Protein AF-A0A7D9CVD4-F1 (afdb_monomer_lite)

Radius of gyration: 30.87 Å; chains: 1; bounding box: 74×63×107 Å

Foldseek 3Di:
DDDDPAAKDWDQQCPDPVRVPPCCCVDPVNWRTKIWHFQAAPVRDGPGIDMDTDNDHDDDDDPVRVVVRVVVSVVVNVVVVVVVVVVVVVVVVVVVVVPPPDDDDYDDDDDDDDDDDDDDDDDDDDDDDDDDPVVVVVVVVVVCCQVQNCFQEDDDDDDGHHDNVNPHHRDYPDPPPPDPLPDDPDPPQADVVLLVVLVPDPDLLSNQQVLQVVLCVPVVFQKKWKKWKKKKFKKKAFPVQDDPDQKDFLVPRPVNVRIGGDDDMDMDIDISHMDHPDPDPPPVVCVVVLVVQQVDPAWDWDAAPDLPDQFRTKTKHFLWKFGWMKGFDDDPDPDPDRMGMIMTMIIGMMMITTHSDDDDDDPSSSSNSSNSVNSSCSPPVPD

pLDDT: mean 71.2, std 20.9, range [22.31, 94.81]

Sequence (383 aa):
MQYYPGTSLFIRCHKDWRTAGNPLVKAAPFIKYYAGVPLLAPNGQAIGVLAIFDAFPRDGIDKKTIMVLQKIAAEIMGYMESQDESKKEKSTGRNSELKSNADGDSKETSSSNLDTNTGPKANQSSNQSSNANSKSSECKVQTFLEQFGRATASGTNSAIIFEQDGSGNSYLNNTQLIFSRYYKPYDDIIDMSVWKQLRVCKNMRVASNFLSRLLVDRLNFSCVYIVQIEASRPARIGRASAPKDREMLLDHFRHKSEIENCGRESFRFKIMGIQGQVQGIDSEKLQPFHIEVLKTEHGVIYRSPESRVTFRSGLSMPFFRTPVKIVTRSKKSTTRSSSVDLYIRHGGYIVSCFNTNSRPISQAEIGYIYGCASIIRRFYLMK

Structure (mmCIF, N/CA/C/O backbone):
data_AF-A0A7D9CVD4-F1
#
_entry.id   AF-A0A7D9CVD4-F1
#
loop_
_atom_site.group_PDB
_atom_site.id
_atom_site.type_symbol
_atom_site.label_atom_id
_atom_site.label_alt_id
_atom_site.label_comp_id
_atom_site.label_asym_id
_atom_site.label_entity_id
_atom_site.label_seq_id
_atom_site.pdbx_PDB_ins_code
_atom_site.Cartn_x
_atom_site.Cartn_y
_atom_site.Cartn_z
_atom_site.occupancy
_atom_site.B_iso_or_equiv
_atom_site.auth_seq_id
_atom_site.auth_comp_id
_atom_site.auth_asym_id
_atom_site.auth_atom_id
_atom_site.pdbx_PDB_model_num
ATOM 1 N N . MET A 1 1 ? -35.540 -8.531 -12.758 1.00 40.03 1 MET A N 1
ATOM 2 C CA . MET A 1 1 ? -34.935 -7.700 -13.819 1.00 40.03 1 MET A CA 1
ATOM 3 C C . MET A 1 1 ? -35.806 -6.466 -13.929 1.00 40.03 1 MET A C 1
ATOM 5 O O . MET A 1 1 ? -37.009 -6.640 -14.050 1.00 40.03 1 MET A O 1
ATOM 9 N N . GLN A 1 2 ? -35.263 -5.262 -13.759 1.00 39.47 2 GLN A N 1
ATOM 10 C CA . GLN A 1 2 ? -36.057 -4.036 -13.864 1.00 39.47 2 GLN A CA 1
ATOM 11 C C . GLN A 1 2 ? -35.487 -3.241 -15.033 1.00 39.47 2 GLN A C 1
ATOM 13 O O . GLN A 1 2 ? -34.387 -2.704 -14.947 1.00 39.47 2 GLN A O 1
ATOM 18 N N . TYR A 1 3 ? -36.189 -3.306 -16.160 1.00 39.22 3 TYR A N 1
ATOM 19 C CA . TYR A 1 3 ? -35.834 -2.606 -17.384 1.00 39.22 3 TYR A CA 1
ATOM 20 C C . TYR A 1 3 ? -36.583 -1.276 -17.368 1.00 39.22 3 TYR A C 1
ATOM 22 O O . TYR A 1 3 ? -37.813 -1.268 -17.315 1.00 39.22 3 TYR A O 1
ATOM 30 N N . TYR A 1 4 ? -35.856 -0.162 -17.349 1.00 43.84 4 TYR A N 1
ATOM 31 C CA . TYR A 1 4 ? -36.457 1.154 -17.536 1.00 43.84 4 TYR A CA 1
ATOM 32 C C . TYR A 1 4 ? -36.362 1.501 -19.026 1.00 43.84 4 TYR A C 1
ATOM 34 O O . TYR A 1 4 ? -35.277 1.374 -19.599 1.00 43.84 4 TYR A O 1
ATOM 42 N N . PRO A 1 5 ? -37.469 1.888 -19.684 1.00 34.44 5 PRO A N 1
ATOM 43 C CA . PRO A 1 5 ? -37.432 2.243 -21.095 1.00 34.44 5 PRO A CA 1
ATOM 44 C C . PRO A 1 5 ? -36.538 3.479 -21.261 1.00 34.44 5 PRO A C 1
ATOM 46 O O . PRO A 1 5 ? -36.783 4.509 -20.637 1.00 34.44 5 PRO A O 1
ATOM 49 N N . GLY A 1 6 ? -35.466 3.335 -22.045 1.00 48.00 6 GLY A N 1
ATOM 50 C CA . GLY A 1 6 ? -34.390 4.327 -22.155 1.00 48.00 6 GLY A CA 1
ATOM 51 C C . GLY A 1 6 ? -33.063 3.849 -21.556 1.00 48.00 6 GLY A C 1
ATOM 52 O O . GLY A 1 6 ? -32.562 4.410 -20.579 1.00 48.00 6 GLY A O 1
ATOM 53 N N . THR A 1 7 ? -32.494 2.806 -22.173 1.00 57.16 7 THR A N 1
ATOM 54 C CA . THR A 1 7 ? -31.040 2.548 -22.250 1.00 57.16 7 THR A CA 1
ATOM 55 C C . THR A 1 7 ? -30.239 2.341 -20.954 1.00 57.16 7 THR A C 1
ATOM 57 O O . THR A 1 7 ? 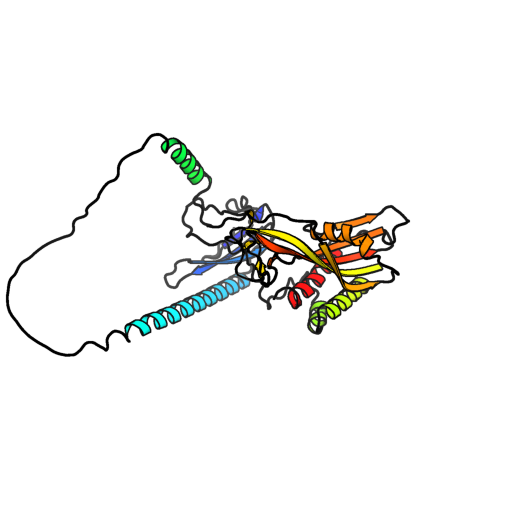-29.033 2.151 -21.032 1.00 57.16 7 THR A O 1
ATOM 60 N N . SER A 1 8 ? -30.844 2.307 -19.769 1.00 56.09 8 SER A N 1
ATOM 61 C CA . SER A 1 8 ? -30.106 2.135 -18.505 1.00 56.09 8 SER A CA 1
ATOM 62 C C . SER A 1 8 ? -30.112 0.672 -18.054 1.00 56.09 8 SER A C 1
ATOM 64 O O . SER A 1 8 ? -31.173 0.061 -17.915 1.00 56.09 8 SER A O 1
ATOM 66 N N . LEU A 1 9 ? -28.928 0.099 -17.823 1.00 66.69 9 LEU A N 1
ATOM 67 C CA . LEU A 1 9 ? -28.744 -1.320 -17.525 1.00 66.69 9 LEU A CA 1
ATOM 68 C C . LEU A 1 9 ? -28.407 -1.526 -16.048 1.00 66.69 9 LEU A C 1
ATOM 70 O O . LEU A 1 9 ? -27.366 -1.076 -15.579 1.00 66.69 9 LEU A O 1
ATOM 74 N N . PHE A 1 10 ? -29.264 -2.252 -15.330 1.00 70.50 10 PHE A N 1
ATOM 75 C CA . PHE A 1 10 ? -29.025 -2.691 -13.955 1.00 70.50 10 PHE A CA 1
ATOM 76 C C . PHE A 1 10 ? -28.861 -4.213 -13.904 1.00 70.50 10 PHE A C 1
ATOM 78 O O . PHE A 1 10 ? -29.763 -4.948 -14.319 1.00 70.50 10 PHE A O 1
ATOM 85 N N . ILE A 1 11 ? -27.727 -4.691 -13.381 1.00 72.38 11 ILE A N 1
ATOM 86 C CA . ILE A 1 11 ? -27.395 -6.119 -13.334 1.00 72.38 11 ILE A CA 1
ATOM 87 C C . ILE A 1 11 ? -26.941 -6.532 -11.930 1.00 72.38 11 ILE A C 1
ATOM 89 O O . ILE A 1 11 ? -26.060 -5.926 -11.318 1.00 72.38 11 ILE A O 1
ATOM 93 N N . ARG A 1 12 ? -27.507 -7.646 -11.445 1.00 77.81 12 ARG A N 1
ATOM 94 C CA . ARG A 1 12 ? -26.938 -8.422 -10.334 1.00 77.81 12 ARG A CA 1
ATOM 95 C C . ARG A 1 12 ? -25.933 -9.413 -10.906 1.00 77.81 12 ARG A C 1
ATOM 97 O O . ARG A 1 12 ? -26.319 -10.495 -11.343 1.00 77.81 12 ARG A O 1
ATOM 104 N N . CYS A 1 13 ? -24.655 -9.048 -10.895 1.00 75.75 13 CYS A N 1
ATOM 105 C CA . CYS A 1 13 ? -23.652 -9.695 -11.743 1.00 75.75 13 CYS A CA 1
ATOM 106 C C . CYS A 1 13 ? -23.465 -11.195 -11.479 1.00 75.75 13 CYS A C 1
ATOM 108 O O . CYS A 1 13 ? -23.219 -11.960 -12.404 1.00 75.75 13 CYS A O 1
ATOM 110 N N . HIS A 1 14 ? -23.639 -11.627 -10.229 1.00 77.25 14 HIS A N 1
ATOM 111 C CA . HIS A 1 14 ? -23.518 -13.030 -9.825 1.00 77.25 14 HIS A CA 1
ATOM 112 C C . HIS A 1 14 ? -24.767 -13.881 -10.124 1.00 77.25 14 HIS A C 1
ATOM 114 O O . HIS A 1 14 ? -24.694 -15.102 -10.046 1.00 77.25 14 HIS A O 1
ATOM 120 N N . LYS A 1 15 ? -25.914 -13.254 -10.426 1.00 79.88 15 LYS A N 1
ATOM 121 C CA . LYS A 1 15 ? -27.174 -13.945 -10.768 1.00 79.88 15 LYS A CA 1
ATOM 122 C C . LYS A 1 15 ? -27.516 -13.859 -12.254 1.00 79.88 15 LYS A C 1
ATOM 124 O O . LYS A 1 15 ? -28.383 -14.593 -12.711 1.00 79.88 15 LYS A O 1
ATOM 129 N N . ASP A 1 16 ? -26.891 -12.943 -12.987 1.00 79.25 16 ASP A N 1
ATOM 130 C CA . ASP A 1 16 ? -27.107 -12.768 -14.421 1.00 79.25 16 ASP A CA 1
ATOM 131 C C . ASP A 1 16 ? -26.177 -13.697 -15.204 1.00 79.25 16 ASP A C 1
ATOM 133 O O . ASP A 1 16 ? -24.959 -13.675 -15.022 1.00 79.25 16 ASP A O 1
ATOM 137 N N . TRP A 1 17 ? -26.762 -14.520 -16.072 1.00 82.50 17 TRP A N 1
ATOM 138 C CA . TRP A 1 17 ? -26.052 -15.540 -16.842 1.00 82.50 17 TRP A CA 1
ATOM 139 C C . TRP A 1 17 ? -24.946 -14.963 -17.738 1.00 82.50 17 TRP A C 1
ATOM 141 O O . TRP A 1 17 ? -23.945 -15.639 -17.962 1.00 82.50 17 TRP A O 1
ATOM 151 N N . ARG A 1 18 ? -25.072 -13.707 -18.193 1.00 79.56 18 ARG A N 1
ATOM 152 C CA . ARG A 1 18 ? -24.075 -13.044 -19.054 1.00 79.56 18 ARG A CA 1
ATOM 153 C C . ARG A 1 18 ? -22.812 -12.666 -18.291 1.00 79.56 18 ARG A C 1
ATOM 155 O O . ARG A 1 18 ? -21.724 -12.643 -18.851 1.00 79.56 18 ARG A O 1
ATOM 162 N N . THR A 1 19 ? -22.952 -12.342 -17.006 1.00 80.12 19 THR A N 1
ATOM 163 C CA . THR A 1 19 ? -21.862 -11.794 -16.185 1.00 80.12 19 THR A CA 1
ATOM 164 C C . THR A 1 19 ? -21.377 -12.756 -15.111 1.00 80.12 19 THR A C 1
ATOM 166 O O . THR A 1 19 ? -20.267 -12.587 -14.617 1.00 80.12 19 THR A O 1
ATOM 169 N N . ALA A 1 20 ? -22.151 -13.786 -14.760 1.00 78.06 20 ALA A N 1
ATOM 170 C CA . ALA A 1 20 ? -21.797 -14.736 -13.706 1.00 78.06 20 ALA A CA 1
ATOM 171 C C . ALA A 1 20 ? -20.483 -15.478 -13.997 1.00 78.06 20 ALA A C 1
ATOM 173 O O . ALA A 1 20 ? -19.771 -15.859 -13.070 1.00 78.06 20 ALA A O 1
ATOM 174 N N . GLY A 1 21 ? -20.145 -15.665 -15.278 1.00 78.44 21 GLY A N 1
ATOM 175 C CA . GLY A 1 21 ? -18.884 -16.253 -15.733 1.00 78.44 21 GLY A CA 1
ATOM 176 C C . GLY A 1 21 ? -17.675 -15.311 -15.700 1.00 78.44 21 GLY A C 1
ATOM 177 O O . GLY A 1 21 ? -16.549 -15.794 -15.787 1.00 78.44 21 GLY A O 1
ATOM 178 N N . ASN A 1 22 ? -17.885 -14.000 -15.563 1.00 74.81 22 ASN A N 1
ATOM 179 C CA . ASN A 1 22 ? -16.842 -12.995 -15.746 1.00 74.81 22 ASN A CA 1
ATOM 180 C C . ASN A 1 22 ? -15.779 -13.076 -14.623 1.00 74.81 22 ASN A C 1
ATOM 182 O O . ASN A 1 22 ? -16.144 -13.091 -13.441 1.00 74.81 22 ASN A O 1
ATOM 186 N N . PRO A 1 23 ? -14.469 -13.080 -14.948 1.00 79.94 23 PRO A N 1
ATOM 187 C CA . PRO A 1 23 ? -13.397 -13.074 -13.953 1.00 79.94 23 PRO A CA 1
ATOM 188 C C . PRO A 1 23 ? -13.506 -11.950 -12.917 1.00 79.94 23 PRO A C 1
ATOM 190 O O . PRO A 1 23 ? -13.200 -12.183 -11.757 1.00 79.94 23 PRO A O 1
ATOM 193 N N . LEU A 1 24 ? -14.011 -10.768 -13.282 1.00 75.31 24 LEU A N 1
ATOM 194 C CA . LEU A 1 24 ? -14.195 -9.642 -12.355 1.00 75.31 24 LEU A CA 1
ATOM 195 C C . LEU A 1 24 ? -15.345 -9.856 -11.355 1.00 75.31 24 LEU A C 1
ATOM 197 O O . LEU A 1 24 ? -15.434 -9.154 -10.349 1.00 75.31 24 LEU A O 1
ATOM 201 N N . VAL A 1 25 ? -16.233 -10.813 -11.632 1.00 75.94 25 VAL A N 1
ATOM 202 C CA . VAL A 1 25 ? -17.336 -11.233 -10.754 1.00 75.94 25 VAL A CA 1
ATOM 203 C C . VAL A 1 25 ? -16.896 -12.405 -9.872 1.00 75.94 25 VAL A C 1
ATOM 205 O O . VAL A 1 25 ? -17.218 -12.433 -8.684 1.00 75.94 25 VAL A O 1
ATOM 208 N N . LYS A 1 26 ? -16.141 -13.359 -10.435 1.00 68.19 26 LYS A N 1
ATOM 209 C CA . LYS A 1 26 ? -15.665 -14.569 -9.736 1.00 68.19 26 LYS A CA 1
ATOM 210 C C . LYS A 1 26 ? -14.396 -14.362 -8.904 1.00 68.19 26 LYS A C 1
ATOM 212 O O . LYS A 1 26 ? -14.218 -15.048 -7.902 1.00 68.19 26 LYS A O 1
ATOM 217 N N . ALA A 1 27 ? -13.522 -13.455 -9.317 1.00 65.19 27 ALA A N 1
ATOM 218 C CA . ALA A 1 27 ? -12.274 -13.100 -8.651 1.00 65.19 27 ALA A CA 1
ATOM 219 C C . ALA A 1 27 ? -12.280 -11.610 -8.285 1.00 65.19 27 ALA A C 1
ATOM 221 O O . ALA A 1 27 ? -13.225 -10.888 -8.609 1.00 65.19 27 ALA A O 1
ATOM 222 N N . ALA A 1 28 ? -11.238 -11.142 -7.593 1.00 5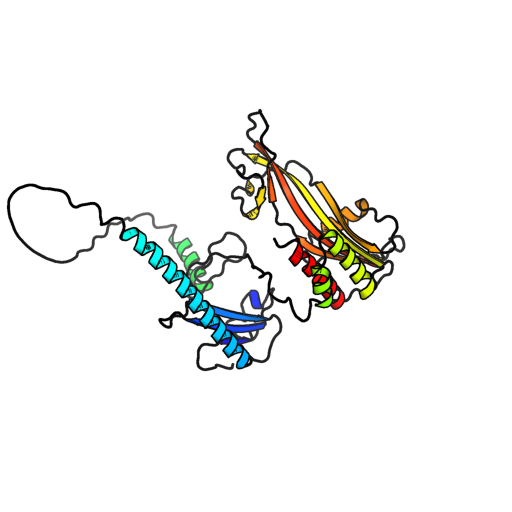2.66 28 ALA A N 1
ATOM 223 C CA . ALA A 1 28 ? -11.123 -9.739 -7.207 1.00 52.66 28 ALA A CA 1
ATOM 224 C C . ALA A 1 28 ? -11.310 -8.815 -8.436 1.00 52.66 28 ALA A C 1
ATOM 226 O O . ALA A 1 28 ? -10.669 -9.047 -9.463 1.00 52.66 28 ALA A O 1
ATOM 227 N N . PRO A 1 29 ? -12.181 -7.785 -8.361 1.00 79.56 29 PRO A N 1
ATOM 228 C CA . PRO A 1 29 ? -12.751 -7.183 -7.149 1.00 79.56 29 PRO A CA 1
ATOM 229 C C . PRO A 1 29 ? -14.118 -7.742 -6.694 1.00 79.56 29 PRO A C 1
ATOM 231 O O . PRO A 1 29 ? -14.751 -7.133 -5.837 1.00 79.56 29 PRO A O 1
ATOM 234 N N . PHE A 1 30 ? -14.571 -8.886 -7.215 1.00 77.69 30 PHE A N 1
ATOM 235 C CA . PHE A 1 30 ? -15.831 -9.555 -6.853 1.00 77.69 30 PHE A CA 1
ATOM 236 C C . PHE A 1 30 ? -17.077 -8.702 -7.107 1.00 77.69 30 PHE A C 1
ATOM 238 O O . PHE A 1 30 ? -17.917 -8.533 -6.224 1.00 77.69 30 PHE A O 1
ATOM 245 N N . ILE A 1 31 ? -17.209 -8.153 -8.315 1.00 80.62 31 ILE A N 1
ATOM 246 C CA . ILE A 1 31 ? -18.322 -7.271 -8.683 1.00 80.62 31 ILE A CA 1
ATOM 247 C C . ILE A 1 31 ? -19.655 -8.014 -8.534 1.00 80.62 31 ILE A C 1
ATOM 249 O O . ILE A 1 31 ? -19.917 -8.995 -9.228 1.00 80.62 31 ILE A O 1
ATOM 253 N N . LYS A 1 32 ? -20.536 -7.521 -7.660 1.00 83.06 32 LYS A N 1
ATOM 254 C CA . LYS A 1 32 ? -21.884 -8.081 -7.446 1.00 83.06 32 LYS A CA 1
ATOM 255 C C . LYS A 1 32 ? -22.993 -7.151 -7.915 1.00 83.06 32 LYS A C 1
ATOM 257 O O . LYS A 1 32 ? -24.090 -7.637 -8.204 1.00 83.06 32 LYS A O 1
ATOM 262 N N . TYR A 1 33 ? -22.703 -5.859 -8.005 1.00 81.25 33 TYR A N 1
ATOM 263 C CA . TYR A 1 33 ? -23.610 -4.806 -8.437 1.00 81.25 33 TYR A CA 1
ATOM 264 C C . TYR A 1 33 ? -22.991 -4.051 -9.611 1.00 81.25 33 TYR A C 1
ATOM 266 O O . TYR A 1 33 ? -21.831 -3.650 -9.534 1.00 81.25 33 TYR A O 1
ATOM 274 N N . TYR A 1 34 ? -23.769 -3.843 -10.671 1.00 85.56 34 TYR A N 1
ATOM 275 C CA . TYR A 1 34 ? -23.392 -3.018 -11.814 1.00 85.56 34 TYR A CA 1
ATOM 276 C C . TYR A 1 34 ? -24.603 -2.222 -12.296 1.00 85.56 34 TYR A C 1
ATOM 278 O O . TYR A 1 34 ? -25.685 -2.783 -12.500 1.00 85.56 34 TYR A O 1
ATOM 286 N N . ALA A 1 35 ? -24.409 -0.923 -12.504 1.00 82.88 35 ALA A N 1
ATOM 287 C CA . ALA A 1 35 ? -25.384 -0.065 -13.153 1.00 82.88 35 ALA A CA 1
ATOM 288 C C . ALA A 1 35 ? -24.692 0.840 -14.171 1.00 82.88 35 ALA A C 1
ATOM 290 O O . ALA A 1 35 ? -23.778 1.580 -13.814 1.00 82.88 35 ALA A O 1
ATOM 291 N N . GLY A 1 36 ? -25.132 0.774 -15.425 1.00 84.12 36 GLY A N 1
ATOM 292 C CA . GLY A 1 36 ? -24.545 1.513 -16.538 1.00 84.12 36 GLY A CA 1
ATOM 293 C C . GLY A 1 36 ? -25.575 2.330 -17.308 1.00 84.12 36 GLY A C 1
ATOM 294 O O . GLY A 1 36 ? -26.712 1.893 -17.494 1.00 84.12 36 GLY A O 1
ATOM 295 N N . VAL A 1 37 ? -25.153 3.499 -17.780 1.00 83.25 37 VAL A N 1
ATOM 296 C CA . VAL A 1 37 ? -25.865 4.330 -18.755 1.00 83.25 37 VAL A CA 1
ATOM 297 C C . VAL A 1 37 ? -24.967 4.522 -19.983 1.00 83.25 37 VAL A C 1
ATOM 299 O O . VAL A 1 37 ? -23.761 4.727 -19.826 1.00 83.25 37 VAL A O 1
ATOM 302 N N . PRO A 1 38 ? -25.487 4.422 -21.211 1.00 83.62 38 PRO A N 1
ATOM 303 C CA . PRO A 1 38 ? -24.668 4.564 -22.401 1.00 83.62 38 PRO A CA 1
ATOM 304 C C . PRO A 1 38 ? -24.257 6.014 -22.614 1.00 83.62 38 PRO A C 1
ATOM 306 O O . PRO A 1 38 ? -24.993 6.951 -22.307 1.00 83.62 38 PRO A O 1
ATOM 309 N N . LEU A 1 39 ? -23.076 6.166 -23.195 1.00 82.69 39 LEU A N 1
ATOM 310 C CA . LEU A 1 39 ? -22.582 7.409 -23.761 1.00 82.69 39 LEU A CA 1
ATOM 311 C C . LEU A 1 39 ? -23.019 7.432 -25.226 1.00 82.69 39 LEU A C 1
ATOM 313 O O . LEU A 1 39 ? -22.503 6.662 -26.040 1.00 82.69 39 LEU A O 1
ATOM 317 N N . LEU A 1 40 ? -24.030 8.243 -25.526 1.00 82.69 40 LEU A N 1
ATOM 318 C CA . LEU A 1 40 ? -24.622 8.345 -26.857 1.00 82.69 40 LEU A CA 1
ATOM 319 C C . LEU A 1 40 ? -24.028 9.546 -27.590 1.00 82.69 40 LEU A C 1
ATOM 321 O O . LEU A 1 40 ? -24.092 10.663 -27.085 1.00 82.69 40 LEU A O 1
ATOM 325 N N . ALA A 1 41 ? -23.489 9.308 -28.781 1.00 80.00 41 ALA A N 1
ATOM 326 C CA . ALA A 1 41 ? -23.135 10.364 -29.719 1.00 80.00 41 ALA A CA 1
ATOM 327 C C . ALA A 1 41 ? -24.401 11.049 -30.285 1.00 80.00 41 ALA A C 1
ATOM 329 O O . ALA A 1 41 ? -25.490 10.467 -30.219 1.00 80.00 41 ALA A O 1
ATOM 330 N N . PRO A 1 42 ? -24.292 12.248 -30.894 1.00 76.44 42 PRO A N 1
ATOM 331 C CA . PRO A 1 42 ? -25.445 12.991 -31.421 1.00 76.44 42 PRO A CA 1
ATOM 332 C C . PRO A 1 42 ? -26.242 12.231 -32.486 1.00 76.44 42 PRO A C 1
ATOM 334 O O . PRO A 1 42 ? -27.443 12.432 -32.638 1.00 76.44 42 PRO A O 1
ATOM 337 N N . ASN A 1 43 ? -25.584 11.317 -33.203 1.00 78.75 43 ASN A N 1
ATOM 338 C CA . ASN A 1 43 ? -26.211 10.414 -34.170 1.00 78.75 43 ASN A CA 1
ATOM 339 C C . ASN A 1 43 ? -26.974 9.241 -33.513 1.00 78.75 43 ASN A C 1
ATOM 341 O O . ASN A 1 43 ? -27.444 8.348 -34.215 1.00 78.75 43 ASN A O 1
ATOM 345 N N . GLY A 1 44 ? -27.066 9.207 -32.181 1.00 76.94 44 GLY A N 1
ATOM 346 C CA . GLY A 1 44 ? -27.718 8.152 -31.406 1.00 76.94 44 GLY A CA 1
ATOM 347 C C . GLY A 1 44 ? -26.874 6.890 -31.213 1.00 76.94 44 GLY A C 1
ATOM 348 O O . GLY A 1 44 ? -27.350 5.933 -30.602 1.00 76.94 44 GLY A O 1
ATOM 349 N N . GLN A 1 45 ? -25.630 6.860 -31.700 1.00 78.31 45 GLN A N 1
ATOM 350 C CA . GLN A 1 45 ? -24.761 5.695 -31.569 1.00 78.31 45 GLN A CA 1
ATOM 351 C C . GLN A 1 45 ? -24.144 5.624 -30.169 1.00 78.31 45 GLN A C 1
ATOM 353 O O . GLN A 1 45 ? -23.556 6.590 -29.685 1.00 78.31 45 GLN A O 1
ATOM 358 N N . ALA A 1 46 ? -24.232 4.460 -29.524 1.00 80.94 46 ALA A N 1
ATOM 359 C CA . ALA A 1 46 ? -23.531 4.215 -28.270 1.00 80.94 46 ALA A CA 1
ATOM 360 C C . ALA A 1 46 ? -22.028 4.054 -28.534 1.00 80.94 46 ALA A C 1
ATOM 362 O O . ALA A 1 46 ? -21.606 3.083 -29.159 1.00 80.94 46 ALA A O 1
ATOM 363 N N . ILE A 1 47 ? -21.228 5.004 -28.052 1.00 81.31 47 ILE A N 1
ATOM 364 C CA . ILE A 1 47 ? -19.761 4.982 -28.178 1.00 81.31 47 ILE A CA 1
ATOM 365 C C . ILE A 1 47 ? -19.068 4.466 -26.912 1.00 81.31 47 ILE A C 1
ATOM 367 O O . ILE A 1 47 ? -17.863 4.224 -26.906 1.00 81.31 47 ILE A O 1
ATOM 371 N N . GLY A 1 48 ? -19.824 4.291 -25.829 1.00 81.50 48 GLY A N 1
ATOM 372 C CA . GLY A 1 48 ? -19.321 3.779 -24.563 1.00 81.50 48 GLY A CA 1
ATOM 373 C C . GLY A 1 48 ? -20.409 3.686 -23.501 1.00 81.50 48 GLY A C 1
ATOM 374 O O . GLY A 1 48 ? -21.599 3.822 -23.789 1.00 81.50 48 GLY A O 1
ATOM 375 N N . VAL A 1 49 ? -19.993 3.460 -22.255 1.00 84.25 49 VAL A N 1
ATOM 376 C CA . VAL A 1 49 ? -20.883 3.350 -21.093 1.00 84.25 49 VAL A CA 1
ATOM 377 C C . VAL A 1 49 ? -20.249 4.053 -19.895 1.00 84.25 49 VAL A C 1
ATOM 379 O O . VAL A 1 49 ? -19.088 3.811 -19.570 1.00 84.25 49 VAL A O 1
ATOM 382 N N . LEU A 1 50 ? -21.029 4.883 -19.204 1.00 81.31 50 LEU A N 1
ATOM 383 C CA . LEU A 1 50 ? -20.730 5.358 -17.859 1.00 81.31 50 LEU A CA 1
ATOM 384 C C . LEU A 1 50 ? -21.375 4.400 -16.857 1.00 81.31 50 LEU A C 1
ATOM 386 O O . LEU A 1 50 ? -22.595 4.246 -16.846 1.00 81.31 50 LEU A O 1
ATOM 390 N N . ALA A 1 51 ? -20.572 3.763 -16.007 1.00 83.88 51 ALA A N 1
ATOM 391 C CA . ALA A 1 51 ? -21.074 2.775 -15.062 1.00 83.88 51 ALA A CA 1
ATOM 392 C C . ALA A 1 51 ? -20.536 2.953 -13.644 1.00 83.88 51 ALA A C 1
ATOM 394 O O . ALA A 1 51 ? -19.412 3.400 -13.426 1.00 83.88 51 ALA A O 1
ATOM 395 N N . ILE A 1 52 ? -21.356 2.528 -12.688 1.00 80.81 52 ILE A N 1
ATOM 396 C CA . ILE A 1 52 ? -20.996 2.321 -11.289 1.00 80.81 52 ILE A CA 1
ATOM 397 C C . ILE A 1 52 ? -21.052 0.826 -10.980 1.00 80.81 52 ILE A C 1
ATOM 399 O O . ILE A 1 52 ? -21.911 0.104 -11.491 1.00 80.81 52 ILE A O 1
ATOM 403 N N . PHE A 1 53 ? -20.146 0.355 -10.129 1.00 84.50 53 PHE A N 1
ATOM 404 C CA . PHE A 1 53 ? -20.116 -1.035 -9.696 1.00 84.50 53 PHE A CA 1
ATOM 405 C C . PHE A 1 53 ? -19.683 -1.158 -8.235 1.00 84.50 53 PHE A C 1
ATOM 407 O O . PHE A 1 53 ? -19.011 -0.277 -7.703 1.00 84.50 53 PHE A O 1
ATOM 414 N N . ASP A 1 54 ? -20.096 -2.244 -7.585 1.00 75.12 54 ASP A N 1
ATOM 415 C CA . ASP A 1 54 ? -19.830 -2.506 -6.168 1.00 75.12 54 ASP A CA 1
ATOM 416 C C . ASP A 1 54 ? -19.610 -4.014 -5.937 1.00 75.12 54 ASP A C 1
ATOM 418 O O . ASP A 1 54 ? -20.199 -4.864 -6.620 1.00 75.12 54 ASP A O 1
ATOM 422 N N . ALA A 1 55 ? -18.742 -4.346 -4.981 1.00 75.31 55 ALA A N 1
ATOM 423 C CA . ALA A 1 55 ? -18.479 -5.716 -4.542 1.00 75.31 55 ALA A CA 1
ATOM 424 C C . ALA A 1 55 ? -19.571 -6.237 -3.591 1.00 75.31 55 ALA A C 1
ATOM 426 O O . ALA A 1 55 ? -19.718 -7.448 -3.393 1.00 75.31 55 ALA A O 1
ATOM 427 N N . PHE A 1 56 ? -20.367 -5.330 -3.018 1.00 74.44 56 PHE A N 1
ATOM 428 C CA . PHE A 1 56 ? -21.539 -5.663 -2.222 1.00 74.44 56 PHE A CA 1
ATOM 429 C C . PHE A 1 56 ? -22.802 -5.689 -3.095 1.00 74.44 56 PHE A C 1
ATOM 431 O O . PHE A 1 56 ? -22.986 -4.831 -3.961 1.00 74.44 56 PHE A O 1
ATOM 438 N N . PRO A 1 57 ? -23.691 -6.681 -2.909 1.00 77.38 57 PRO A N 1
ATOM 439 C CA . PRO A 1 57 ? -24.959 -6.699 -3.621 1.00 77.38 57 PRO A CA 1
ATOM 440 C C . PRO A 1 57 ? -25.837 -5.537 -3.135 1.00 77.38 57 PRO A C 1
ATOM 442 O O . PRO A 1 57 ? -25.902 -5.268 -1.938 1.00 77.38 57 PRO A O 1
ATOM 445 N N . ARG A 1 58 ? -26.542 -4.874 -4.056 1.00 74.75 58 ARG A N 1
ATOM 446 C CA . ARG A 1 58 ? -27.577 -3.879 -3.732 1.00 74.75 58 ARG A CA 1
ATOM 447 C C . ARG A 1 58 ? -28.901 -4.262 -4.380 1.00 74.75 58 ARG A C 1
ATOM 449 O O . ARG A 1 58 ? -28.932 -4.872 -5.457 1.00 74.75 58 ARG A O 1
ATOM 456 N N . ASP A 1 59 ? -29.989 -3.888 -3.722 1.00 68.38 59 ASP A N 1
ATOM 457 C CA . ASP A 1 59 ? -31.342 -4.165 -4.185 1.00 68.38 59 ASP A CA 1
ATOM 458 C C . ASP A 1 59 ? -31.868 -3.014 -5.036 1.00 68.38 59 ASP A C 1
ATOM 460 O O . ASP A 1 59 ? -32.512 -2.086 -4.562 1.00 68.38 59 ASP A O 1
ATOM 464 N N . GLY A 1 60 ? -31.568 -3.102 -6.331 1.00 71.56 60 GLY A N 1
ATOM 465 C CA . GLY A 1 60 ? -32.016 -2.134 -7.324 1.00 71.56 60 GLY A CA 1
ATOM 466 C C . GLY A 1 60 ? -31.153 -0.877 -7.383 1.00 71.56 60 GLY A C 1
ATOM 467 O O . GLY A 1 60 ? -30.090 -0.783 -6.770 1.00 71.56 60 GLY A O 1
ATOM 468 N N . ILE A 1 61 ? -31.625 0.081 -8.173 1.00 75.12 61 ILE A N 1
ATOM 469 C CA . ILE A 1 61 ? -31.033 1.404 -8.337 1.00 75.12 61 ILE A CA 1
ATOM 470 C C . ILE A 1 61 ? -32.142 2.449 -8.196 1.00 75.12 61 ILE A C 1
ATOM 472 O O . ILE A 1 61 ? -33.234 2.281 -8.745 1.00 75.12 61 ILE A O 1
ATOM 476 N N . ASP A 1 62 ? -31.874 3.515 -7.443 1.00 72.88 62 ASP A N 1
ATOM 477 C CA . ASP A 1 62 ? -32.824 4.614 -7.287 1.00 72.88 62 ASP A CA 1
ATOM 478 C C . ASP A 1 62 ? -32.954 5.404 -8.600 1.00 72.88 62 ASP A C 1
ATOM 480 O O . ASP A 1 62 ? -31.972 5.647 -9.310 1.00 72.88 62 ASP A O 1
ATOM 484 N N . LYS A 1 63 ? -34.172 5.861 -8.911 1.00 74.69 63 LYS A N 1
ATOM 485 C CA . LYS A 1 63 ? -34.447 6.678 -10.101 1.00 74.69 63 LYS A CA 1
ATOM 486 C C . LYS A 1 63 ? -33.616 7.959 -10.098 1.00 74.69 63 LYS A C 1
ATOM 488 O O . LYS A 1 63 ? -33.129 8.363 -11.151 1.00 74.69 63 LYS A O 1
ATOM 493 N N . LYS A 1 64 ? -33.388 8.563 -8.924 1.00 70.12 64 LYS A N 1
ATOM 494 C CA . LYS A 1 64 ? -32.522 9.747 -8.801 1.00 70.12 64 LYS A CA 1
ATOM 495 C C . LYS A 1 64 ? -31.090 9.436 -9.229 1.00 70.12 64 LYS A C 1
ATOM 497 O O . LYS A 1 64 ? -30.483 10.231 -9.937 1.00 70.12 64 LYS A O 1
ATOM 502 N N . THR A 1 65 ? -30.563 8.271 -8.852 1.00 70.56 65 THR A N 1
ATOM 503 C CA . THR A 1 65 ? -29.222 7.829 -9.258 1.00 70.56 65 THR A CA 1
ATOM 504 C C . THR A 1 65 ? -29.133 7.636 -10.769 1.00 70.56 65 THR A C 1
ATOM 506 O O . THR A 1 65 ? -28.162 8.089 -11.367 1.00 70.56 65 THR A O 1
ATOM 509 N N . ILE A 1 66 ? -30.153 7.043 -11.401 1.00 76.88 66 ILE A N 1
ATOM 510 C CA . ILE A 1 66 ? -30.212 6.922 -12.868 1.00 76.88 66 ILE A CA 1
ATOM 511 C C . ILE A 1 66 ? -30.176 8.309 -13.525 1.00 76.88 66 ILE A C 1
ATOM 513 O O . ILE A 1 66 ? -29.356 8.533 -14.411 1.00 76.88 66 ILE A O 1
ATOM 517 N N . MET A 1 67 ? -31.003 9.254 -13.063 1.00 71.69 67 MET A N 1
ATOM 518 C CA . MET A 1 67 ? -31.040 10.615 -13.618 1.00 71.69 67 MET A CA 1
ATOM 519 C C . MET A 1 67 ? -29.692 11.332 -13.492 1.00 71.69 67 MET A C 1
ATOM 521 O O . MET A 1 67 ? -29.256 12.009 -14.421 1.00 71.69 67 MET A O 1
ATOM 525 N N . VAL A 1 68 ? -29.012 11.174 -12.353 1.00 73.62 68 VAL A N 1
ATOM 526 C CA . VAL A 1 68 ? -27.675 11.744 -12.141 1.00 73.62 68 VAL A CA 1
ATOM 527 C C . VAL A 1 68 ? -26.663 11.128 -13.104 1.00 73.62 68 VAL A C 1
ATOM 529 O O . VAL A 1 68 ? -25.915 11.865 -13.739 1.00 73.62 68 VAL A O 1
ATOM 532 N N . LEU A 1 69 ? -26.660 9.802 -13.260 1.00 72.81 69 LEU A N 1
ATOM 533 C CA . LEU A 1 69 ? -25.765 9.123 -14.199 1.00 72.81 69 LEU A CA 1
ATOM 534 C C . LEU A 1 69 ? -26.013 9.575 -15.640 1.00 72.81 69 LEU A C 1
ATOM 536 O O . LEU A 1 69 ? -25.059 9.881 -16.346 1.00 72.81 69 LEU A O 1
ATOM 540 N N . GLN A 1 70 ? -27.273 9.684 -16.063 1.00 80.12 70 GLN A N 1
ATOM 541 C CA . GLN A 1 70 ? -27.631 10.181 -17.395 1.00 80.12 70 GLN A CA 1
ATOM 542 C C . GLN A 1 70 ? -27.171 11.626 -17.616 1.00 80.12 70 GLN A C 1
ATOM 544 O O . GLN A 1 70 ? -26.636 11.946 -18.675 1.00 80.12 70 GLN A O 1
ATOM 549 N N . LYS A 1 71 ? -27.325 12.495 -16.610 1.00 75.12 71 LYS A N 1
ATOM 550 C CA . LYS A 1 71 ? -26.865 13.886 -16.689 1.00 75.12 71 LYS A CA 1
ATOM 551 C C . LYS A 1 71 ? -25.346 13.972 -16.849 1.00 75.12 71 LYS A C 1
ATOM 553 O O . LYS A 1 71 ? -24.871 14.713 -17.701 1.00 75.12 71 LYS A O 1
ATOM 558 N N . ILE A 1 72 ? -24.599 13.191 -16.068 1.00 75.94 72 ILE A N 1
ATOM 559 C CA . ILE A 1 72 ? -23.133 13.135 -16.161 1.00 75.94 72 ILE A CA 1
ATOM 560 C C . ILE A 1 72 ? -22.705 12.563 -17.517 1.00 75.94 72 ILE A C 1
ATOM 562 O O . ILE A 1 72 ? -21.784 13.083 -18.136 1.00 75.94 72 ILE A O 1
ATOM 566 N N . ALA A 1 73 ? -23.383 11.522 -18.004 1.00 78.19 73 ALA A N 1
ATOM 567 C CA . ALA A 1 73 ? -23.129 10.953 -19.323 1.00 78.19 73 ALA A CA 1
ATOM 568 C C . ALA A 1 73 ? -23.294 11.997 -20.440 1.00 78.19 73 ALA A C 1
ATOM 570 O O . ALA A 1 73 ? -22.419 12.110 -21.295 1.00 78.19 73 ALA A O 1
ATOM 571 N N . ALA A 1 74 ? -24.360 12.800 -20.394 1.00 77.62 74 ALA A N 1
ATOM 572 C CA . ALA A 1 74 ? -24.582 13.885 -21.350 1.00 77.62 74 ALA A CA 1
ATOM 573 C C . ALA A 1 74 ? -23.501 14.980 -21.263 1.00 77.62 74 ALA A C 1
ATOM 575 O O . ALA A 1 74 ? -23.033 15.470 -22.286 1.00 77.62 74 ALA A O 1
ATOM 576 N N . GLU A 1 75 ? -23.060 15.336 -20.055 1.00 76.25 75 GLU A N 1
ATOM 577 C CA . GLU A 1 75 ? -22.000 16.331 -19.848 1.00 76.25 75 GLU A CA 1
ATOM 578 C C . GLU A 1 75 ? -20.639 15.849 -20.377 1.00 76.25 75 GLU A C 1
ATOM 580 O O . GLU A 1 75 ? -19.921 16.603 -21.035 1.00 76.25 75 GLU A O 1
ATOM 585 N N . ILE A 1 76 ? -20.306 14.573 -20.152 1.00 79.88 76 ILE A N 1
ATOM 586 C CA . ILE A 1 76 ? -19.103 13.941 -20.711 1.00 79.88 76 ILE A CA 1
ATOM 587 C C . ILE A 1 76 ? -19.139 13.992 -22.240 1.00 79.88 76 ILE A C 1
ATOM 589 O O . ILE A 1 76 ? -18.136 14.354 -22.854 1.00 79.88 76 ILE A O 1
ATOM 593 N N . MET A 1 77 ? -20.282 13.665 -22.848 1.00 81.62 77 MET A N 1
ATOM 594 C CA . MET A 1 77 ? -20.446 13.720 -24.302 1.00 81.62 77 MET A CA 1
ATOM 595 C C . MET A 1 77 ? -20.261 15.137 -24.848 1.00 81.62 77 MET A C 1
ATOM 597 O O . MET A 1 77 ? -19.458 15.326 -25.761 1.00 81.62 77 MET A O 1
ATOM 601 N N . GLY A 1 78 ? -20.882 16.141 -24.221 1.00 76.50 78 GLY A N 1
ATOM 602 C CA . GLY A 1 78 ? -20.691 17.542 -24.609 1.00 76.50 78 GLY A CA 1
ATOM 603 C C . GLY A 1 78 ? -19.230 18.000 -24.501 1.00 76.50 78 GLY A C 1
ATOM 604 O O . GLY A 1 78 ? -18.731 18.731 -25.356 1.00 76.50 78 GLY A O 1
ATOM 605 N N . TYR A 1 79 ? -18.491 17.519 -23.494 1.00 77.94 79 TYR A N 1
ATOM 606 C CA . TYR A 1 79 ? -17.057 17.788 -23.398 1.00 77.94 79 TYR A CA 1
ATOM 607 C C . TYR A 1 79 ? -16.263 17.114 -24.525 1.00 77.94 79 TYR A C 1
ATOM 609 O O . TYR A 1 79 ? -15.404 17.759 -25.129 1.00 77.94 79 TYR A O 1
ATOM 617 N N . MET A 1 80 ? -16.541 15.843 -24.830 1.00 72.62 80 MET A N 1
ATOM 618 C CA . MET A 1 80 ? -15.851 15.109 -25.898 1.00 72.62 80 MET A CA 1
ATOM 619 C C . MET A 1 80 ? -16.055 15.775 -27.264 1.00 72.62 80 MET A C 1
ATOM 621 O O . MET A 1 80 ? -15.092 15.932 -28.012 1.00 72.62 80 MET A O 1
ATOM 625 N N . GLU A 1 81 ? -17.263 16.261 -27.535 1.00 78.19 81 GLU A N 1
ATOM 626 C CA . GLU A 1 81 ? -17.599 16.993 -28.759 1.00 78.19 81 GLU A CA 1
ATOM 627 C C . GLU A 1 81 ? -16.832 18.318 -28.868 1.00 78.19 81 GLU A C 1
ATOM 629 O O . GLU A 1 81 ? -16.189 18.575 -29.887 1.00 78.19 81 GLU A O 1
ATOM 634 N N . SER A 1 82 ? -16.778 19.113 -27.792 1.00 72.56 82 SER A N 1
ATOM 635 C CA . SER A 1 82 ? -16.038 20.389 -27.789 1.00 72.56 82 SER A CA 1
ATOM 636 C C . SER A 1 82 ? -14.532 20.223 -28.069 1.00 72.56 82 SER A C 1
ATOM 638 O O . SER A 1 82 ? -13.881 21.077 -28.682 1.00 72.56 82 SER A O 1
ATOM 640 N N . GLN A 1 83 ? -13.949 19.095 -27.645 1.00 72.62 83 GLN A N 1
ATOM 641 C CA . GLN A 1 83 ? -12.548 18.772 -27.921 1.00 72.62 83 GLN A CA 1
ATOM 642 C C . GLN A 1 83 ? -12.326 18.370 -29.381 1.00 72.62 83 GLN A C 1
ATOM 644 O O . GLN A 1 83 ? -11.242 18.612 -29.918 1.00 72.62 83 GLN A O 1
ATOM 649 N N . ASP A 1 84 ? -13.325 17.784 -30.034 1.00 63.69 84 ASP A N 1
ATOM 650 C CA . ASP A 1 84 ? -13.233 17.391 -31.437 1.00 63.69 84 ASP A CA 1
ATOM 651 C C . ASP A 1 84 ? -13.455 18.579 -32.383 1.00 63.69 84 ASP A C 1
ATOM 653 O O . ASP A 1 84 ? -12.759 18.690 -33.397 1.00 63.69 84 ASP A O 1
ATOM 657 N N . GLU A 1 85 ? -14.324 19.527 -32.026 1.00 64.94 85 GLU A N 1
ATOM 658 C CA . GLU A 1 85 ? -14.501 20.788 -32.762 1.00 64.94 85 GLU A CA 1
ATOM 659 C C . GLU A 1 85 ? -13.229 21.649 -32.735 1.00 64.94 85 GLU A C 1
ATOM 661 O O . GLU A 1 85 ? -12.718 22.042 -33.786 1.00 64.94 85 GLU A O 1
ATOM 666 N N . SER A 1 86 ? -12.620 21.828 -31.558 1.00 59.28 86 SER A N 1
ATOM 667 C CA . SER A 1 86 ? -11.374 22.602 -31.415 1.00 59.28 86 SER A CA 1
ATOM 668 C C . SER A 1 86 ? -10.163 21.985 -32.143 1.00 59.28 86 SER A C 1
ATOM 670 O O . SER A 1 86 ? -9.194 22.682 -32.465 1.00 59.28 86 SER A O 1
ATOM 672 N N . LYS A 1 87 ? -10.193 20.675 -32.428 1.00 58.00 87 LYS A N 1
ATOM 673 C CA . LYS A 1 87 ? -9.200 19.996 -33.279 1.00 58.00 87 LYS A CA 1
ATOM 674 C C . LYS A 1 87 ? -9.494 20.185 -34.765 1.00 58.00 87 LYS A C 1
ATOM 676 O O . LYS A 1 87 ? -8.547 20.367 -35.532 1.00 58.00 87 LYS A O 1
ATOM 681 N N . LYS A 1 88 ? -10.770 20.177 -35.170 1.00 57.00 88 LYS A N 1
ATOM 682 C CA . LYS A 1 88 ? -11.180 20.448 -36.555 1.00 57.00 88 LYS A CA 1
ATOM 683 C C . LYS A 1 88 ? -10.818 21.874 -36.970 1.00 57.00 88 LYS A C 1
ATOM 685 O O . LYS A 1 88 ? -10.165 22.035 -37.997 1.00 57.00 88 LYS A O 1
ATOM 690 N N . GLU A 1 89 ? -11.091 22.883 -36.145 1.00 54.91 89 GLU A N 1
ATOM 691 C CA . GLU A 1 89 ? -10.729 24.284 -36.435 1.00 54.91 89 GLU A CA 1
ATOM 692 C C . GLU A 1 89 ? -9.215 24.485 -36.627 1.00 54.91 89 GLU A C 1
ATOM 694 O O . GLU A 1 89 ? -8.780 25.144 -37.574 1.00 54.91 89 GLU A O 1
ATOM 699 N N . LYS A 1 90 ? -8.385 23.828 -35.804 1.00 53.00 90 LYS A N 1
ATOM 700 C CA . LYS A 1 90 ? -6.915 23.854 -35.943 1.00 53.00 90 LYS A CA 1
ATOM 701 C C . LYS A 1 90 ? -6.403 23.138 -37.196 1.00 53.00 90 LYS A C 1
ATOM 703 O O . LYS A 1 90 ? -5.311 23.452 -37.669 1.00 53.00 90 LYS A O 1
ATOM 708 N N . SER A 1 91 ? -7.152 22.169 -37.722 1.00 52.47 91 SER A N 1
ATOM 709 C CA . SER A 1 91 ? -6.812 21.475 -38.971 1.00 52.47 91 SER A CA 1
ATOM 710 C C . SER A 1 91 ? -7.239 22.258 -40.217 1.00 52.47 91 SER A C 1
ATOM 712 O O . SER A 1 91 ? -6.520 22.245 -41.214 1.00 52.47 91 SER A O 1
ATOM 714 N N . THR A 1 92 ? -8.337 23.016 -40.143 1.00 50.88 92 THR A N 1
ATOM 715 C CA . THR A 1 92 ? -8.827 23.844 -41.254 1.00 50.88 92 THR A CA 1
ATOM 716 C C . THR A 1 92 ? -8.006 25.128 -41.421 1.00 50.88 92 THR A C 1
ATOM 718 O O . THR A 1 92 ? -7.723 25.516 -42.552 1.00 50.88 92 THR A O 1
ATOM 721 N N . GLY A 1 93 ? -7.521 25.733 -40.326 1.00 48.78 93 GLY A N 1
ATOM 722 C CA . GLY A 1 93 ? -6.679 26.941 -40.372 1.00 48.78 93 GLY A CA 1
ATOM 723 C C . GLY A 1 93 ? -5.296 26.757 -41.018 1.00 48.78 93 GLY A C 1
ATOM 724 O O . GLY A 1 93 ? -4.726 27.720 -41.518 1.00 48.78 93 GLY A O 1
ATOM 725 N N . ARG A 1 94 ? -4.762 25.526 -41.089 1.00 45.16 94 ARG A N 1
ATOM 726 C CA . ARG A 1 94 ? -3.508 25.240 -41.820 1.00 45.16 94 ARG A CA 1
ATOM 727 C C . ARG A 1 94 ? -3.683 25.147 -43.337 1.00 45.16 94 ARG A C 1
ATOM 729 O O . ARG A 1 94 ? -2.707 25.303 -44.061 1.00 45.16 94 ARG A O 1
ATOM 736 N N . ASN A 1 95 ? -4.901 24.905 -43.827 1.00 45.59 95 ASN A N 1
ATOM 737 C CA . ASN A 1 95 ? -5.165 24.773 -45.264 1.00 45.59 95 ASN A CA 1
ATOM 738 C C . ASN A 1 95 ? -5.524 26.104 -45.946 1.00 45.59 95 ASN A C 1
ATOM 740 O O . ASN A 1 95 ? -5.495 26.170 -47.174 1.00 45.59 95 ASN A O 1
ATOM 744 N N . SER A 1 96 ? -5.832 27.165 -45.190 1.00 46.62 96 SER A N 1
ATOM 745 C CA . SER A 1 96 ? -6.091 28.503 -45.743 1.00 46.62 96 SER A CA 1
ATOM 746 C C . SER A 1 96 ? -4.824 29.334 -45.988 1.00 46.62 96 SER A C 1
ATOM 748 O O . SER A 1 96 ? -4.858 30.218 -46.835 1.00 46.62 96 SER A O 1
ATOM 750 N N . GLU A 1 97 ? -3.698 29.037 -45.328 1.00 42.91 97 GLU A N 1
ATOM 751 C CA . GLU A 1 97 ? -2.421 29.751 -45.547 1.00 42.91 97 GLU A CA 1
ATOM 752 C C . GLU A 1 97 ? -1.626 29.241 -46.766 1.00 42.91 97 GLU A C 1
ATOM 754 O O . GLU A 1 97 ? -0.721 29.918 -47.243 1.00 42.91 97 GLU A O 1
ATOM 759 N N . LEU A 1 98 ? -1.973 28.075 -47.325 1.00 47.44 98 LEU A N 1
ATOM 760 C CA . LEU A 1 98 ? -1.269 27.485 -48.476 1.00 47.44 98 LEU A CA 1
ATOM 761 C C . LEU A 1 98 ? -1.882 27.846 -49.843 1.00 47.44 98 LEU A C 1
ATOM 763 O O . LEU A 1 98 ? -1.356 27.423 -50.868 1.00 47.44 98 LEU A O 1
ATOM 767 N N . LYS A 1 99 ? -2.974 28.626 -49.885 1.00 40.91 99 LYS A N 1
ATOM 768 C CA . LYS A 1 99 ? -3.660 29.011 -51.136 1.00 40.91 99 LYS A CA 1
ATOM 769 C C . LYS A 1 99 ? -3.474 30.471 -51.570 1.00 40.91 99 LYS A C 1
ATOM 771 O O . LYS A 1 99 ? -4.033 30.843 -52.592 1.00 40.91 99 LYS A O 1
ATOM 776 N N . SER A 1 100 ? -2.693 31.289 -50.860 1.00 37.75 100 SER A N 1
ATOM 777 C CA . SER A 1 100 ? -2.502 32.709 -51.217 1.00 37.75 100 SER A CA 1
ATOM 778 C C . SER A 1 100 ? -1.208 33.034 -51.975 1.00 37.75 100 SER A C 1
ATOM 780 O O . SER A 1 100 ? -0.967 34.203 -52.243 1.00 37.75 100 SER A O 1
ATOM 782 N N . ASN A 1 101 ? -0.384 32.045 -52.344 1.00 37.69 101 ASN A N 1
ATOM 783 C CA . ASN A 1 101 ? 0.885 32.278 -53.049 1.00 37.69 101 ASN A CA 1
ATOM 784 C C . ASN A 1 101 ? 0.989 31.441 -54.334 1.00 37.69 101 ASN A C 1
ATOM 786 O O . ASN A 1 101 ? 1.806 30.527 -54.397 1.00 37.69 101 ASN A O 1
ATOM 790 N N . ALA A 1 102 ? 0.158 31.723 -55.340 1.00 33.62 102 ALA A N 1
ATOM 791 C CA . ALA A 1 102 ? 0.416 31.320 -56.728 1.00 33.62 102 ALA A CA 1
ATOM 792 C C . ALA A 1 102 ? -0.508 32.075 -57.703 1.00 33.62 102 ALA A C 1
ATOM 794 O O . ALA A 1 102 ? -1.362 31.467 -58.334 1.00 33.62 102 ALA A O 1
ATOM 795 N N . ASP A 1 103 ? -0.324 33.390 -57.827 1.00 28.94 103 ASP A N 1
ATOM 796 C CA . ASP A 1 103 ? -0.752 34.152 -59.007 1.00 28.94 103 ASP A CA 1
ATOM 797 C C . ASP A 1 103 ? 0.462 34.946 -59.505 1.00 28.94 103 ASP A C 1
ATOM 799 O O . ASP A 1 103 ? 1.009 35.772 -58.772 1.00 28.94 103 ASP A O 1
ATOM 803 N N . GLY A 1 104 ? 0.928 34.652 -60.724 1.00 27.98 104 GLY A N 1
ATOM 804 C CA . GLY A 1 104 ? 2.092 35.325 -61.301 1.00 27.98 104 GLY A CA 1
ATOM 805 C C . GLY A 1 104 ? 2.640 34.732 -62.602 1.00 27.98 104 GLY A C 1
ATOM 806 O O . GLY A 1 104 ? 3.717 34.150 -62.595 1.00 27.98 104 GLY A O 1
ATOM 807 N N . ASP A 1 105 ? 1.931 35.020 -63.694 1.00 26.52 105 ASP A N 1
ATOM 808 C CA . ASP A 1 105 ? 2.461 35.290 -65.042 1.00 26.52 105 ASP A CA 1
ATOM 809 C C . ASP A 1 105 ? 2.768 34.130 -66.027 1.00 26.52 105 ASP A C 1
ATOM 811 O O . ASP A 1 105 ? 2.802 32.949 -65.700 1.00 26.52 105 ASP A O 1
ATOM 815 N N . SER A 1 106 ? 2.859 34.506 -67.301 1.00 27.16 106 SER A N 1
ATOM 816 C CA . SER A 1 106 ? 2.163 33.934 -68.458 1.00 27.16 106 SER A CA 1
ATOM 817 C C . SER A 1 106 ? 3.078 33.305 -69.525 1.00 27.16 106 SER A C 1
ATOM 819 O O . SER A 1 106 ? 4.235 33.699 -69.645 1.00 27.16 106 SER A O 1
ATOM 821 N N . LYS A 1 107 ? 2.535 32.383 -70.352 1.00 25.83 107 LYS A N 1
ATOM 822 C CA . LYS A 1 107 ? 2.442 32.472 -71.840 1.00 25.83 107 LYS A CA 1
ATOM 823 C C . LYS A 1 107 ? 2.316 31.120 -72.568 1.00 25.83 107 LYS A C 1
ATOM 825 O O . LYS A 1 107 ? 3.109 30.231 -72.304 1.00 25.83 107 LYS A O 1
ATOM 830 N N . GLU A 1 108 ? 1.386 31.107 -73.545 1.00 23.45 108 GLU A N 1
ATOM 831 C CA . GLU A 1 108 ? 1.444 30.489 -74.901 1.00 23.45 108 GLU A CA 1
ATOM 832 C C . GLU A 1 108 ? 1.679 28.946 -74.975 1.00 23.45 108 GLU A C 1
ATOM 834 O O . GLU A 1 108 ? 2.445 28.384 -74.216 1.00 23.45 108 GLU A O 1
ATOM 839 N N . THR A 1 109 ? 1.072 28.102 -75.821 1.00 22.31 109 THR A N 1
ATOM 840 C CA . THR A 1 109 ? 0.337 28.228 -77.086 1.00 22.31 109 THR A CA 1
ATOM 841 C C . THR A 1 109 ? -0.340 26.869 -77.390 1.00 22.31 109 THR A C 1
ATOM 843 O O . THR A 1 109 ? 0.226 25.817 -77.115 1.00 22.31 109 THR A O 1
ATOM 846 N N . SER A 1 110 ? -1.495 26.917 -78.065 1.00 22.92 110 SER A N 1
ATOM 847 C CA . SER A 1 110 ? -1.997 25.976 -79.097 1.00 22.92 110 SER A CA 1
ATOM 848 C C . SER A 1 110 ? -2.325 24.486 -78.821 1.00 22.92 110 SER A C 1
ATOM 850 O O . SER A 1 110 ? -1.488 23.657 -78.491 1.00 22.92 110 SER A O 1
ATOM 852 N N . SER A 1 111 ? -3.567 24.181 -79.235 1.00 24.41 111 SER A N 1
ATOM 853 C CA . SER A 1 111 ? -4.043 23.043 -80.050 1.00 24.41 111 SER A CA 1
ATOM 854 C C . SER A 1 111 ? -4.408 21.693 -79.404 1.00 24.41 111 SER A C 1
ATOM 856 O O . SER A 1 111 ? -3.567 20.839 -79.161 1.00 24.41 111 SER A O 1
ATOM 858 N N . SER A 1 112 ? -5.733 21.486 -79.361 1.00 23.28 112 SER A N 1
ATOM 859 C CA . SER A 1 112 ? -6.496 20.471 -80.122 1.00 23.28 112 SER A CA 1
ATOM 860 C C . SER A 1 112 ? -6.732 19.056 -79.564 1.00 23.28 112 SER A C 1
ATOM 862 O O . SER A 1 112 ? -5.793 18.315 -79.298 1.00 23.28 112 SER A O 1
ATOM 864 N N . ASN A 1 113 ? -8.024 18.688 -79.645 1.00 24.98 113 ASN A N 1
ATOM 865 C CA . ASN A 1 113 ? -8.644 17.361 -79.839 1.00 24.98 113 ASN A CA 1
ATOM 866 C C . ASN A 1 113 ? -8.875 16.514 -78.571 1.00 24.98 113 ASN A C 1
ATOM 868 O O . ASN A 1 113 ? -7.942 16.188 -77.854 1.00 24.98 113 ASN A O 1
ATOM 872 N N . LEU A 1 114 ? -10.128 16.349 -78.122 1.00 23.97 114 LEU A N 1
ATOM 873 C CA . LEU A 1 114 ? -11.244 15.490 -78.594 1.00 23.97 114 LEU A CA 1
ATOM 874 C C . LEU A 1 114 ? -11.233 14.086 -77.949 1.00 23.97 114 LEU A C 1
ATOM 876 O O . LEU A 1 114 ? -10.253 13.356 -78.010 1.00 23.97 114 LEU A O 1
ATOM 880 N N . ASP A 1 115 ? -12.410 13.759 -77.407 1.00 23.72 115 ASP A N 1
ATOM 881 C CA . ASP A 1 115 ? -13.056 12.445 -77.317 1.00 23.72 115 ASP A CA 1
ATOM 882 C C . ASP A 1 115 ? -12.895 11.488 -76.111 1.00 23.72 115 ASP A C 1
ATOM 884 O O . ASP A 1 115 ? -11.970 10.700 -75.979 1.00 23.72 115 ASP A O 1
ATOM 888 N N . THR A 1 116 ? -13.999 11.461 -75.348 1.00 24.89 116 THR A N 1
ATOM 889 C CA . THR A 1 116 ? -14.853 10.306 -74.989 1.00 24.89 116 THR A CA 1
ATOM 890 C C . THR A 1 116 ? -14.410 9.209 -74.000 1.00 24.89 116 THR A C 1
ATOM 892 O O . THR A 1 116 ? -13.453 8.475 -74.194 1.00 24.89 116 THR A O 1
ATOM 895 N N . ASN A 1 117 ? -15.350 8.981 -73.068 1.00 24.36 117 ASN A N 1
ATOM 896 C CA . ASN A 1 117 ? -15.960 7.699 -72.682 1.00 24.36 117 ASN A CA 1
ATOM 897 C C . ASN A 1 117 ? -15.419 6.835 -71.514 1.00 24.36 117 ASN A C 1
ATOM 899 O O . ASN A 1 117 ? -14.341 6.257 -71.536 1.00 24.36 117 ASN A O 1
ATOM 903 N N . THR A 1 118 ? -16.373 6.601 -70.593 1.00 25.80 118 THR A N 1
ATOM 904 C CA . THR A 1 118 ? -16.741 5.345 -69.895 1.00 25.80 118 THR A CA 1
ATOM 905 C C . THR A 1 118 ? -15.823 4.711 -68.840 1.00 25.80 118 THR A C 1
ATOM 907 O O . THR A 1 118 ? -14.841 4.066 -69.168 1.00 25.80 118 THR A O 1
ATOM 910 N N . GLY A 1 119 ? -16.324 4.709 -67.593 1.00 24.12 119 GLY A N 1
ATOM 911 C CA . GLY A 1 119 ? -16.656 3.491 -66.823 1.00 24.12 119 GLY A CA 1
ATOM 912 C C . GLY A 1 119 ? -15.524 2.667 -66.166 1.00 24.12 119 GLY A C 1
ATOM 913 O O . GLY A 1 119 ? -14.482 2.449 -66.772 1.00 24.12 119 GLY A O 1
ATOM 914 N N . PRO A 1 120 ? -15.721 2.139 -64.936 1.00 34.31 120 PRO A N 1
ATOM 915 C CA . PRO A 1 120 ? -14.641 1.610 -64.101 1.00 34.31 120 PRO A CA 1
ATOM 916 C C . PRO A 1 120 ? -14.355 0.122 -64.362 1.00 34.31 120 PRO A C 1
ATOM 918 O O . PRO A 1 120 ? -15.278 -0.678 -64.530 1.00 34.31 120 PRO A O 1
ATOM 921 N N . LYS A 1 121 ? -13.080 -0.287 -64.297 1.00 26.33 121 LYS A N 1
ATOM 922 C CA . LYS A 1 121 ? -12.692 -1.701 -64.189 1.00 26.33 121 LYS A CA 1
ATOM 923 C C . LYS A 1 121 ? -11.646 -1.938 -63.106 1.00 26.33 121 LYS A C 1
ATOM 925 O O . LYS A 1 121 ? -10.636 -1.249 -63.011 1.00 26.33 121 LYS A O 1
ATOM 930 N N . ALA A 1 122 ? -11.950 -2.967 -62.322 1.00 27.48 122 ALA A N 1
ATOM 931 C CA . ALA A 1 122 ? -11.080 -3.681 -61.410 1.00 27.48 122 ALA A CA 1
ATOM 932 C C . ALA A 1 122 ? -9.817 -4.211 -62.102 1.00 27.48 122 ALA A C 1
ATOM 934 O O . ALA A 1 122 ? -9.849 -4.516 -63.292 1.00 27.48 122 ALA A O 1
ATOM 935 N N . ASN A 1 123 ? -8.757 -4.438 -61.322 1.00 26.38 123 ASN A N 1
ATOM 936 C CA . ASN A 1 123 ? -7.833 -5.527 -61.609 1.00 26.38 123 ASN A CA 1
ATOM 937 C C . ASN A 1 123 ? -7.194 -6.098 -60.340 1.00 26.38 123 ASN A C 1
ATOM 939 O O . ASN A 1 123 ? -6.698 -5.380 -59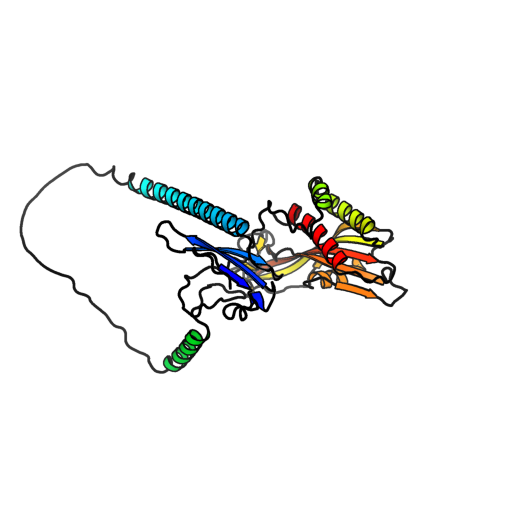.474 1.00 26.38 123 ASN A O 1
ATOM 943 N N . GLN A 1 124 ? -7.254 -7.425 -60.284 1.00 28.41 124 GLN A N 1
ATOM 944 C CA . GLN A 1 124 ? -6.560 -8.326 -59.378 1.00 28.41 124 GLN A CA 1
ATOM 945 C C . GLN A 1 124 ? -5.139 -8.597 -59.898 1.00 28.41 124 GLN A C 1
ATOM 947 O O . GLN A 1 124 ? -4.927 -8.656 -61.107 1.00 28.41 124 GLN A O 1
ATOM 952 N N . SER A 1 125 ? -4.213 -8.900 -58.991 1.00 27.97 125 SER A N 1
ATOM 953 C CA . SER A 1 125 ? -3.071 -9.804 -59.218 1.00 27.97 125 SER A CA 1
ATOM 954 C C . SER A 1 125 ? -2.606 -10.309 -57.841 1.00 27.97 125 SER A C 1
ATOM 956 O O . SER A 1 125 ? -2.208 -9.539 -56.976 1.00 27.97 125 SER A O 1
ATOM 958 N N . SER A 1 126 ? -3.024 -11.511 -57.437 1.00 25.97 126 SER A N 1
ATOM 959 C CA . SER A 1 126 ? -2.376 -12.816 -57.660 1.00 25.97 126 SER A CA 1
ATOM 960 C C . SER A 1 126 ? -1.075 -13.008 -56.871 1.00 25.97 126 SER A C 1
ATOM 962 O O . SER A 1 126 ? -0.037 -12.478 -57.246 1.00 25.97 126 SER A O 1
ATOM 964 N N . ASN A 1 127 ? -1.126 -13.867 -55.848 1.00 27.67 127 ASN A N 1
ATOM 965 C CA . ASN A 1 127 ? -0.002 -14.720 -55.464 1.00 27.67 127 ASN A CA 1
ATOM 966 C C . ASN A 1 127 ? -0.535 -16.052 -54.914 1.00 27.67 127 ASN A C 1
ATOM 968 O O . ASN A 1 127 ? -1.187 -16.103 -53.873 1.00 27.67 127 ASN A O 1
ATOM 972 N N . GLN A 1 128 ? -0.263 -17.128 -55.653 1.00 26.53 128 GLN A N 1
ATOM 973 C CA . GLN A 1 128 ? -0.386 -18.516 -55.219 1.00 26.53 128 GLN A CA 1
ATOM 974 C C . GLN A 1 128 ? 1.005 -19.025 -54.820 1.00 26.53 128 GLN A C 1
ATOM 976 O O . GLN A 1 128 ? 1.945 -18.868 -55.594 1.00 26.53 128 GLN A O 1
ATOM 981 N N . SER A 1 129 ? 1.118 -19.671 -53.653 1.00 26.48 129 SER A N 1
ATOM 982 C CA . SER A 1 129 ? 1.753 -20.993 -53.436 1.00 26.48 129 SER A CA 1
ATOM 983 C C . SER A 1 129 ? 2.383 -21.146 -52.038 1.00 26.48 129 SER A C 1
ATOM 985 O O . SER A 1 129 ? 3.284 -20.411 -51.651 1.00 26.48 129 SER A O 1
ATOM 987 N N . SER A 1 130 ? 1.870 -22.129 -51.282 1.00 28.69 130 SER A N 1
ATOM 988 C CA . SER A 1 130 ? 2.551 -23.043 -50.329 1.00 28.69 130 SER A CA 1
ATOM 989 C C . SER A 1 130 ? 1.534 -23.557 -49.296 1.00 28.69 130 SER A C 1
ATOM 991 O O . SER A 1 130 ? 1.424 -23.097 -48.165 1.00 28.69 130 SER A O 1
ATOM 993 N N . ASN A 1 131 ? 0.714 -24.510 -49.742 1.00 39.88 131 ASN A N 1
ATOM 994 C CA . ASN A 1 131 ? -0.492 -24.980 -49.068 1.00 39.88 131 ASN A CA 1
ATOM 995 C C . ASN A 1 131 ? -0.290 -26.451 -48.662 1.00 39.88 131 ASN A C 1
ATOM 997 O O . ASN A 1 131 ? -0.413 -27.327 -49.511 1.00 39.88 131 ASN A O 1
ATOM 1001 N N . ALA A 1 132 ? 0.066 -26.714 -47.398 1.00 33.78 132 ALA A N 1
ATOM 1002 C CA . ALA A 1 132 ? -0.061 -28.047 -46.775 1.00 33.78 132 ALA A CA 1
ATOM 1003 C C . ALA A 1 132 ? 0.057 -28.020 -45.235 1.00 33.78 132 ALA A C 1
ATOM 1005 O O . ALA A 1 132 ? -0.650 -28.770 -44.570 1.00 33.78 132 ALA A O 1
ATOM 1006 N N . ASN A 1 133 ? 0.872 -27.126 -44.653 1.00 35.41 133 ASN A N 1
ATOM 1007 C CA . ASN A 1 133 ? 1.053 -27.019 -43.190 1.00 35.41 133 ASN A CA 1
ATOM 1008 C C . ASN A 1 133 ? 0.211 -25.918 -42.508 1.00 35.41 133 ASN A C 1
ATOM 1010 O O . ASN A 1 133 ? 0.152 -25.870 -41.279 1.00 35.41 133 ASN A O 1
ATOM 1014 N N . SER A 1 134 ? -0.459 -25.045 -43.270 1.00 38.56 134 SER A N 1
ATOM 1015 C CA . SER A 1 134 ? -1.282 -23.957 -42.717 1.00 38.56 134 SER A CA 1
ATOM 1016 C C . SER A 1 134 ? -2.656 -24.432 -42.238 1.00 38.56 134 SER A C 1
ATOM 1018 O O . SER A 1 134 ? -3.126 -23.971 -41.203 1.00 38.56 134 SER A O 1
ATOM 1020 N N . LYS A 1 135 ? -3.262 -25.425 -42.902 1.00 38.12 135 LYS A N 1
ATOM 1021 C CA . LYS A 1 135 ? -4.647 -25.849 -42.625 1.00 38.12 135 LYS A CA 1
ATOM 1022 C C . LYS A 1 135 ? -4.866 -26.434 -41.227 1.00 38.12 135 LYS A C 1
ATOM 1024 O O . LYS A 1 135 ? -5.930 -26.236 -40.652 1.00 38.12 135 LYS A O 1
ATOM 1029 N N . SER A 1 136 ? -3.884 -27.136 -40.652 1.00 38.81 136 SER A N 1
ATOM 1030 C CA . SER A 1 136 ? -4.020 -27.701 -39.295 1.00 38.81 136 SER A CA 1
ATOM 1031 C C . SER A 1 136 ? -3.898 -26.635 -38.199 1.00 38.81 136 SER A C 1
ATOM 1033 O O . SER A 1 136 ? -4.498 -26.767 -37.132 1.00 38.81 136 SER A O 1
ATOM 1035 N N . SER A 1 137 ? -3.148 -25.566 -38.479 1.00 40.56 137 SER A N 1
ATOM 1036 C CA . SER A 1 137 ? -2.949 -24.429 -37.579 1.00 40.56 137 SER A CA 1
ATOM 1037 C C . SER A 1 137 ? -4.112 -23.442 -37.686 1.00 40.56 137 SER A C 1
ATOM 1039 O O . SER A 1 137 ? -4.632 -23.007 -36.665 1.00 40.56 137 SER A O 1
ATOM 1041 N N . GLU A 1 138 ? -4.587 -23.173 -38.904 1.00 48.34 138 GLU A N 1
ATOM 1042 C CA . GLU A 1 138 ? -5.791 -22.381 -39.181 1.00 48.34 138 GLU A CA 1
ATOM 1043 C C . GLU A 1 138 ? -7.039 -23.028 -38.574 1.00 48.34 138 GLU A C 1
ATOM 1045 O O . GLU A 1 138 ? -7.821 -22.336 -37.934 1.00 48.34 138 GLU A O 1
ATOM 1050 N N . CYS A 1 139 ? -7.182 -24.356 -38.669 1.00 42.69 139 CYS A N 1
ATOM 1051 C CA . CYS A 1 139 ? -8.297 -25.079 -38.052 1.00 42.69 139 CYS A CA 1
ATOM 1052 C C . CYS A 1 139 ? -8.303 -24.924 -36.521 1.00 42.69 139 CYS A C 1
ATOM 1054 O O . CYS A 1 139 ? -9.344 -24.631 -35.943 1.00 42.69 139 CYS A O 1
ATOM 1056 N N . LYS A 1 140 ? -7.134 -25.000 -35.862 1.00 48.28 140 LYS A N 1
ATOM 1057 C CA . LYS A 1 140 ? -7.016 -24.761 -34.410 1.00 48.28 140 LYS A CA 1
ATOM 1058 C C . LYS A 1 140 ? -7.328 -23.314 -34.035 1.00 48.28 140 LYS A C 1
ATOM 1060 O O . LYS A 1 140 ? -8.060 -23.083 -33.079 1.00 48.28 140 LYS A O 1
ATOM 1065 N N . VAL A 1 141 ? -6.783 -22.346 -34.775 1.00 53.34 141 VAL A N 1
ATOM 1066 C CA . VAL A 1 141 ? -7.027 -20.912 -34.543 1.00 53.34 141 VAL A CA 1
ATO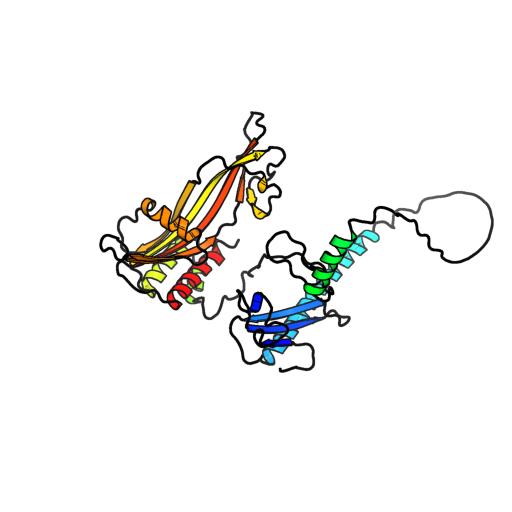M 1067 C C . VAL A 1 141 ? -8.510 -20.581 -34.714 1.00 53.34 141 VAL A C 1
ATOM 1069 O O . VAL A 1 141 ? -9.054 -19.835 -33.905 1.00 53.34 141 VAL A O 1
ATOM 1072 N N . GLN A 1 142 ? -9.180 -21.199 -35.688 1.00 54.16 142 GLN A N 1
ATOM 1073 C CA . GLN A 1 142 ? -10.612 -21.042 -35.917 1.00 54.16 142 GLN A CA 1
ATOM 1074 C C . GLN A 1 142 ? -11.448 -21.627 -34.768 1.00 54.16 142 GLN A C 1
ATOM 1076 O O . GLN A 1 142 ? -12.358 -20.958 -34.286 1.00 54.16 142 GLN A O 1
ATOM 1081 N N . THR A 1 143 ? -11.090 -22.808 -34.243 1.00 56.47 143 THR A N 1
ATOM 1082 C CA . THR A 1 143 ? -11.757 -23.376 -33.055 1.00 56.47 143 THR A CA 1
ATOM 1083 C C . THR A 1 143 ? -11.589 -22.472 -31.828 1.00 56.47 143 THR A C 1
ATOM 1085 O O . THR A 1 143 ? -12.533 -22.272 -31.067 1.00 56.47 143 THR A O 1
ATOM 1088 N N . PHE A 1 144 ? -10.403 -21.880 -31.641 1.00 47.34 144 PHE A N 1
ATOM 1089 C CA . PHE A 1 144 ? -10.159 -20.941 -30.543 1.00 47.34 144 PHE A CA 1
ATOM 1090 C C . PHE A 1 144 ? -10.915 -19.614 -30.717 1.00 47.34 144 PHE A C 1
ATOM 1092 O O . PHE A 1 144 ? -11.395 -19.067 -29.726 1.00 47.34 144 PHE A O 1
ATOM 1099 N N . LEU A 1 145 ? -11.068 -19.115 -31.947 1.00 54.12 145 LEU A N 1
ATOM 1100 C CA . LEU A 1 145 ? -11.876 -17.928 -32.258 1.00 54.12 145 LEU A CA 1
ATOM 1101 C C . LEU A 1 145 ? -13.369 -18.165 -32.005 1.00 54.12 145 LEU A C 1
ATOM 1103 O O . LEU A 1 145 ? -14.030 -17.287 -31.463 1.00 54.12 145 LEU A O 1
ATOM 1107 N N . GLU A 1 146 ? -13.891 -19.346 -32.333 1.00 57.69 146 GLU A N 1
ATOM 1108 C CA . GLU A 1 146 ? -15.285 -19.720 -32.052 1.00 57.69 146 GLU A CA 1
ATOM 1109 C C . GLU A 1 146 ? -15.544 -19.911 -30.55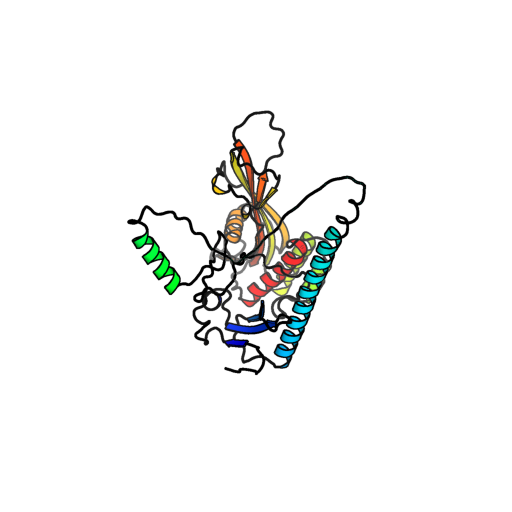0 1.00 57.69 146 GLU A C 1
ATOM 1111 O O . GLU A 1 146 ? -16.613 -19.562 -30.047 1.00 57.69 146 GLU A O 1
ATOM 1116 N N . GLN A 1 147 ? -14.554 -20.432 -29.818 1.00 59.00 147 GLN A N 1
ATOM 1117 C CA . GLN A 1 147 ? -14.669 -20.696 -28.385 1.00 59.00 147 GLN A CA 1
ATOM 1118 C C . GLN A 1 147 ? -14.470 -19.445 -27.515 1.00 59.00 147 GLN A C 1
ATOM 1120 O O . GLN A 1 147 ? -15.137 -19.311 -26.488 1.00 59.00 147 GLN A O 1
ATOM 1125 N N . PHE A 1 148 ? -13.549 -18.551 -27.888 1.00 52.34 148 PHE A N 1
ATOM 1126 C CA . PHE A 1 148 ? -13.143 -17.419 -27.049 1.00 52.34 148 PHE A CA 1
ATOM 1127 C C . PHE A 1 148 ? -13.425 -16.047 -27.669 1.00 52.34 148 PHE A C 1
ATOM 1129 O O . PHE A 1 148 ? -13.552 -15.086 -26.917 1.00 52.34 148 PHE A O 1
ATOM 1136 N N . GLY A 1 149 ? -13.584 -15.934 -28.991 1.00 64.31 149 GLY A N 1
ATOM 1137 C CA . GLY A 1 149 ? -13.810 -14.661 -29.678 1.00 64.31 149 GLY A CA 1
ATOM 1138 C C . GLY A 1 149 ? -12.544 -13.954 -30.166 1.00 64.31 149 GLY A C 1
ATOM 1139 O O . GLY A 1 149 ? -11.427 -14.460 -30.039 1.00 64.31 149 GLY A O 1
ATOM 1140 N N . ARG A 1 150 ? -12.699 -12.752 -30.739 1.00 67.25 150 ARG A N 1
ATOM 1141 C CA . ARG A 1 150 ? -11.573 -11.922 -31.210 1.00 67.25 150 ARG A CA 1
ATOM 1142 C C . ARG A 1 150 ? -10.923 -11.204 -30.025 1.00 67.25 150 ARG A C 1
ATOM 1144 O O . ARG A 1 150 ? -11.616 -10.576 -29.230 1.00 67.25 150 ARG A O 1
ATOM 1151 N N . ALA A 1 151 ? -9.592 -11.233 -29.935 1.00 59.25 151 ALA A N 1
ATOM 1152 C CA . ALA A 1 151 ? -8.858 -10.421 -28.963 1.00 59.25 151 ALA A CA 1
ATOM 1153 C C . ALA A 1 151 ? -9.022 -8.929 -29.294 1.00 59.25 151 ALA A C 1
ATOM 1155 O O . ALA A 1 151 ? -8.629 -8.478 -30.370 1.00 59.25 151 ALA A O 1
ATOM 1156 N N . THR A 1 152 ? -9.602 -8.162 -28.376 1.00 63.50 152 THR A N 1
ATOM 1157 C CA . THR A 1 152 ? -9.849 -6.718 -28.542 1.00 63.50 152 THR A CA 1
ATOM 1158 C C . THR A 1 152 ? -8.833 -5.857 -27.788 1.00 63.50 152 THR A C 1
ATOM 1160 O O . THR A 1 152 ? -8.826 -4.638 -27.938 1.00 63.50 152 THR A O 1
ATOM 1163 N N . ALA A 1 153 ? -7.915 -6.471 -27.034 1.00 59.88 153 ALA A N 1
ATOM 1164 C CA . ALA A 1 153 ? -6.834 -5.787 -26.329 1.00 59.88 153 ALA A CA 1
ATOM 1165 C C . ALA A 1 153 ? -5.456 -6.145 -26.910 1.00 59.88 153 ALA A C 1
ATOM 1167 O O . ALA A 1 153 ? -5.125 -7.321 -27.058 1.00 59.88 153 ALA A O 1
ATOM 1168 N N . SER A 1 154 ? -4.613 -5.139 -27.167 1.00 55.03 154 SER A N 1
ATOM 1169 C CA . SER A 1 154 ? -3.210 -5.335 -27.569 1.00 55.03 154 SER A CA 1
ATOM 1170 C C . SER A 1 154 ? -2.268 -4.909 -26.435 1.00 55.03 154 SER A C 1
ATOM 1172 O O . SER A 1 154 ? -2.103 -3.718 -26.175 1.00 55.03 154 SER A O 1
ATOM 1174 N N . GLY A 1 155 ? -1.649 -5.869 -25.734 1.00 55.25 155 GLY A N 1
ATOM 1175 C CA . GLY A 1 155 ? -0.663 -5.600 -24.677 1.00 55.25 155 GLY A CA 1
ATOM 1176 C C . GLY A 1 155 ? -0.030 -6.867 -24.084 1.00 55.25 155 GLY A C 1
ATOM 1177 O O . GLY A 1 155 ? -0.683 -7.897 -23.962 1.00 55.25 155 GLY A O 1
ATOM 1178 N N . THR A 1 156 ? 1.252 -6.800 -23.706 1.00 53.06 156 THR A N 1
ATOM 1179 C CA . THR A 1 156 ? 2.075 -7.969 -23.326 1.00 53.06 156 THR A CA 1
ATOM 1180 C C . THR A 1 156 ? 1.991 -8.396 -21.853 1.00 53.06 156 THR A C 1
ATOM 1182 O O . THR A 1 156 ? 2.734 -9.290 -21.468 1.00 53.06 156 THR A O 1
ATOM 1185 N N . ASN A 1 157 ? 1.120 -7.809 -21.018 1.00 45.31 157 ASN A N 1
ATOM 1186 C CA . ASN A 1 157 ? 0.982 -8.199 -19.605 1.00 45.31 157 ASN A CA 1
ATOM 1187 C C . ASN A 1 157 ? -0.490 -8.349 -19.159 1.00 45.31 157 ASN A C 1
ATOM 1189 O O . ASN A 1 157 ? -1.252 -7.386 -19.141 1.00 45.31 157 ASN A O 1
ATOM 1193 N N . SER A 1 158 ? -0.825 -9.594 -18.792 1.00 48.25 158 SER A N 1
ATOM 1194 C CA . SER A 1 158 ? -1.878 -10.082 -17.878 1.00 48.25 158 SER A CA 1
ATOM 1195 C C . SER A 1 158 ? -3.265 -9.417 -17.911 1.00 48.25 158 SER A C 1
ATOM 1197 O O . SER A 1 158 ? -3.675 -8.810 -16.926 1.00 48.25 158 SER A O 1
ATOM 1199 N N . ALA A 1 159 ? -3.976 -9.578 -19.031 1.00 50.34 159 ALA A N 1
ATOM 1200 C CA . ALA A 1 159 ? -5.424 -9.837 -19.157 1.00 50.34 159 ALA A CA 1
ATOM 1201 C C . ALA A 1 159 ? -5.834 -9.508 -20.604 1.00 50.34 159 ALA A C 1
ATOM 1203 O O . ALA A 1 159 ? -6.242 -8.387 -20.911 1.00 50.34 159 ALA A O 1
ATOM 1204 N N . ILE A 1 160 ? -5.649 -10.466 -21.517 1.00 56.22 160 ILE A N 1
ATOM 1205 C CA . ILE A 1 160 ? -6.180 -10.351 -22.879 1.00 56.22 160 ILE A CA 1
ATOM 1206 C C . ILE A 1 160 ? -7.680 -10.625 -22.772 1.00 56.22 160 ILE A C 1
ATOM 1208 O O . ILE A 1 160 ? -8.081 -11.698 -22.325 1.00 56.22 160 ILE A O 1
ATOM 1212 N N . ILE A 1 161 ? -8.490 -9.626 -23.108 1.00 57.75 161 ILE A N 1
ATOM 1213 C CA . ILE A 1 161 ? -9.947 -9.745 -23.141 1.00 57.75 161 ILE A CA 1
ATOM 1214 C C . ILE A 1 161 ? -10.321 -10.186 -24.556 1.00 57.75 161 ILE A C 1
ATOM 1216 O O . ILE A 1 161 ? -9.865 -9.591 -25.538 1.00 57.75 161 ILE A O 1
ATOM 1220 N N . PHE A 1 162 ? -11.100 -11.258 -24.642 1.00 60.09 162 PHE A N 1
ATOM 1221 C CA . PHE A 1 162 ? -11.636 -11.769 -25.894 1.00 60.09 162 PHE A CA 1
ATOM 1222 C C . PHE A 1 162 ? -13.140 -11.495 -25.929 1.00 60.09 162 PHE A C 1
ATOM 1224 O O . PHE A 1 162 ? -13.834 -11.757 -24.947 1.00 60.09 162 PHE A O 1
ATOM 1231 N N . GLU A 1 163 ? -13.618 -10.946 -27.044 1.00 59.38 163 GLU A N 1
ATOM 1232 C CA . GLU A 1 163 ? -15.038 -10.673 -27.282 1.00 59.38 163 GLU A CA 1
ATOM 1233 C C . GLU A 1 163 ? -15.586 -11.698 -28.272 1.00 59.38 163 GLU A C 1
ATOM 1235 O O . GLU A 1 163 ? -15.102 -11.798 -29.405 1.00 59.38 163 GLU A O 1
ATOM 1240 N N . GLN A 1 164 ? -16.592 -12.463 -27.844 1.00 52.09 164 GLN A N 1
ATOM 1241 C CA . GLN A 1 164 ? -17.133 -13.601 -28.595 1.00 52.09 164 GLN A CA 1
ATOM 1242 C C . GLN A 1 164 ? -17.761 -13.194 -29.939 1.00 52.09 164 GLN A C 1
ATOM 1244 O O . GLN A 1 164 ? -17.725 -13.969 -30.889 1.00 52.09 164 GLN A O 1
ATOM 1249 N N . ASP A 1 165 ? -18.295 -11.975 -30.038 1.00 60.44 165 ASP A N 1
ATOM 1250 C CA . ASP A 1 165 ? -18.921 -11.436 -31.252 1.00 60.44 165 ASP A CA 1
ATOM 1251 C C . ASP A 1 165 ? -17.947 -10.645 -32.151 1.00 60.44 165 ASP A C 1
ATOM 1253 O O . ASP A 1 165 ? -18.288 -10.279 -33.275 1.00 60.44 165 ASP A O 1
ATOM 1257 N N . GLY A 1 166 ? -16.732 -10.366 -31.664 1.00 55.41 166 GLY A N 1
ATOM 1258 C CA . GLY A 1 166 ? -15.708 -9.602 -32.373 1.00 55.41 166 GLY A CA 1
ATOM 1259 C C . GLY A 1 166 ? -16.085 -8.154 -32.715 1.00 55.41 166 GLY A C 1
ATOM 1260 O O . GLY A 1 166 ? -15.395 -7.542 -33.536 1.00 55.41 166 GLY A O 1
ATOM 1261 N N . SER A 1 167 ? -17.133 -7.590 -32.106 1.00 61.41 167 SER A N 1
ATOM 1262 C CA . SER A 1 167 ? -17.648 -6.254 -32.447 1.00 61.41 167 SER A CA 1
ATOM 1263 C C . SER A 1 167 ? -16.810 -5.105 -31.866 1.00 61.41 167 SER A C 1
ATOM 1265 O O . SER A 1 167 ? -16.860 -3.979 -32.361 1.00 61.41 167 SER A O 1
ATOM 1267 N N . GLY A 1 168 ? -15.988 -5.381 -30.847 1.00 53.44 168 GLY A N 1
ATOM 1268 C CA . GLY A 1 168 ? -15.151 -4.380 -30.186 1.00 53.44 168 GLY A CA 1
ATOM 1269 C C . GLY A 1 168 ? -13.945 -3.928 -31.019 1.00 53.44 168 GLY A C 1
ATOM 1270 O O . GLY A 1 168 ? -13.190 -4.747 -31.551 1.00 53.44 168 GLY A O 1
ATOM 1271 N N . ASN A 1 169 ? -13.722 -2.613 -31.098 1.00 51.31 169 ASN A N 1
ATOM 1272 C CA . ASN A 1 169 ? -12.482 -2.031 -31.625 1.00 51.31 169 ASN A CA 1
ATOM 1273 C C . ASN A 1 169 ? -11.287 -2.339 -30.708 1.00 51.31 169 ASN A C 1
ATOM 1275 O O . ASN A 1 169 ? -11.451 -2.506 -29.503 1.00 51.31 169 ASN A O 1
ATOM 1279 N N . SER A 1 170 ? -10.076 -2.377 -31.275 1.00 56.03 170 SER A N 1
ATOM 1280 C CA . SER A 1 170 ? -8.850 -2.605 -30.502 1.00 56.03 170 SER A CA 1
ATOM 1281 C C . SER A 1 170 ? -8.609 -1.471 -29.499 1.00 56.03 170 SER A C 1
ATOM 1283 O O . SER A 1 170 ? -8.468 -0.318 -29.907 1.00 56.03 170 SER A O 1
ATOM 1285 N N . TYR A 1 171 ? -8.480 -1.787 -28.210 1.00 52.16 171 TYR A N 1
ATOM 1286 C CA . TYR A 1 171 ? -8.117 -0.835 -27.158 1.00 52.16 171 TYR A CA 1
ATOM 1287 C C . TYR A 1 171 ? -6.783 -1.193 -26.489 1.00 52.16 171 TYR A C 1
ATOM 1289 O O . TYR A 1 171 ? -6.368 -2.351 -26.406 1.00 52.16 171 TYR A O 1
ATOM 1297 N N . LEU A 1 172 ? -6.076 -0.165 -26.015 1.00 49.75 172 LEU A N 1
ATOM 1298 C CA . LEU A 1 172 ? -4.889 -0.327 -25.179 1.00 49.75 172 LEU A CA 1
ATOM 1299 C C . LEU A 1 172 ? -5.343 -0.495 -23.728 1.00 49.75 172 LEU A C 1
ATOM 1301 O O . LEU A 1 172 ? -6.048 0.365 -23.199 1.00 49.75 172 LEU A O 1
ATOM 1305 N N . ASN A 1 173 ? -4.922 -1.580 -23.073 1.00 47.97 173 ASN A N 1
ATOM 1306 C CA . ASN A 1 173 ? -5.132 -1.764 -21.638 1.00 47.97 173 ASN A CA 1
ATOM 1307 C C . ASN A 1 173 ? -4.384 -0.660 -20.873 1.00 47.97 173 ASN A C 1
ATOM 1309 O O . ASN A 1 173 ? -3.181 -0.766 -20.636 1.00 47.97 173 ASN A O 1
ATOM 1313 N N . ASN A 1 174 ? -5.086 0.405 -20.481 1.00 45.31 174 ASN A N 1
ATOM 1314 C CA . ASN A 1 174 ? -4.546 1.392 -19.558 1.00 45.31 174 ASN A CA 1
ATOM 1315 C C . ASN A 1 174 ? -4.851 0.952 -18.121 1.00 45.31 174 ASN A C 1
ATOM 1317 O O . ASN A 1 174 ? -5.914 1.237 -17.578 1.00 45.31 174 ASN A O 1
ATOM 1321 N N . THR A 1 175 ? -3.912 0.248 -17.493 1.00 45.50 175 THR A N 1
ATOM 1322 C CA . THR A 1 175 ? -3.985 -0.109 -16.066 1.00 45.50 175 THR A CA 1
ATOM 1323 C C . THR A 1 175 ? -3.636 1.059 -15.138 1.00 45.50 175 THR A C 1
ATOM 1325 O O . THR A 1 175 ? -3.596 0.884 -13.918 1.00 45.50 175 THR A O 1
ATOM 1328 N N . GLN A 1 176 ? -3.417 2.273 -15.662 1.00 40.12 176 GLN A N 1
ATOM 1329 C CA . GLN A 1 176 ? -3.294 3.462 -14.824 1.00 40.12 176 GLN A CA 1
ATOM 1330 C C . GLN A 1 176 ? -4.674 3.891 -14.325 1.00 40.12 176 GLN A C 1
ATOM 1332 O O . GLN A 1 176 ? -5.344 4.742 -14.906 1.00 40.12 176 GLN A O 1
ATOM 1337 N N . LEU A 1 177 ? -5.089 3.322 -13.195 1.00 44.50 177 LEU A N 1
ATOM 1338 C CA . LEU A 1 177 ? -6.141 3.909 -12.374 1.00 44.50 177 LEU A CA 1
ATOM 1339 C C . LEU A 1 177 ? -5.661 5.286 -11.890 1.00 44.50 177 LEU A C 1
ATOM 1341 O O . LEU A 1 177 ? -4.897 5.395 -10.928 1.00 44.50 177 LEU A O 1
ATOM 1345 N N . ILE A 1 178 ? -6.097 6.352 -12.563 1.00 40.25 178 ILE A N 1
ATOM 1346 C CA . ILE A 1 178 ? -5.877 7.723 -12.102 1.00 40.25 178 ILE A CA 1
ATOM 1347 C C . ILE A 1 178 ? -6.902 8.001 -11.006 1.00 40.25 178 ILE A C 1
ATOM 1349 O O . ILE A 1 178 ? -8.058 8.338 -11.256 1.00 40.25 178 ILE A O 1
ATOM 1353 N N . PHE A 1 179 ? -6.470 7.870 -9.755 1.00 41.41 179 PHE A N 1
ATOM 1354 C CA . PHE A 1 179 ? -7.237 8.384 -8.632 1.00 41.41 179 PHE A CA 1
ATOM 1355 C C . PHE A 1 179 ? -7.217 9.912 -8.699 1.00 41.41 179 PHE A C 1
ATOM 1357 O O . PHE A 1 179 ? -6.206 10.539 -8.380 1.00 41.41 179 PHE A O 1
ATOM 1364 N N . SER A 1 180 ? -8.338 10.522 -9.096 1.00 36.50 180 SER A N 1
ATOM 1365 C CA . SER A 1 180 ? -8.522 11.972 -8.985 1.00 36.50 180 SER A CA 1
ATOM 1366 C C . SER A 1 180 ? -8.151 12.424 -7.571 1.00 36.50 180 SER A C 1
ATOM 1368 O O . SER A 1 180 ? -8.615 11.856 -6.576 1.00 36.50 180 SER A O 1
ATOM 1370 N N . ARG A 1 181 ? -7.328 13.473 -7.461 1.00 38.09 181 ARG A N 1
ATOM 1371 C CA . ARG A 1 181 ? -6.947 14.101 -6.182 1.00 38.09 181 ARG A CA 1
ATOM 1372 C C . ARG A 1 181 ? -8.160 14.562 -5.358 1.00 38.09 181 ARG A C 1
ATOM 1374 O O . ARG A 1 181 ? -8.021 14.744 -4.152 1.00 38.09 181 ARG A O 1
ATOM 1381 N N . TYR A 1 182 ? -9.331 14.687 -5.987 1.00 41.19 182 TYR A N 1
ATOM 1382 C CA . TYR A 1 182 ? -10.536 15.295 -5.424 1.00 41.19 182 TYR A CA 1
ATOM 1383 C C . TYR A 1 182 ? -11.664 14.320 -5.060 1.00 41.19 182 TYR A C 1
ATOM 1385 O O . TYR A 1 182 ? -12.692 14.757 -4.552 1.00 41.19 182 TYR A O 1
ATOM 1393 N N . TYR A 1 183 ? -11.499 13.007 -5.245 1.00 39.97 183 TYR A N 1
ATOM 1394 C CA . TYR A 1 183 ? -12.539 12.059 -4.822 1.00 39.97 183 TYR A CA 1
ATOM 1395 C C . TYR A 1 183 ? -12.503 11.838 -3.300 1.00 39.97 183 TYR A C 1
ATOM 1397 O O . TYR A 1 183 ? -11.461 11.434 -2.771 1.00 39.97 183 TYR A O 1
ATOM 1405 N N . LYS A 1 184 ? -13.602 12.088 -2.577 1.00 39.59 184 LYS A N 1
ATOM 1406 C CA . LYS A 1 184 ? -13.717 11.688 -1.164 1.00 39.59 184 LYS A CA 1
ATOM 1407 C C . LYS A 1 184 ? -13.593 10.161 -1.087 1.00 39.59 184 LYS A C 1
ATOM 1409 O O . LYS A 1 184 ? -14.326 9.467 -1.784 1.00 39.59 184 LYS A O 1
ATOM 1414 N N . PRO A 1 185 ? -12.629 9.618 -0.336 1.00 41.91 185 PRO A N 1
ATOM 1415 C CA . PRO A 1 185 ? -12.468 8.178 -0.255 1.00 41.91 185 PRO A CA 1
ATOM 1416 C C . PRO A 1 185 ? -13.547 7.629 0.680 1.00 41.91 185 PRO A C 1
ATOM 1418 O O . PRO A 1 185 ? -13.705 8.187 1.756 1.00 41.91 185 PRO A O 1
ATOM 1421 N N . TYR A 1 186 ? -14.250 6.579 0.242 1.00 49.25 186 TYR A N 1
ATOM 1422 C CA . TYR A 1 186 ? -15.044 5.647 1.053 1.00 49.25 186 TYR A CA 1
ATOM 1423 C C . TYR A 1 186 ? -15.533 6.234 2.387 1.00 49.25 186 TYR A C 1
ATOM 1425 O O . TYR A 1 186 ? -14.786 6.185 3.368 1.00 49.25 186 TYR A O 1
ATOM 1433 N N . ASP A 1 187 ? -16.761 6.763 2.426 1.00 43.97 187 ASP A N 1
ATOM 1434 C CA . ASP A 1 187 ? -17.341 7.377 3.635 1.00 43.97 187 ASP A CA 1
ATOM 1435 C C . ASP A 1 187 ? -17.299 6.442 4.874 1.00 43.97 187 ASP A C 1
ATOM 1437 O O . ASP A 1 187 ? -17.351 6.929 6.000 1.00 43.97 187 ASP A O 1
ATOM 1441 N N . ASP A 1 188 ? -17.070 5.134 4.685 1.00 50.44 188 ASP A N 1
ATOM 1442 C CA . ASP A 1 188 ? -16.998 4.136 5.760 1.00 50.44 188 ASP A CA 1
ATOM 1443 C C . ASP A 1 188 ? -15.567 3.765 6.225 1.00 50.44 188 ASP A C 1
ATOM 1445 O O . ASP A 1 188 ? -15.408 3.169 7.287 1.00 50.44 188 ASP A O 1
ATOM 1449 N N . ILE A 1 189 ? -14.506 4.075 5.459 1.00 51.88 189 ILE A N 1
ATOM 1450 C CA . ILE A 1 189 ? -13.131 3.578 5.738 1.00 51.88 189 ILE A CA 1
ATOM 1451 C C . ILE A 1 189 ? -12.180 4.701 6.163 1.00 51.88 189 ILE A C 1
ATOM 1453 O O . ILE A 1 189 ? -11.192 4.458 6.861 1.00 51.88 189 ILE A O 1
ATOM 1457 N N . ILE A 1 190 ? -12.434 5.941 5.735 1.00 61.34 190 ILE A N 1
ATOM 1458 C CA . ILE A 1 190 ? -11.486 7.039 5.937 1.00 61.34 190 ILE A CA 1
ATOM 1459 C C . ILE A 1 190 ? -12.059 8.054 6.918 1.00 61.34 190 ILE A C 1
ATOM 1461 O O . ILE A 1 190 ? -12.897 8.881 6.570 1.00 61.34 190 ILE A O 1
ATOM 1465 N N . ASP A 1 191 ? -11.532 8.030 8.142 1.00 70.62 191 ASP A N 1
ATOM 1466 C CA . ASP A 1 191 ? -11.883 8.996 9.177 1.00 70.62 191 ASP A CA 1
ATOM 1467 C C . ASP A 1 191 ? -11.540 10.426 8.715 1.00 70.62 191 ASP A C 1
ATOM 1469 O O . ASP A 1 191 ? -10.378 10.822 8.541 1.00 70.62 191 ASP A O 1
ATOM 1473 N N . MET A 1 192 ? -12.589 11.219 8.498 1.00 75.75 192 MET A N 1
ATOM 1474 C CA . MET A 1 192 ? -12.478 12.572 7.969 1.00 75.75 192 MET A CA 1
ATOM 1475 C C . MET A 1 192 ? -11.829 13.542 8.966 1.00 75.75 192 MET A C 1
ATOM 1477 O O . MET A 1 192 ? -11.304 14.585 8.563 1.00 75.75 192 MET A O 1
ATOM 1481 N N . SER A 1 193 ? -11.806 13.197 10.258 1.00 83.19 193 SER A N 1
ATOM 1482 C CA . SER A 1 193 ? -11.037 13.934 11.263 1.00 83.19 193 SER A CA 1
ATOM 1483 C C . SER A 1 193 ? -9.531 13.766 11.029 1.00 83.19 193 SER A C 1
ATOM 1485 O O . SER A 1 193 ? -8.804 14.761 10.940 1.00 83.19 193 SER A O 1
ATOM 1487 N N . VAL A 1 194 ? -9.087 12.529 10.787 1.00 85.75 194 VAL A N 1
ATOM 1488 C CA . VAL A 1 194 ? -7.690 12.187 10.486 1.00 85.75 194 VAL A CA 1
ATOM 1489 C C . VAL A 1 194 ? -7.254 12.857 9.188 1.00 85.75 194 VAL A C 1
ATOM 1491 O O . VAL A 1 194 ? -6.174 13.445 9.122 1.00 85.75 194 VAL A O 1
ATOM 1494 N N . TRP A 1 195 ? -8.117 12.854 8.169 1.00 84.88 195 TRP A N 1
ATOM 1495 C CA . TRP A 1 195 ? -7.851 13.535 6.901 1.00 84.88 195 TRP A CA 1
ATOM 1496 C C . TRP A 1 195 ? -7.587 15.034 7.083 1.00 84.88 195 TRP A C 1
ATOM 1498 O O . TRP A 1 195 ? -6.609 15.568 6.550 1.00 84.88 195 TRP A O 1
ATOM 1508 N N . LYS A 1 196 ? -8.438 15.727 7.853 1.00 86.44 196 LYS A N 1
ATOM 1509 C CA . LYS A 1 196 ? -8.290 17.166 8.124 1.00 86.44 196 LYS A CA 1
ATOM 1510 C C . LYS A 1 196 ? -6.977 17.474 8.843 1.00 86.44 196 LYS A C 1
ATOM 1512 O O . LYS A 1 196 ? -6.318 18.444 8.477 1.00 86.44 196 LYS A O 1
ATOM 1517 N N . GLN A 1 197 ? -6.582 16.652 9.814 1.00 87.88 197 GLN A N 1
ATOM 1518 C CA . GLN A 1 197 ? -5.341 16.846 10.571 1.00 87.88 197 GLN A CA 1
ATOM 1519 C C . GLN A 1 197 ? -4.091 16.530 9.738 1.00 87.88 197 GLN A C 1
ATOM 1521 O O . GLN A 1 197 ? -3.133 17.305 9.738 1.00 87.88 197 GLN A O 1
ATOM 1526 N N . LEU A 1 198 ? -4.119 15.457 8.942 1.00 86.94 198 LEU A N 1
ATOM 1527 C CA . LEU A 1 198 ? -3.018 15.111 8.040 1.00 86.94 198 LEU A CA 1
ATOM 1528 C C . LEU A 1 198 ? -2.820 16.148 6.928 1.00 86.94 198 LEU A C 1
ATOM 1530 O O . LEU A 1 198 ? -1.684 16.408 6.546 1.00 86.94 198 LEU A O 1
ATOM 1534 N N . ARG A 1 199 ? -3.888 16.806 6.459 1.00 86.75 199 ARG A N 1
ATOM 1535 C CA . ARG A 1 199 ? -3.794 17.884 5.460 1.00 86.75 199 ARG A CA 1
ATOM 1536 C C . ARG A 1 199 ? -2.975 19.087 5.945 1.00 86.75 199 ARG A C 1
ATOM 1538 O O . ARG A 1 199 ? -2.349 19.757 5.133 1.00 86.75 199 ARG A O 1
ATOM 1545 N N . VAL A 1 200 ? -2.988 19.378 7.247 1.00 89.56 200 VAL A N 1
ATOM 1546 C CA . VAL A 1 200 ? -2.244 20.509 7.840 1.00 89.56 200 VAL A CA 1
ATOM 1547 C C . VAL A 1 200 ? -0.747 20.188 7.973 1.00 89.56 200 VAL A C 1
ATOM 1549 O O . VAL A 1 200 ? 0.086 21.082 8.131 1.00 89.56 200 VAL A O 1
ATOM 1552 N N . CYS A 1 201 ? -0.368 18.913 7.883 1.00 89.56 201 CYS A N 1
ATOM 1553 C CA . CYS A 1 201 ? 1.015 18.494 8.046 1.00 89.56 201 CYS A CA 1
ATOM 1554 C C . CYS A 1 201 ? 1.880 18.926 6.849 1.00 89.56 201 CYS A C 1
ATOM 1556 O O . CYS A 1 201 ? 1.609 18.591 5.697 1.00 89.56 201 CYS A O 1
ATOM 1558 N N . LYS A 1 202 ? 2.995 19.610 7.130 1.00 87.81 202 LYS A N 1
ATOM 1559 C CA . LYS A 1 202 ? 3.922 20.106 6.094 1.00 87.81 202 LYS A CA 1
ATOM 1560 C C . LYS A 1 202 ? 4.685 18.980 5.389 1.00 87.81 202 LYS A C 1
ATOM 1562 O O . LYS A 1 202 ? 4.819 18.980 4.172 1.00 87.81 202 LYS A O 1
ATOM 1567 N N . ASN A 1 203 ? 5.173 18.011 6.166 1.00 91.56 203 ASN A N 1
ATOM 1568 C CA . ASN A 1 203 ? 6.075 16.959 5.701 1.00 91.56 203 ASN A CA 1
ATOM 1569 C C . ASN A 1 203 ? 5.569 15.571 6.099 1.00 91.56 203 ASN A C 1
ATOM 1571 O O . ASN A 1 203 ? 5.006 15.392 7.180 1.00 91.56 203 ASN A O 1
ATOM 1575 N N . MET A 1 204 ? 5.909 14.565 5.288 1.00 92.00 204 MET A N 1
ATOM 1576 C CA . MET A 1 204 ? 5.542 13.166 5.530 1.00 92.00 204 MET A CA 1
ATOM 1577 C C . MET A 1 204 ? 6.022 12.638 6.889 1.00 92.00 204 MET A C 1
ATOM 1579 O O . MET A 1 204 ? 5.326 11.844 7.510 1.00 92.00 204 MET A O 1
ATOM 1583 N N . ARG A 1 205 ? 7.185 13.082 7.382 1.00 93.12 205 ARG A N 1
ATOM 1584 C CA . ARG A 1 205 ? 7.705 12.688 8.705 1.00 93.12 205 ARG A CA 1
ATOM 1585 C C . ARG A 1 205 ? 6.808 13.179 9.849 1.00 93.12 205 ARG A C 1
ATOM 1587 O O . ARG A 1 205 ? 6.520 12.424 10.767 1.00 93.12 205 ARG A O 1
ATOM 1594 N N . VAL A 1 206 ? 6.323 14.420 9.768 1.00 93.62 206 VAL A N 1
ATOM 1595 C CA . VAL A 1 206 ? 5.398 14.983 10.770 1.00 93.62 206 VAL A CA 1
ATOM 1596 C C . VAL A 1 206 ? 4.058 14.253 10.713 1.00 93.62 206 VAL A C 1
ATOM 1598 O O . VAL A 1 206 ? 3.558 13.822 11.746 1.00 93.62 206 VAL A O 1
ATOM 1601 N N . ALA A 1 207 ? 3.541 14.028 9.502 1.00 93.81 207 ALA A N 1
ATOM 1602 C CA . ALA A 1 207 ? 2.329 13.244 9.273 1.00 93.81 207 ALA A CA 1
ATOM 1603 C C . ALA A 1 207 ? 2.445 11.804 9.806 1.00 93.81 207 ALA A C 1
ATOM 1605 O O . ALA A 1 207 ? 1.518 11.300 10.428 1.00 93.81 207 ALA A O 1
ATOM 1606 N N . SER A 1 208 ? 3.596 11.157 9.604 1.00 94.38 208 SER A N 1
ATOM 1607 C CA . SER A 1 208 ? 3.849 9.783 10.057 1.00 94.38 208 SER A CA 1
ATOM 1608 C C . SER A 1 208 ? 3.944 9.697 11.579 1.00 94.38 208 SER A C 1
ATOM 1610 O O . SER A 1 208 ? 3.345 8.806 12.163 1.00 94.38 208 SER A O 1
ATOM 1612 N N . ASN A 1 209 ? 4.630 10.640 12.236 1.00 94.00 209 ASN A N 1
ATOM 1613 C CA . ASN A 1 209 ? 4.664 10.716 13.701 1.00 94.00 209 ASN A CA 1
ATOM 1614 C C . ASN A 1 209 ? 3.274 10.962 14.296 1.00 94.00 209 ASN A C 1
ATOM 1616 O O . ASN A 1 209 ? 2.897 10.327 15.278 1.00 94.00 209 ASN A O 1
ATOM 1620 N N . PHE A 1 210 ? 2.509 11.872 13.690 1.00 94.12 210 PHE A N 1
ATOM 1621 C CA . PHE A 1 210 ? 1.132 12.130 14.086 1.00 94.12 210 PHE A CA 1
ATOM 1622 C C . PHE A 1 210 ? 0.269 10.867 13.951 1.00 94.12 210 PHE A C 1
ATOM 1624 O O . PHE A 1 210 ? -0.439 10.510 14.889 1.00 94.12 210 PHE A O 1
ATOM 1631 N N . LEU A 1 211 ? 0.382 10.153 12.826 1.00 93.69 211 LEU A N 1
ATOM 1632 C CA . LEU A 1 211 ? -0.357 8.914 12.607 1.00 93.69 211 LEU A CA 1
ATOM 1633 C C . LEU A 1 211 ? 0.046 7.814 13.598 1.00 93.69 211 LEU A C 1
ATOM 1635 O O . LEU A 1 211 ? -0.829 7.174 14.170 1.00 93.69 211 LEU A O 1
ATOM 1639 N N . SER A 1 212 ? 1.345 7.613 13.839 1.00 94.38 212 SER A N 1
ATOM 1640 C CA . SER A 1 212 ? 1.824 6.647 14.836 1.00 94.38 212 SER A CA 1
ATOM 1641 C C . SER A 1 212 ? 1.235 6.930 16.216 1.00 94.38 212 SER A C 1
ATOM 1643 O O . SER A 1 212 ? 0.785 6.004 16.884 1.00 94.38 212 SER A O 1
ATOM 1645 N N . ARG A 1 213 ? 1.180 8.206 16.621 1.00 94.31 213 ARG A N 1
ATOM 1646 C CA . ARG A 1 213 ? 0.548 8.616 17.879 1.00 94.31 213 ARG A CA 1
ATOM 1647 C C . ARG A 1 213 ? -0.942 8.305 17.903 1.00 94.31 213 ARG A C 1
ATOM 1649 O O . ARG A 1 213 ? -1.406 7.631 18.811 1.00 94.31 213 ARG A O 1
ATOM 1656 N N . LEU A 1 214 ? -1.660 8.713 16.863 1.00 93.62 214 LEU A N 1
ATOM 1657 C CA . LEU A 1 214 ? -3.096 8.486 16.754 1.00 93.62 214 LEU A CA 1
ATOM 1658 C C . LEU A 1 214 ? -3.462 6.997 16.807 1.00 93.62 214 LEU A C 1
ATOM 1660 O O . LEU A 1 214 ? -4.454 6.635 17.434 1.00 93.62 214 LEU A O 1
ATOM 1664 N N . LEU A 1 215 ? -2.676 6.128 16.168 1.00 93.12 215 LEU A N 1
ATOM 1665 C CA . LEU A 1 215 ? -2.916 4.683 16.178 1.00 93.12 215 LEU A CA 1
ATOM 1666 C C . LEU A 1 215 ? -2.648 4.055 17.550 1.00 93.12 215 LEU A C 1
ATOM 1668 O O . LEU A 1 215 ? -3.399 3.169 17.956 1.00 93.12 215 LEU A O 1
ATOM 1672 N N . VAL A 1 216 ? -1.623 4.520 18.270 1.00 93.38 216 VAL A N 1
ATOM 1673 C CA . VAL A 1 216 ? -1.379 4.109 19.661 1.00 93.38 216 VAL A CA 1
ATOM 1674 C C . VAL A 1 216 ? -2.557 4.520 20.543 1.00 93.38 216 VAL A C 1
ATOM 1676 O O . VAL A 1 216 ? -3.128 3.661 21.207 1.00 93.38 216 VAL A O 1
ATOM 1679 N N . ASP A 1 217 ? -2.982 5.782 20.474 1.00 91.50 217 ASP A N 1
ATOM 1680 C CA . ASP A 1 217 ? -4.025 6.325 21.353 1.00 91.50 217 ASP A CA 1
ATOM 1681 C C . ASP A 1 217 ? -5.415 5.727 21.067 1.00 91.50 217 ASP A C 1
ATOM 1683 O O . ASP A 1 217 ? -6.197 5.488 21.984 1.00 91.50 217 ASP A O 1
ATOM 1687 N N . ARG A 1 218 ? -5.749 5.476 19.792 1.00 90.75 218 ARG A N 1
ATOM 1688 C CA . ARG A 1 218 ? -7.088 5.004 19.387 1.00 90.75 218 ARG A CA 1
ATOM 1689 C C . ARG A 1 218 ? -7.252 3.495 19.476 1.00 90.75 218 ARG A C 1
ATOM 1691 O O . ARG A 1 218 ? -8.335 3.029 19.810 1.00 90.75 218 ARG A O 1
ATOM 1698 N N . LEU A 1 219 ? -6.213 2.736 19.124 1.00 90.50 219 LEU A N 1
ATOM 1699 C CA . LEU A 1 219 ? -6.284 1.272 19.039 1.00 90.50 219 LEU A CA 1
ATOM 1700 C C . LEU A 1 219 ? -5.549 0.573 20.189 1.00 90.50 219 LEU A C 1
ATOM 1702 O O . LEU A 1 219 ? -5.632 -0.651 20.317 1.00 90.50 219 LEU A O 1
ATOM 1706 N N . ASN A 1 220 ? -4.875 1.335 21.054 1.00 90.38 220 ASN A N 1
ATOM 1707 C CA . ASN A 1 220 ? -4.173 0.848 22.238 1.00 90.38 220 ASN A CA 1
ATOM 1708 C C . ASN A 1 220 ? -3.034 -0.134 21.896 1.00 90.38 220 ASN A C 1
ATOM 1710 O O . ASN A 1 220 ? -2.905 -1.196 22.511 1.00 90.38 220 ASN A O 1
ATOM 1714 N N . PHE A 1 221 ? -2.243 0.190 20.864 1.00 91.75 221 PHE A N 1
ATOM 1715 C CA . PHE A 1 221 ? -1.029 -0.558 20.516 1.00 91.75 221 PHE A CA 1
ATOM 1716 C C . PHE A 1 221 ? 0.153 -0.141 21.393 1.00 91.75 221 PHE A C 1
ATOM 1718 O O . PHE A 1 221 ? 0.337 1.044 21.656 1.00 91.75 221 PHE A O 1
ATOM 1725 N N . SER A 1 222 ? 1.009 -1.089 21.785 1.00 90.75 222 SER A N 1
ATOM 1726 C CA . SER A 1 222 ? 2.210 -0.777 22.580 1.00 90.75 222 SER A CA 1
ATOM 1727 C C . SER A 1 222 ? 3.250 0.026 21.793 1.00 90.75 222 SER A C 1
ATOM 1729 O O . SER A 1 222 ? 3.927 0.891 22.349 1.00 90.75 222 SER A O 1
ATOM 1731 N N . CYS A 1 223 ? 3.400 -0.268 20.500 1.00 91.38 223 CYS A N 1
ATOM 1732 C CA . CYS A 1 223 ? 4.310 0.449 19.617 1.00 91.38 223 CYS A CA 1
ATOM 1733 C C . CYS A 1 223 ? 3.776 0.490 18.186 1.00 91.38 223 CYS A C 1
ATOM 1735 O O . CYS A 1 223 ? 3.345 -0.527 17.646 1.00 91.38 223 CYS A O 1
ATOM 1737 N N . VAL A 1 224 ? 3.839 1.659 17.554 1.00 93.62 224 VAL A N 1
ATOM 1738 C CA . VAL A 1 224 ? 3.500 1.849 16.145 1.00 93.62 224 VAL A CA 1
ATOM 1739 C C . VAL A 1 224 ? 4.587 2.654 15.461 1.00 93.62 224 VAL A C 1
ATOM 1741 O O . VAL A 1 224 ? 4.947 3.750 15.898 1.00 93.62 224 VAL A O 1
ATOM 1744 N N . TYR A 1 225 ? 5.076 2.154 14.334 1.00 93.06 225 TYR A N 1
ATOM 1745 C CA . TYR A 1 225 ? 6.028 2.885 13.519 1.00 93.06 225 TYR A CA 1
ATOM 1746 C C . TYR A 1 225 ? 5.826 2.652 12.026 1.00 93.06 225 TYR A C 1
ATOM 1748 O O . TYR A 1 225 ? 5.290 1.640 11.573 1.00 93.06 225 TYR A O 1
ATOM 1756 N N . ILE A 1 226 ? 6.266 3.639 11.257 1.00 94.19 226 ILE A N 1
ATOM 1757 C CA . ILE A 1 226 ? 6.189 3.665 9.802 1.00 94.19 226 ILE A CA 1
ATOM 1758 C C . ILE A 1 226 ? 7.612 3.681 9.270 1.00 94.19 226 ILE A C 1
ATOM 1760 O O . ILE A 1 226 ? 8.407 4.549 9.641 1.00 94.19 226 ILE A O 1
ATOM 1764 N N . VAL A 1 227 ? 7.929 2.742 8.383 1.00 92.75 227 VAL A N 1
ATOM 1765 C CA . VAL A 1 227 ? 9.269 2.597 7.803 1.00 92.75 227 VAL A CA 1
ATOM 1766 C C . VAL A 1 227 ? 9.199 2.762 6.300 1.00 92.75 227 VAL A C 1
ATOM 1768 O O . VAL A 1 227 ? 8.333 2.196 5.637 1.00 92.75 227 VAL A O 1
ATOM 1771 N N . GLN A 1 228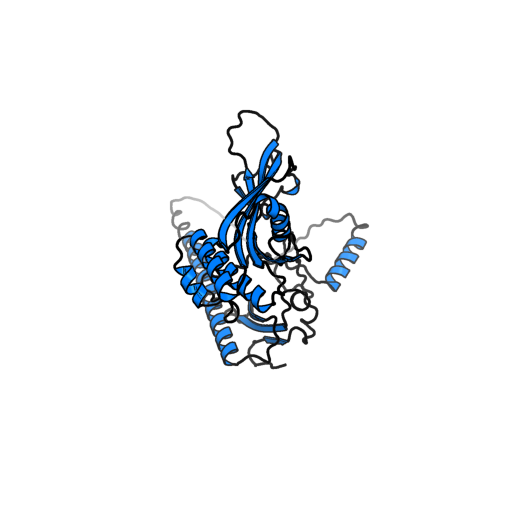 ? 10.145 3.524 5.771 1.00 94.44 228 GLN A N 1
ATOM 1772 C CA . GLN A 1 228 ? 10.492 3.523 4.363 1.00 94.44 228 GLN A CA 1
ATOM 1773 C C . GLN A 1 228 ? 11.601 2.498 4.128 1.00 94.44 228 GLN A C 1
ATOM 1775 O O . GLN A 1 228 ? 12.642 2.548 4.786 1.00 94.44 228 GLN A O 1
ATOM 1780 N N . ILE A 1 229 ? 11.385 1.608 3.168 1.00 93.31 229 ILE A N 1
ATOM 1781 C CA . ILE A 1 229 ? 12.353 0.607 2.733 1.00 93.31 229 ILE A CA 1
ATOM 1782 C C . ILE A 1 229 ? 12.801 0.989 1.325 1.00 93.31 229 ILE A C 1
ATOM 1784 O O . ILE A 1 229 ? 11.977 1.100 0.416 1.00 93.31 229 ILE A O 1
ATOM 1788 N N . GLU A 1 230 ? 14.100 1.200 1.148 1.00 93.12 230 GLU A N 1
ATOM 1789 C CA . GLU A 1 230 ? 14.737 1.422 -0.149 1.00 93.12 230 GLU A CA 1
ATOM 1790 C C . GLU A 1 230 ? 15.663 0.245 -0.437 1.00 93.12 230 GLU A C 1
ATOM 1792 O O . GLU A 1 230 ? 16.589 -0.017 0.327 1.00 93.12 230 GLU A O 1
ATOM 1797 N N . ALA A 1 231 ? 15.429 -0.449 -1.542 1.00 92.62 231 ALA A N 1
ATOM 1798 C CA . ALA A 1 231 ? 16.256 -1.551 -1.989 1.00 92.62 231 ALA A CA 1
ATOM 1799 C C . ALA A 1 231 ? 16.992 -1.177 -3.278 1.00 92.62 231 ALA A C 1
ATOM 1801 O O . ALA A 1 231 ? 16.442 -0.511 -4.161 1.00 92.62 231 ALA A O 1
ATOM 1802 N N . SER A 1 232 ? 18.259 -1.574 -3.373 1.00 93.38 232 SER A N 1
ATOM 1803 C CA . SER A 1 232 ? 19.119 -1.296 -4.518 1.00 93.38 232 SER A CA 1
ATOM 1804 C C . SER A 1 232 ? 19.950 -2.520 -4.862 1.00 93.38 232 SER A C 1
ATOM 1806 O O . SER A 1 232 ? 20.772 -2.979 -4.062 1.00 93.38 232 SER A O 1
ATOM 1808 N N . ARG A 1 233 ? 19.783 -3.002 -6.092 1.00 92.94 233 ARG A N 1
ATOM 1809 C CA . ARG A 1 233 ? 20.484 -4.168 -6.618 1.00 92.94 233 ARG A CA 1
ATOM 1810 C C . ARG A 1 233 ? 21.382 -3.775 -7.795 1.00 92.94 233 ARG A C 1
ATOM 1812 O O . ARG A 1 233 ? 20.871 -3.208 -8.762 1.00 92.94 233 ARG A O 1
ATOM 1819 N N . PRO A 1 234 ? 22.698 -4.048 -7.742 1.00 93.19 234 PRO A N 1
ATOM 1820 C CA . PRO A 1 234 ? 23.596 -3.782 -8.859 1.00 93.19 234 PRO A CA 1
ATOM 1821 C C . PRO A 1 234 ? 23.336 -4.762 -10.009 1.00 93.19 234 PRO A C 1
ATOM 1823 O O . PRO A 1 234 ? 23.114 -5.958 -9.793 1.00 93.19 234 PRO A O 1
ATOM 1826 N N . ALA A 1 235 ? 23.372 -4.251 -11.231 1.00 90.88 235 ALA A N 1
ATOM 1827 C CA . ALA A 1 235 ? 23.175 -5.022 -12.446 1.00 90.88 235 ALA A CA 1
ATOM 1828 C C . ALA A 1 235 ? 23.956 -4.416 -13.623 1.00 90.88 235 ALA A C 1
ATOM 1830 O O . ALA A 1 235 ? 24.425 -3.277 -13.557 1.00 90.88 235 ALA A O 1
ATOM 1831 N N . ARG A 1 236 ? 24.110 -5.185 -14.697 1.00 90.12 236 ARG A N 1
ATOM 1832 C CA . ARG A 1 236 ? 24.800 -4.782 -15.924 1.00 90.12 236 ARG A CA 1
ATOM 1833 C C . ARG A 1 236 ? 23.924 -5.012 -17.136 1.00 90.12 236 ARG A C 1
ATOM 1835 O O . ARG A 1 236 ? 23.055 -5.874 -17.137 1.00 90.12 236 ARG A O 1
ATOM 1842 N N . ILE A 1 237 ? 24.173 -4.222 -18.170 1.00 90.00 237 ILE A N 1
ATOM 1843 C CA . ILE A 1 237 ? 23.565 -4.409 -19.484 1.00 90.00 237 ILE A CA 1
ATOM 1844 C C . ILE A 1 237 ? 24.569 -4.073 -20.583 1.00 90.00 237 ILE A C 1
ATOM 1846 O O . ILE A 1 237 ? 25.462 -3.244 -20.384 1.00 90.00 237 ILE A O 1
ATOM 1850 N N . GLY A 1 238 ? 24.416 -4.690 -21.754 1.00 86.31 238 GLY A N 1
ATOM 1851 C CA . GLY A 1 238 ? 25.164 -4.322 -22.952 1.00 86.31 238 GLY A CA 1
ATOM 1852 C C . GLY A 1 238 ? 24.956 -2.852 -23.332 1.00 86.31 238 GLY A C 1
ATOM 1853 O O . GLY A 1 238 ? 23.867 -2.292 -23.202 1.00 86.31 238 GLY A O 1
ATOM 1854 N N . ARG A 1 239 ? 26.011 -2.199 -23.825 1.00 83.44 239 ARG A N 1
ATOM 1855 C CA . ARG A 1 239 ? 25.996 -0.762 -24.142 1.00 83.44 239 ARG A CA 1
ATOM 1856 C C . ARG A 1 239 ? 25.002 -0.375 -25.243 1.00 83.44 239 ARG A C 1
ATOM 1858 O O . ARG A 1 239 ? 24.512 0.750 -25.217 1.00 83.44 239 ARG A O 1
ATOM 1865 N N . ALA A 1 240 ? 24.704 -1.279 -26.178 1.00 83.69 240 ALA A N 1
ATOM 1866 C CA . ALA A 1 240 ? 23.725 -1.059 -27.248 1.00 83.69 240 ALA A CA 1
ATOM 1867 C C . ALA A 1 240 ? 22.288 -0.954 -26.709 1.00 83.69 240 ALA A C 1
ATOM 1869 O O . ALA A 1 240 ? 21.513 -0.117 -27.166 1.00 83.69 240 ALA A O 1
ATOM 1870 N N . SER A 1 241 ? 21.979 -1.755 -25.691 1.00 83.62 241 SER A N 1
ATOM 1871 C CA . SER A 1 241 ? 20.653 -1.857 -25.080 1.00 83.62 241 SER A CA 1
ATOM 1872 C C . SER A 1 241 ? 20.489 -0.950 -23.857 1.00 83.62 241 SER A C 1
ATOM 1874 O O . SER A 1 241 ? 19.418 -0.907 -23.257 1.00 83.62 241 SER A O 1
ATOM 1876 N N . ALA A 1 242 ? 21.538 -0.223 -23.459 1.00 80.88 242 ALA A N 1
ATOM 1877 C CA . ALA A 1 242 ? 21.526 0.608 -22.264 1.00 80.88 242 ALA A CA 1
ATOM 1878 C C . ALA A 1 242 ? 20.490 1.746 -22.366 1.00 80.88 242 ALA A C 1
ATOM 1880 O O . ALA A 1 242 ? 20.382 2.407 -23.404 1.00 80.88 242 ALA A O 1
ATOM 1881 N N . PRO A 1 243 ? 19.751 2.031 -21.280 1.00 83.50 243 PRO A N 1
ATOM 1882 C CA . PRO A 1 243 ? 18.781 3.113 -21.282 1.00 83.50 243 PRO A CA 1
ATOM 1883 C C . PRO A 1 243 ? 19.473 4.473 -21.449 1.00 83.50 243 PRO A C 1
ATOM 1885 O O . PRO A 1 243 ? 20.543 4.725 -20.889 1.00 83.50 243 PRO A O 1
ATOM 1888 N N . LYS A 1 244 ? 18.856 5.350 -22.251 1.00 81.56 244 LYS A N 1
ATOM 1889 C CA . LYS A 1 244 ? 19.356 6.711 -22.510 1.00 81.56 244 LYS A CA 1
ATOM 1890 C C . LYS A 1 244 ? 19.147 7.623 -21.304 1.00 81.56 244 LYS A C 1
ATOM 1892 O O . LYS A 1 244 ? 20.027 8.422 -20.986 1.00 81.56 244 LYS A O 1
ATOM 1897 N N . ASP A 1 245 ? 18.008 7.465 -20.636 1.00 84.50 245 ASP A N 1
ATOM 1898 C CA . ASP A 1 245 ? 17.653 8.234 -19.453 1.00 84.50 245 ASP A CA 1
ATOM 1899 C C . ASP A 1 245 ? 18.413 7.750 -18.219 1.00 84.50 245 ASP A C 1
ATOM 1901 O O . ASP A 1 245 ? 18.758 6.573 -18.069 1.00 84.50 245 ASP A O 1
ATOM 1905 N N . ARG A 1 246 ? 18.660 8.683 -17.295 1.00 85.44 246 ARG A N 1
ATOM 1906 C CA . ARG A 1 246 ? 19.304 8.369 -16.016 1.00 85.44 246 ARG A CA 1
ATOM 1907 C C . ARG A 1 246 ? 18.444 7.439 -15.167 1.00 85.44 246 ARG A C 1
ATOM 1909 O O . ARG A 1 246 ? 18.980 6.565 -14.491 1.00 85.44 246 ARG A O 1
ATOM 1916 N N . GLU A 1 247 ? 17.135 7.660 -15.183 1.00 85.88 247 GLU A N 1
ATOM 1917 C CA . GLU A 1 247 ? 16.157 6.888 -14.429 1.00 85.88 247 GLU A CA 1
ATOM 1918 C C . GLU A 1 247 ? 14.977 6.535 -15.327 1.00 85.88 247 GLU A C 1
ATOM 1920 O O . GLU A 1 247 ? 14.463 7.392 -16.041 1.00 85.88 247 GLU A O 1
ATOM 1925 N N . MET A 1 248 ? 14.527 5.286 -15.269 1.00 85.62 248 MET A N 1
ATOM 1926 C CA . MET A 1 248 ? 13.367 4.816 -16.023 1.00 85.62 248 MET A CA 1
ATOM 1927 C C . MET A 1 248 ? 12.644 3.717 -15.251 1.00 85.62 248 MET A C 1
ATOM 1929 O O . MET A 1 248 ? 13.256 2.988 -14.473 1.00 85.62 248 MET A O 1
ATOM 1933 N N . LEU A 1 249 ? 11.338 3.582 -15.463 1.00 85.19 249 LEU A N 1
ATOM 1934 C CA . LEU A 1 249 ? 10.569 2.458 -14.938 1.00 85.19 249 LEU A CA 1
ATOM 1935 C C . LEU A 1 249 ? 10.982 1.159 -15.636 1.00 85.19 249 LEU A C 1
ATOM 1937 O O . LEU A 1 249 ? 11.039 1.107 -16.863 1.00 85.19 249 LEU A O 1
ATOM 1941 N N . LEU A 1 250 ? 11.239 0.109 -14.853 1.00 82.62 250 LEU A N 1
ATOM 1942 C CA . LEU A 1 250 ? 11.651 -1.198 -15.372 1.00 82.62 250 LEU A CA 1
ATOM 1943 C C . LEU A 1 250 ? 10.615 -1.768 -16.354 1.00 82.62 250 LEU A C 1
ATOM 1945 O O . LEU A 1 250 ? 10.993 -2.358 -17.360 1.00 82.62 250 LEU A O 1
ATOM 1949 N N . ASP A 1 251 ? 9.326 -1.532 -16.109 1.00 78.38 251 ASP A N 1
ATOM 1950 C CA . ASP A 1 251 ? 8.239 -2.031 -16.960 1.00 78.38 251 ASP A CA 1
ATOM 1951 C C . ASP A 1 251 ? 8.211 -1.389 -18.350 1.00 78.38 251 ASP A C 1
ATOM 1953 O O . ASP A 1 251 ? 7.805 -2.024 -19.321 1.00 78.38 251 ASP A O 1
ATOM 1957 N N . HIS A 1 252 ? 8.678 -0.144 -18.468 1.00 82.38 252 HIS A N 1
ATOM 1958 C CA . HIS A 1 252 ? 8.765 0.561 -19.750 1.00 82.38 252 HIS A CA 1
ATOM 1959 C C . HIS A 1 252 ? 10.043 0.215 -20.521 1.00 82.38 252 HIS A C 1
ATOM 1961 O O . HIS A 1 252 ? 10.220 0.634 -21.668 1.00 82.38 252 HIS A O 1
ATOM 1967 N N . PHE A 1 253 ? 10.951 -0.543 -19.906 1.00 82.50 253 PHE A N 1
ATOM 1968 C CA . PHE A 1 253 ? 12.225 -0.865 -20.509 1.00 82.50 253 PHE A CA 1
ATOM 1969 C C . PHE A 1 253 ? 12.133 -2.098 -21.411 1.00 82.50 253 PHE A C 1
ATOM 1971 O O . PHE A 1 253 ? 11.922 -3.219 -20.951 1.00 82.50 253 PHE A O 1
ATOM 1978 N N . ARG A 1 254 ? 12.342 -1.887 -22.716 1.00 81.69 254 ARG A N 1
ATOM 1979 C CA . ARG A 1 254 ? 12.229 -2.937 -23.744 1.00 81.69 254 ARG A CA 1
ATOM 1980 C C . ARG A 1 254 ? 13.218 -4.089 -23.536 1.00 81.69 254 ARG A C 1
ATOM 1982 O O . ARG A 1 254 ? 12.831 -5.244 -23.652 1.00 81.69 254 ARG A O 1
ATOM 1989 N N . HIS A 1 255 ? 14.460 -3.783 -23.159 1.00 82.69 255 HIS A N 1
ATOM 1990 C CA . HIS A 1 255 ? 15.547 -4.763 -23.016 1.00 82.69 255 HIS A CA 1
ATOM 1991 C C . HIS A 1 255 ? 15.676 -5.320 -21.588 1.00 82.69 255 HIS A C 1
ATOM 1993 O O . HIS A 1 255 ? 16.769 -5.645 -21.129 1.00 82.69 255 HIS A O 1
ATOM 1999 N N . LYS A 1 256 ? 14.562 -5.428 -20.848 1.00 81.88 256 LYS A N 1
ATOM 2000 C CA . LYS A 1 256 ? 14.563 -5.904 -19.450 1.00 81.88 256 LYS A CA 1
ATOM 2001 C C . LYS A 1 256 ? 15.160 -7.305 -19.269 1.00 81.88 256 LYS A C 1
ATOM 2003 O O . LYS A 1 256 ? 15.728 -7.580 -18.218 1.00 81.88 256 LYS A O 1
ATOM 2008 N N . SER A 1 257 ? 15.046 -8.165 -20.282 1.00 82.31 257 SER A N 1
ATOM 2009 C CA . SER A 1 257 ? 15.548 -9.546 -20.255 1.00 82.31 257 SER A CA 1
ATOM 2010 C C . SER A 1 257 ? 17.067 -9.646 -20.422 1.00 82.31 257 SER A C 1
ATOM 2012 O O . SER A 1 257 ? 17.640 -10.681 -20.113 1.00 82.31 257 SER A O 1
ATOM 2014 N N . GLU A 1 258 ? 17.719 -8.580 -20.890 1.00 84.81 258 GLU A N 1
ATOM 2015 C CA . GLU A 1 258 ? 19.170 -8.522 -21.124 1.00 84.81 258 GLU A CA 1
ATOM 2016 C C . GLU A 1 258 ? 19.938 -7.995 -19.899 1.00 84.81 258 GLU A C 1
ATOM 2018 O O . GLU A 1 258 ? 21.141 -7.745 -19.966 1.00 84.81 258 GLU A O 1
ATOM 2023 N N . ILE A 1 259 ? 19.241 -7.765 -18.782 1.00 86.81 259 ILE A N 1
ATOM 2024 C CA . ILE A 1 259 ? 19.851 -7.255 -17.558 1.00 86.81 259 ILE A CA 1
ATOM 2025 C C . ILE A 1 259 ? 20.476 -8.413 -16.777 1.00 86.81 259 ILE A C 1
ATOM 2027 O O . ILE A 1 259 ? 19.778 -9.288 -16.264 1.00 86.81 259 ILE A O 1
ATOM 2031 N N . GLU A 1 260 ? 21.792 -8.359 -16.608 1.00 86.94 260 GLU A N 1
ATOM 2032 C CA . GLU A 1 260 ? 22.557 -9.316 -15.816 1.00 86.94 260 GLU A CA 1
ATOM 2033 C C . GLU A 1 260 ? 22.667 -8.865 -14.358 1.00 86.94 260 GLU A C 1
ATOM 2035 O O . GLU A 1 260 ? 22.958 -7.706 -14.051 1.00 86.94 260 GLU A O 1
ATOM 2040 N N . ASN A 1 261 ? 22.465 -9.795 -13.426 1.00 86.88 261 ASN A N 1
ATOM 2041 C CA . ASN A 1 261 ? 22.543 -9.515 -11.995 1.00 86.88 261 ASN A CA 1
ATOM 2042 C C . ASN A 1 261 ? 23.988 -9.669 -11.506 1.00 86.88 261 ASN A C 1
ATOM 2044 O O . ASN A 1 261 ? 24.559 -10.750 -11.605 1.00 86.88 261 ASN A O 1
ATOM 2048 N N . CYS A 1 262 ? 24.568 -8.610 -10.932 1.00 81.44 262 CYS A N 1
ATOM 2049 C CA . CYS A 1 262 ? 26.001 -8.581 -10.600 1.00 81.44 262 CYS A CA 1
ATOM 2050 C C . CYS A 1 262 ? 26.308 -8.634 -9.099 1.00 81.44 262 CYS A C 1
ATOM 2052 O O . CYS A 1 262 ? 27.468 -8.519 -8.709 1.00 81.44 262 CYS A O 1
ATOM 2054 N N . GLY A 1 263 ? 25.301 -8.769 -8.234 1.00 83.50 263 GLY A N 1
ATOM 2055 C CA . GLY A 1 263 ? 25.538 -8.820 -6.796 1.00 83.50 263 GLY A CA 1
ATOM 2056 C C . GLY A 1 263 ? 24.281 -8.944 -5.949 1.00 83.50 263 GLY A C 1
ATOM 2057 O O . GLY A 1 263 ? 23.161 -9.041 -6.456 1.00 83.50 263 GLY A O 1
ATOM 2058 N N . ARG A 1 264 ? 24.500 -8.933 -4.630 1.00 86.31 264 ARG A N 1
ATOM 2059 C CA . ARG A 1 264 ? 23.437 -8.974 -3.623 1.00 86.31 264 ARG A CA 1
ATOM 2060 C C . ARG A 1 264 ? 22.710 -7.636 -3.543 1.00 86.31 264 ARG A C 1
ATOM 2062 O O . ARG A 1 264 ? 23.263 -6.572 -3.818 1.00 86.31 264 ARG A O 1
ATOM 2069 N N . GLU A 1 265 ? 21.449 -7.719 -3.163 1.00 89.31 265 GLU A N 1
ATOM 2070 C CA . GLU A 1 265 ? 20.597 -6.568 -2.920 1.00 89.31 265 GLU A CA 1
ATOM 2071 C C . GLU A 1 265 ? 20.979 -5.893 -1.597 1.00 89.31 265 GLU A C 1
ATOM 2073 O O . GLU A 1 265 ? 21.190 -6.566 -0.589 1.00 89.31 265 GLU A O 1
ATOM 2078 N N . SER A 1 266 ? 21.083 -4.564 -1.607 1.00 90.38 266 SER A N 1
ATOM 2079 C CA . SER A 1 266 ? 21.284 -3.772 -0.391 1.00 90.38 266 SER A CA 1
ATOM 2080 C C . SER A 1 266 ? 19.989 -3.066 -0.006 1.00 90.38 266 SER A C 1
ATOM 2082 O O . SER A 1 266 ? 19.297 -2.521 -0.868 1.00 90.38 266 SER A O 1
ATOM 2084 N N . PHE A 1 267 ? 19.681 -3.061 1.291 1.00 90.69 267 PHE A N 1
ATOM 2085 C CA . PHE A 1 267 ? 18.477 -2.455 1.849 1.00 90.69 267 PHE A CA 1
ATOM 2086 C C . PHE A 1 267 ? 18.841 -1.292 2.766 1.00 90.69 267 PHE A C 1
ATOM 2088 O O . PHE A 1 267 ? 19.765 -1.376 3.572 1.00 90.69 267 PHE A O 1
ATOM 2095 N N . ARG A 1 268 ? 18.083 -0.203 2.664 1.00 90.19 268 ARG A N 1
ATOM 2096 C CA . ARG A 1 268 ? 18.138 0.938 3.572 1.00 90.19 268 ARG A CA 1
ATOM 2097 C C . ARG A 1 268 ? 16.765 1.139 4.194 1.00 90.19 268 ARG A C 1
ATOM 2099 O O . ARG A 1 268 ? 15.770 1.289 3.489 1.00 90.19 268 ARG A O 1
ATOM 2106 N N . PHE A 1 269 ? 16.742 1.211 5.519 1.00 90.31 269 PHE A N 1
ATOM 2107 C CA . PHE A 1 269 ? 15.536 1.439 6.304 1.00 90.31 269 PHE A CA 1
ATOM 2108 C C . PHE A 1 269 ? 15.569 2.843 6.891 1.00 90.31 269 PHE A C 1
ATOM 2110 O O . PHE A 1 269 ? 16.564 3.261 7.482 1.00 90.31 269 PHE A O 1
ATOM 2117 N N . LYS A 1 270 ? 14.474 3.582 6.735 1.00 90.75 270 LYS A N 1
ATOM 2118 C CA . LYS A 1 270 ? 14.319 4.918 7.306 1.00 90.75 270 LYS A CA 1
ATOM 2119 C C . LYS A 1 270 ? 13.003 4.999 8.056 1.00 90.75 270 LYS A C 1
ATOM 2121 O O . LYS A 1 270 ? 11.931 4.934 7.458 1.00 90.75 270 LYS A O 1
ATOM 2126 N N . ILE A 1 271 ? 13.090 5.175 9.369 1.00 90.69 271 ILE A N 1
ATOM 2127 C CA . ILE A 1 271 ? 11.913 5.385 10.210 1.00 90.69 271 ILE A CA 1
ATOM 2128 C C . ILE A 1 271 ? 11.336 6.769 9.886 1.00 90.69 271 ILE A C 1
ATOM 2130 O O . ILE A 1 271 ? 12.008 7.803 9.992 1.00 90.69 271 ILE A O 1
ATOM 2134 N N . MET A 1 272 ? 10.089 6.773 9.423 1.00 91.12 272 MET A N 1
ATOM 2135 C CA . MET A 1 272 ? 9.334 7.973 9.069 1.00 91.12 272 MET A CA 1
ATOM 2136 C C . MET A 1 272 ? 8.548 8.506 10.258 1.00 91.12 272 MET A C 1
ATOM 2138 O O . MET A 1 272 ? 8.422 9.720 10.388 1.00 91.12 272 MET A O 1
ATOM 2142 N N . GLY A 1 273 ? 8.075 7.621 11.133 1.00 90.44 273 GLY A N 1
ATOM 2143 C CA . GLY A 1 273 ? 7.544 7.998 12.432 1.00 90.44 273 GLY A CA 1
ATOM 2144 C C . GLY A 1 273 ? 7.447 6.815 13.380 1.00 90.44 273 GLY A C 1
ATOM 2145 O O . GLY A 1 273 ? 7.354 5.676 12.925 1.00 90.44 273 GLY A O 1
ATOM 2146 N N . ILE A 1 274 ? 7.519 7.086 14.680 1.00 91.50 274 ILE A N 1
ATOM 2147 C CA . ILE A 1 274 ? 7.503 6.076 15.742 1.00 91.50 274 ILE A CA 1
ATOM 2148 C C . ILE A 1 274 ? 6.806 6.633 16.982 1.00 91.50 274 ILE A C 1
ATOM 2150 O O . ILE A 1 274 ? 7.042 7.773 17.372 1.00 91.50 274 ILE A O 1
ATOM 2154 N N . GLN A 1 275 ? 5.957 5.815 17.594 1.00 90.75 275 GLN A N 1
ATOM 2155 C CA . GLN A 1 275 ? 5.355 6.058 18.898 1.00 90.75 275 GLN A CA 1
ATOM 2156 C C . GLN A 1 275 ? 5.321 4.739 19.676 1.00 90.75 275 GLN A C 1
ATOM 2158 O O . GLN A 1 275 ? 4.987 3.700 19.112 1.00 90.75 275 GLN A O 1
ATOM 2163 N N . GLY A 1 276 ? 5.643 4.776 20.967 1.00 81.06 276 GLY A N 1
ATOM 2164 C CA . GLY A 1 276 ? 5.560 3.619 21.861 1.00 81.06 276 GLY A CA 1
ATOM 2165 C C . GLY A 1 276 ? 6.748 3.533 22.809 1.00 81.06 276 GLY A C 1
ATOM 2166 O O . GLY A 1 276 ? 7.846 3.986 22.485 1.00 81.06 276 GLY A O 1
ATOM 2167 N N . GLN A 1 277 ? 6.525 2.960 23.989 1.00 63.78 277 GLN A N 1
ATOM 2168 C CA . GLN A 1 277 ? 7.575 2.741 24.981 1.00 63.78 277 GLN A CA 1
ATOM 2169 C C . GLN A 1 277 ? 8.308 1.437 24.687 1.00 63.78 277 GLN A C 1
ATOM 2171 O O . GLN A 1 277 ? 7.985 0.400 25.254 1.00 63.78 277 GLN A O 1
ATOM 2176 N N . VAL A 1 278 ? 9.295 1.477 23.794 1.00 58.22 278 VAL A N 1
ATOM 2177 C CA . VAL A 1 278 ? 10.262 0.383 23.665 1.00 58.22 278 VAL A CA 1
ATOM 2178 C C . VAL A 1 278 ? 11.646 0.980 23.462 1.00 58.22 278 VAL A C 1
ATOM 2180 O O . VAL A 1 278 ? 11.923 1.609 22.442 1.00 58.22 278 VAL A O 1
ATOM 2183 N N . GLN A 1 279 ? 12.508 0.813 24.465 1.00 53.06 279 GLN A N 1
ATOM 2184 C CA . GLN A 1 279 ? 13.930 1.111 24.339 1.00 53.06 279 GLN A CA 1
ATOM 2185 C C . GLN A 1 279 ? 14.548 0.138 23.327 1.00 53.06 279 GLN A C 1
ATOM 2187 O O . GLN A 1 279 ? 14.366 -1.069 23.445 1.00 53.06 279 GLN A O 1
ATOM 2192 N N . GLY A 1 280 ? 15.271 0.670 22.338 1.00 54.06 280 GLY A N 1
ATOM 2193 C CA . GLY A 1 280 ? 16.124 -0.127 21.454 1.00 54.06 280 GLY A CA 1
ATOM 2194 C C . GLY A 1 280 ? 15.374 -1.052 20.496 1.00 54.06 280 GLY A C 1
ATOM 2195 O O . GLY A 1 280 ? 15.570 -2.263 20.523 1.00 54.06 280 GLY A O 1
ATOM 2196 N N . ILE A 1 281 ? 14.545 -0.502 19.601 1.00 60.62 281 ILE A N 1
ATOM 2197 C CA . ILE A 1 281 ? 14.191 -1.246 18.386 1.00 60.62 281 ILE A CA 1
ATOM 2198 C C . ILE A 1 281 ? 15.477 -1.399 17.566 1.00 60.62 281 ILE A C 1
ATOM 2200 O O . ILE A 1 281 ? 15.860 -0.483 16.836 1.00 60.62 281 ILE A O 1
ATOM 2204 N N . ASP A 1 282 ? 16.147 -2.544 17.701 1.00 64.38 282 ASP A N 1
ATOM 2205 C CA . ASP A 1 282 ? 17.271 -2.924 16.850 1.00 64.38 282 ASP A CA 1
ATOM 2206 C C . ASP A 1 282 ? 16.752 -3.070 15.417 1.00 64.38 282 ASP A C 1
ATOM 2208 O O . ASP A 1 282 ? 16.288 -4.134 14.999 1.00 64.38 282 ASP A O 1
ATOM 2212 N N . SER A 1 283 ? 16.815 -1.968 14.666 1.00 65.81 283 SER A N 1
ATOM 2213 C CA . SER A 1 283 ? 16.404 -1.889 13.261 1.00 65.81 283 SER A CA 1
ATOM 2214 C C . SER A 1 283 ? 16.986 -3.049 12.457 1.00 65.81 283 SER A C 1
ATOM 2216 O O . SER A 1 283 ? 16.278 -3.634 11.647 1.00 65.81 283 SER A O 1
ATOM 2218 N N . GLU A 1 284 ? 18.235 -3.435 12.747 1.00 69.62 284 GLU A N 1
ATOM 2219 C CA . GLU A 1 284 ? 18.956 -4.545 12.115 1.00 69.62 284 GLU A CA 1
ATOM 2220 C C . GLU A 1 284 ? 18.286 -5.910 12.305 1.00 69.62 284 GLU A C 1
ATOM 2222 O O . GLU A 1 284 ? 18.154 -6.660 11.338 1.00 69.62 284 GLU A O 1
ATOM 2227 N N . LYS A 1 285 ? 17.782 -6.219 13.506 1.00 76.75 285 LYS A N 1
ATOM 2228 C CA . LYS A 1 285 ? 17.113 -7.504 13.781 1.00 76.75 285 LYS A CA 1
ATOM 2229 C C . LYS A 1 285 ? 15.760 -7.618 13.083 1.00 76.75 285 LYS A C 1
ATOM 2231 O O . LYS A 1 285 ? 15.319 -8.722 12.777 1.00 76.75 285 LYS A O 1
ATOM 2236 N N . LEU A 1 286 ? 15.104 -6.490 12.814 1.00 79.31 286 LEU A N 1
ATOM 2237 C CA . LEU A 1 286 ? 13.787 -6.450 12.175 1.00 79.31 286 LEU A CA 1
ATOM 2238 C C . LEU A 1 286 ? 13.846 -6.320 10.649 1.00 79.31 286 LEU A C 1
ATOM 2240 O O . LEU A 1 286 ? 12.819 -6.489 9.990 1.00 79.31 286 LEU A O 1
ATOM 2244 N N . GLN A 1 287 ? 15.021 -6.065 10.059 1.00 82.62 287 GLN A N 1
ATOM 2245 C CA . GLN A 1 287 ? 15.156 -5.936 8.602 1.00 82.62 287 GLN A CA 1
ATOM 2246 C C . GLN A 1 287 ? 14.638 -7.163 7.842 1.00 82.62 287 GLN A C 1
ATOM 2248 O O . GLN A 1 287 ? 13.863 -6.958 6.905 1.00 82.62 287 GLN A O 1
ATOM 2253 N N . PRO A 1 288 ? 14.977 -8.415 8.222 1.00 86.75 288 PRO A N 1
ATOM 2254 C CA . PRO A 1 288 ? 14.490 -9.591 7.501 1.00 86.75 288 PRO A CA 1
ATOM 2255 C C . PRO A 1 288 ? 12.961 -9.667 7.503 1.00 86.75 288 PRO A C 1
ATOM 2257 O O . PRO A 1 288 ? 12.346 -9.822 6.450 1.00 86.75 288 PRO A O 1
ATOM 2260 N N . PHE A 1 289 ? 12.348 -9.433 8.667 1.00 89.38 289 PHE A N 1
ATOM 2261 C CA . PHE A 1 289 ? 10.896 -9.404 8.828 1.00 89.38 289 PHE A CA 1
ATOM 2262 C C . PHE A 1 289 ? 10.244 -8.336 7.937 1.00 89.38 289 PHE A C 1
ATOM 2264 O O . PHE A 1 289 ? 9.278 -8.602 7.226 1.00 89.38 289 PHE A O 1
ATOM 2271 N N . HIS A 1 290 ? 10.793 -7.123 7.908 1.00 90.56 290 HIS A N 1
ATOM 2272 C CA . HIS A 1 290 ? 10.259 -6.040 7.083 1.00 90.56 290 HIS A CA 1
ATOM 2273 C C . HIS A 1 290 ? 10.400 -6.285 5.577 1.00 90.56 290 HIS A C 1
ATOM 2275 O O . HIS A 1 290 ? 9.528 -5.876 4.806 1.00 90.56 290 HIS A O 1
ATOM 2281 N N . ILE A 1 291 ? 11.472 -6.959 5.149 1.00 89.25 291 ILE A N 1
ATOM 2282 C CA . ILE A 1 291 ? 11.665 -7.357 3.749 1.00 89.25 291 ILE A CA 1
ATOM 2283 C C . ILE A 1 291 ? 10.596 -8.371 3.341 1.00 89.25 291 ILE A C 1
ATOM 2285 O O . ILE A 1 291 ? 10.023 -8.244 2.258 1.00 89.25 291 ILE A O 1
ATOM 2289 N N . GLU A 1 292 ? 10.296 -9.351 4.194 1.00 89.69 292 GLU A N 1
ATOM 2290 C CA . GLU A 1 292 ? 9.223 -10.317 3.940 1.00 89.69 292 GLU A CA 1
ATOM 2291 C C . GLU A 1 292 ? 7.859 -9.635 3.859 1.00 89.69 292 GLU A C 1
ATOM 2293 O O . GLU A 1 292 ? 7.136 -9.827 2.882 1.00 89.69 292 GLU A O 1
ATOM 2298 N N . VAL A 1 293 ? 7.545 -8.753 4.812 1.00 91.69 293 VAL A N 1
ATOM 2299 C CA . VAL A 1 293 ? 6.294 -7.980 4.806 1.00 91.69 293 VAL A CA 1
ATOM 2300 C C . VAL A 1 293 ? 6.130 -7.192 3.507 1.00 91.69 293 VAL A C 1
ATOM 2302 O O . VAL A 1 293 ? 5.042 -7.184 2.932 1.00 91.69 293 VAL A O 1
ATOM 2305 N N . LEU A 1 294 ? 7.194 -6.559 3.002 1.00 89.31 294 LEU A N 1
ATOM 2306 C CA . LEU A 1 294 ? 7.133 -5.790 1.757 1.00 89.31 294 LEU A CA 1
ATOM 2307 C C . LEU A 1 294 ? 6.778 -6.663 0.536 1.00 89.31 294 LEU A C 1
ATOM 2309 O O . LEU A 1 294 ? 6.100 -6.181 -0.379 1.00 89.31 294 LEU A O 1
ATOM 2313 N N . LYS A 1 295 ? 7.218 -7.931 0.534 1.00 87.44 295 LYS A N 1
ATOM 2314 C CA . LYS A 1 295 ? 6.931 -8.920 -0.518 1.00 87.44 295 LYS A CA 1
ATOM 2315 C C . LYS A 1 295 ? 5.500 -9.456 -0.447 1.00 87.44 295 LYS A C 1
ATOM 2317 O O . LYS A 1 295 ? 4.927 -9.753 -1.490 1.00 87.44 295 LYS A O 1
ATOM 2322 N N . THR A 1 296 ? 4.917 -9.569 0.747 1.00 85.81 296 THR A N 1
ATOM 2323 C CA . THR A 1 296 ? 3.515 -10.002 0.901 1.00 85.81 296 THR A CA 1
ATOM 2324 C C . THR A 1 296 ? 2.553 -8.982 0.314 1.00 85.81 296 THR A C 1
ATOM 2326 O O . THR A 1 296 ? 2.813 -7.790 0.425 1.00 85.81 296 THR A O 1
ATOM 2329 N N . GLU A 1 297 ? 1.424 -9.411 -0.256 1.00 80.19 297 GLU A N 1
ATOM 2330 C CA . GLU A 1 297 ? 0.412 -8.495 -0.806 1.00 80.19 297 GLU A CA 1
ATOM 2331 C C . GLU A 1 297 ? -0.347 -7.723 0.282 1.00 80.19 297 GLU A C 1
ATOM 2333 O O . GLU A 1 297 ? -0.474 -6.500 0.176 1.00 80.19 297 GLU A O 1
ATOM 2338 N N . HIS A 1 298 ? -0.781 -8.435 1.328 1.00 78.31 298 HIS A N 1
ATOM 2339 C CA . HIS A 1 298 ? -1.730 -7.971 2.348 1.00 78.31 298 HIS A CA 1
ATOM 2340 C C . HIS A 1 298 ? -1.083 -7.656 3.712 1.00 78.31 298 HIS A C 1
ATOM 2342 O O . HIS A 1 298 ? -1.763 -7.187 4.623 1.00 78.31 298 HIS A O 1
ATOM 2348 N N . GLY A 1 299 ? 0.225 -7.884 3.864 1.00 89.31 299 GLY A N 1
ATOM 2349 C CA . GLY A 1 299 ? 0.924 -7.792 5.145 1.00 89.31 299 GLY A CA 1
ATOM 2350 C C . GLY A 1 299 ? 0.944 -9.107 5.926 1.00 89.31 299 GLY A C 1
ATOM 2351 O O . GLY A 1 299 ? 0.446 -10.138 5.477 1.00 89.31 299 GLY A O 1
ATOM 2352 N N . VAL A 1 300 ? 1.545 -9.055 7.112 1.00 90.62 300 VAL A N 1
ATOM 2353 C CA . VAL A 1 300 ? 1.752 -10.187 8.016 1.00 90.62 300 VAL A CA 1
ATOM 2354 C C . VAL A 1 300 ? 1.192 -9.845 9.391 1.00 90.62 300 VAL A C 1
ATOM 2356 O O . VAL A 1 300 ? 1.522 -8.813 9.981 1.00 90.62 300 VAL A O 1
ATOM 2359 N N . ILE A 1 301 ? 0.366 -10.745 9.921 1.00 91.88 301 ILE A N 1
ATOM 2360 C CA . ILE A 1 301 ? -0.022 -10.741 11.331 1.00 91.88 301 ILE A CA 1
ATOM 2361 C C . ILE A 1 301 ? 1.010 -11.581 12.076 1.00 91.88 301 ILE A C 1
ATOM 2363 O O . ILE A 1 301 ? 1.118 -12.787 11.866 1.00 91.88 301 ILE A O 1
ATOM 2367 N N . TYR A 1 302 ? 1.776 -10.932 12.939 1.00 89.69 302 TYR A N 1
ATOM 2368 C CA . TYR A 1 302 ? 2.803 -11.564 13.746 1.00 89.69 302 TYR A CA 1
ATOM 2369 C C . TYR A 1 302 ? 2.214 -12.024 15.081 1.00 89.69 302 TYR A C 1
ATOM 2371 O O . TYR A 1 302 ? 1.515 -11.268 15.760 1.00 89.69 302 TYR A O 1
ATOM 2379 N N . ARG A 1 303 ? 2.511 -13.263 15.474 1.00 91.31 303 ARG A N 1
ATOM 2380 C CA . ARG A 1 303 ? 2.221 -13.808 16.804 1.00 91.31 303 ARG A CA 1
ATOM 2381 C C . ARG A 1 303 ? 3.379 -14.697 17.217 1.00 91.31 303 ARG A C 1
ATOM 2383 O O . ARG A 1 303 ? 3.783 -15.560 16.445 1.00 91.31 303 ARG A O 1
ATOM 2390 N N . SER A 1 304 ? 3.878 -14.500 18.429 1.00 88.81 304 SER A N 1
ATOM 2391 C CA . SER A 1 304 ? 4.926 -15.331 19.006 1.00 88.81 304 SER A CA 1
ATOM 2392 C C . SER A 1 304 ? 4.464 -15.923 20.336 1.00 88.81 304 SER A C 1
ATOM 2394 O O . SER A 1 304 ? 3.975 -15.184 21.200 1.00 88.81 304 SER A O 1
ATOM 2396 N N . PRO A 1 305 ? 4.607 -17.247 20.527 1.00 84.25 305 PRO A N 1
ATOM 2397 C CA . PRO A 1 305 ? 4.339 -17.886 21.808 1.00 84.25 305 PRO A CA 1
ATOM 2398 C C . PRO A 1 305 ? 5.450 -17.614 22.833 1.00 84.25 305 PRO A C 1
ATOM 2400 O O . PRO A 1 305 ? 5.217 -17.762 24.031 1.00 84.25 305 PRO A O 1
ATOM 2403 N N . GLU A 1 306 ? 6.638 -17.197 22.388 1.00 84.38 306 GLU A N 1
ATOM 2404 C CA . GLU A 1 306 ? 7.804 -17.021 23.248 1.00 84.38 306 GLU A CA 1
ATOM 2405 C C . GLU A 1 306 ? 7.654 -15.820 24.191 1.00 84.38 306 GLU A C 1
ATOM 2407 O O . GLU A 1 306 ? 7.250 -14.732 23.786 1.00 84.38 306 GLU A O 1
ATOM 2412 N N . SER A 1 307 ? 8.039 -15.988 25.458 1.00 76.50 307 SER A N 1
ATOM 2413 C CA . SER A 1 307 ? 8.046 -14.888 26.440 1.00 76.50 307 SER A CA 1
ATOM 2414 C C . SER A 1 307 ? 9.309 -14.020 26.382 1.00 76.50 307 SER A C 1
ATOM 2416 O O . SER A 1 307 ? 9.364 -12.992 27.045 1.00 76.50 307 SER A O 1
ATOM 2418 N N . ARG A 1 308 ? 10.334 -14.429 25.616 1.00 82.56 308 ARG A N 1
ATOM 2419 C CA . ARG A 1 308 ? 11.619 -13.710 25.494 1.00 82.56 308 ARG A CA 1
ATOM 2420 C C . ARG A 1 308 ? 11.602 -12.590 24.451 1.00 82.56 308 ARG A C 1
ATOM 2422 O O . ARG A 1 308 ? 12.513 -11.769 24.436 1.00 82.56 308 ARG A O 1
ATOM 2429 N N . VAL A 1 309 ? 10.600 -12.561 23.572 1.00 84.19 309 VAL A N 1
ATOM 2430 C CA . VAL A 1 309 ? 10.476 -11.525 22.540 1.00 84.19 309 VAL A CA 1
ATOM 2431 C C . VAL A 1 309 ? 9.810 -10.269 23.100 1.00 84.19 309 VAL A C 1
ATOM 2433 O O . VAL A 1 309 ? 8.874 -10.346 23.892 1.00 84.19 309 VAL A O 1
ATOM 2436 N N . THR A 1 310 ? 10.268 -9.097 22.657 1.00 83.38 310 THR A N 1
ATOM 2437 C CA . THR A 1 310 ? 9.738 -7.796 23.105 1.00 83.38 310 THR A CA 1
ATOM 2438 C C . THR A 1 310 ? 8.269 -7.600 22.735 1.00 83.38 310 THR A C 1
ATOM 2440 O O . THR A 1 310 ? 7.499 -7.007 23.488 1.00 83.38 310 THR A O 1
ATOM 2443 N N . PHE A 1 311 ? 7.871 -8.107 21.570 1.00 87.88 311 PHE A N 1
ATOM 2444 C CA . PHE A 1 311 ? 6.501 -8.055 21.081 1.00 87.88 311 PHE A CA 1
ATOM 2445 C C . PHE A 1 311 ? 5.978 -9.475 20.931 1.00 87.88 311 PHE A C 1
ATOM 2447 O O . PHE A 1 311 ? 6.635 -10.303 20.311 1.00 87.88 311 PHE A O 1
ATOM 2454 N N . ARG A 1 312 ? 4.791 -9.758 21.468 1.00 89.12 312 ARG A N 1
ATOM 2455 C CA . ARG A 1 312 ? 4.163 -11.088 21.373 1.00 89.12 312 ARG A CA 1
ATOM 2456 C C . ARG A 1 312 ? 3.119 -11.164 20.273 1.00 89.12 312 ARG A C 1
ATOM 2458 O O . ARG A 1 312 ? 2.800 -12.249 19.794 1.00 89.12 312 ARG A O 1
ATOM 2465 N N . SER A 1 313 ? 2.578 -10.024 19.861 1.00 91.31 313 SER A N 1
ATOM 2466 C CA . SER A 1 313 ? 1.677 -9.948 18.717 1.00 91.31 313 SER A CA 1
ATOM 2467 C C . SER A 1 313 ? 1.839 -8.633 17.970 1.00 91.31 313 SER A C 1
ATOM 2469 O O . SER A 1 313 ? 2.348 -7.651 18.509 1.00 91.31 313 SER A O 1
ATOM 2471 N N . GLY A 1 314 ? 1.425 -8.603 16.711 1.00 92.31 314 GLY A N 1
ATOM 2472 C CA . GLY A 1 314 ? 1.452 -7.392 15.914 1.00 92.31 314 GLY A CA 1
ATOM 2473 C C . GLY A 1 314 ? 0.928 -7.591 14.505 1.00 92.31 314 GLY A C 1
ATOM 2474 O O . GLY A 1 314 ? 0.549 -8.684 14.091 1.00 92.31 314 GLY A O 1
ATOM 2475 N N . LEU A 1 315 ? 0.922 -6.498 13.767 1.00 94.12 315 LEU A N 1
ATOM 2476 C CA . LEU A 1 315 ? 0.517 -6.395 12.383 1.00 94.12 315 LEU A CA 1
ATOM 2477 C C . LEU A 1 315 ? 1.536 -5.519 11.678 1.00 94.12 315 LEU A C 1
ATOM 2479 O O . LEU A 1 315 ? 1.800 -4.401 12.112 1.00 94.12 315 LEU A O 1
ATOM 2483 N N . SER A 1 316 ? 2.090 -6.005 10.580 1.00 94.25 316 SER A N 1
ATOM 2484 C CA . SER A 1 316 ? 2.933 -5.201 9.708 1.00 94.25 316 SER A CA 1
ATOM 2485 C C . SER A 1 316 ? 2.423 -5.342 8.289 1.00 94.25 316 SER A C 1
ATOM 2487 O O . SER A 1 316 ? 2.254 -6.456 7.803 1.00 94.25 316 SER A O 1
ATOM 2489 N N . MET A 1 317 ? 2.129 -4.226 7.627 1.00 93.50 317 MET A N 1
ATOM 2490 C CA . MET A 1 317 ? 1.584 -4.250 6.274 1.00 93.50 317 MET A CA 1
ATOM 2491 C C . MET A 1 317 ? 2.202 -3.164 5.389 1.00 93.50 317 MET A C 1
ATOM 2493 O O . MET A 1 317 ? 2.444 -2.043 5.854 1.00 93.50 317 MET A O 1
ATOM 2497 N N . PRO A 1 318 ? 2.432 -3.455 4.100 1.00 93.25 318 PRO A N 1
ATOM 2498 C CA . PRO A 1 318 ? 2.779 -2.440 3.120 1.00 93.25 318 PRO A CA 1
ATOM 2499 C C . PRO A 1 318 ? 1.542 -1.630 2.725 1.00 93.25 318 PRO A C 1
ATOM 2501 O O . PRO A 1 318 ? 0.508 -2.183 2.362 1.00 93.25 318 PRO A O 1
ATOM 2504 N N . PHE A 1 319 ? 1.660 -0.302 2.732 1.00 90.44 319 PHE A N 1
ATOM 2505 C CA . PHE A 1 319 ? 0.601 0.585 2.229 1.00 90.44 319 PHE A CA 1
ATOM 2506 C C . PHE A 1 319 ? 0.985 1.277 0.913 1.00 90.44 319 PHE A C 1
ATOM 2508 O O . PHE A 1 319 ? 0.119 1.763 0.183 1.00 90.44 319 PHE A O 1
ATOM 2515 N N . PHE A 1 320 ? 2.274 1.293 0.564 1.00 90.25 320 PHE A N 1
ATOM 2516 C CA . PHE A 1 320 ? 2.761 1.778 -0.726 1.00 90.25 320 PHE A CA 1
ATOM 2517 C C . PHE A 1 320 ? 3.977 0.978 -1.179 1.00 90.25 320 PHE A C 1
ATOM 2519 O O . PHE A 1 320 ? 4.891 0.751 -0.390 1.00 90.25 320 PHE A O 1
ATOM 2526 N N . ARG A 1 321 ? 4.017 0.606 -2.459 1.00 89.62 321 ARG A N 1
ATOM 2527 C CA . ARG A 1 321 ? 5.203 0.032 -3.101 1.00 89.62 321 ARG A CA 1
ATOM 2528 C C . ARG A 1 321 ? 5.692 1.001 -4.160 1.00 89.62 321 ARG A C 1
ATOM 2530 O O . ARG A 1 321 ? 4.912 1.472 -4.985 1.00 89.62 321 ARG A O 1
ATOM 2537 N N . THR A 1 322 ? 6.977 1.312 -4.108 1.00 86.81 322 THR A N 1
ATOM 2538 C CA . THR A 1 322 ? 7.611 2.156 -5.114 1.00 86.81 322 THR A CA 1
ATOM 2539 C C . THR A 1 322 ? 7.756 1.330 -6.388 1.00 86.81 322 THR A C 1
ATOM 2541 O O . THR A 1 322 ? 8.267 0.208 -6.307 1.00 86.81 322 THR A O 1
ATOM 2544 N N . PRO A 1 323 ? 7.339 1.849 -7.555 1.00 84.25 323 PRO A N 1
ATOM 2545 C CA . PRO A 1 323 ? 7.498 1.123 -8.804 1.00 84.25 323 PRO A CA 1
ATOM 2546 C C . PRO A 1 323 ? 8.983 0.875 -9.076 1.00 84.25 323 PRO A C 1
ATOM 2548 O O . PRO A 1 323 ? 9.838 1.696 -8.724 1.00 84.25 323 PRO A O 1
ATOM 2551 N N . VAL A 1 324 ? 9.288 -0.272 -9.679 1.00 87.56 324 VAL A N 1
ATOM 2552 C CA . VAL A 1 324 ? 10.670 -0.692 -9.905 1.00 87.56 324 VAL A CA 1
ATOM 2553 C C . VAL A 1 324 ? 11.308 0.218 -10.949 1.00 87.56 324 VAL A C 1
ATOM 2555 O O . VAL A 1 324 ? 10.773 0.413 -12.041 1.00 87.56 324 VAL A O 1
ATOM 2558 N N . LYS A 1 325 ? 12.459 0.790 -10.609 1.00 89.44 325 LYS A N 1
ATOM 2559 C CA . LYS A 1 325 ? 13.205 1.727 -11.448 1.00 89.44 325 LYS A CA 1
ATOM 2560 C C . LYS A 1 325 ? 14.574 1.172 -11.786 1.00 89.44 325 LYS A C 1
ATOM 2562 O O . LYS A 1 325 ? 15.230 0.561 -10.949 1.00 89.44 325 LYS A O 1
ATOM 2567 N N . ILE A 1 326 ? 15.032 1.462 -12.991 1.00 90.44 326 ILE A N 1
ATOM 2568 C CA . ILE A 1 326 ? 16.421 1.321 -13.397 1.00 90.44 326 ILE A CA 1
ATOM 2569 C C . ILE A 1 326 ? 17.082 2.687 -13.258 1.00 90.44 326 ILE A C 1
ATOM 2571 O O . ILE A 1 326 ? 16.556 3.680 -13.756 1.00 90.44 326 ILE A O 1
ATOM 2575 N N . VAL A 1 327 ? 18.235 2.732 -12.597 1.00 90.31 327 VAL A N 1
ATOM 2576 C CA . VAL A 1 327 ? 19.058 3.932 -12.444 1.00 90.31 327 VAL A CA 1
ATOM 2577 C C . VAL A 1 327 ? 20.446 3.656 -13.002 1.00 90.31 327 VAL A C 1
ATOM 2579 O O . VAL A 1 327 ? 21.150 2.776 -12.509 1.00 90.31 327 VAL A O 1
ATOM 2582 N N . THR A 1 328 ? 20.866 4.411 -14.011 1.00 85.94 328 THR A N 1
ATOM 2583 C CA . THR A 1 328 ? 22.217 4.295 -14.571 1.00 85.94 328 THR A CA 1
ATOM 2584 C C . THR A 1 328 ? 23.224 5.105 -13.762 1.00 85.94 328 THR A C 1
ATOM 2586 O O . THR A 1 328 ? 22.918 6.164 -13.199 1.00 85.94 328 THR A O 1
ATOM 2589 N N . ARG A 1 329 ? 24.466 4.612 -13.681 1.00 77.75 329 ARG A N 1
ATOM 2590 C CA . ARG A 1 329 ? 25.564 5.380 -13.085 1.00 77.75 329 ARG A CA 1
ATOM 2591 C C . ARG A 1 329 ? 25.976 6.493 -14.058 1.00 77.75 329 ARG A C 1
ATOM 2593 O O . ARG A 1 329 ? 26.205 6.239 -15.236 1.00 77.75 329 ARG A O 1
ATOM 2600 N N . SER A 1 330 ? 26.056 7.732 -13.566 1.00 58.59 330 SER A N 1
ATOM 2601 C CA . SER A 1 330 ? 26.406 8.908 -14.379 1.00 58.59 330 SER A CA 1
ATOM 2602 C C . SER A 1 330 ? 27.718 8.698 -15.145 1.00 58.59 330 SER A C 1
ATOM 2604 O O . SER A 1 330 ? 28.730 8.310 -14.558 1.00 58.59 330 SER A O 1
ATOM 2606 N N . LYS A 1 331 ? 27.703 8.985 -16.452 1.00 57.97 331 LYS A N 1
ATOM 2607 C CA . LYS A 1 331 ? 28.849 8.855 -17.363 1.00 57.97 331 LYS A CA 1
ATOM 2608 C C . LYS A 1 331 ? 29.986 9.809 -16.972 1.00 57.97 331 LYS A C 1
ATOM 2610 O O . LYS A 1 331 ? 29.982 10.973 -17.352 1.00 57.97 331 LYS A O 1
ATOM 2615 N N . LYS A 1 332 ? 30.984 9.283 -16.265 1.00 47.47 332 LYS A N 1
ATOM 2616 C CA . LYS A 1 332 ? 32.392 9.721 -16.315 1.00 47.47 332 LYS A CA 1
ATOM 2617 C C . LYS A 1 332 ? 33.303 8.489 -16.263 1.00 47.47 332 LYS A C 1
ATOM 2619 O O . LYS A 1 332 ? 34.193 8.402 -15.429 1.00 47.47 332 LYS A O 1
ATOM 2624 N N . SER A 1 333 ? 33.019 7.493 -17.103 1.00 46.00 333 SER A N 1
ATOM 2625 C CA . SER A 1 333 ? 33.938 6.371 -17.301 1.00 46.00 333 SER A CA 1
ATOM 2626 C C . SER A 1 333 ? 34.580 6.501 -18.674 1.00 46.00 333 SER A C 1
ATOM 2628 O O . SER A 1 333 ? 33.922 6.352 -19.704 1.00 46.00 333 SER A O 1
ATOM 2630 N N . THR A 1 334 ? 35.863 6.838 -18.644 1.00 50.66 334 THR A N 1
ATOM 2631 C CA . THR A 1 334 ? 36.782 7.051 -19.767 1.00 50.66 334 THR A CA 1
ATOM 2632 C C . THR A 1 334 ? 37.225 5.728 -20.413 1.00 50.66 334 THR A C 1
ATOM 2634 O O . THR A 1 334 ? 38.032 5.722 -21.335 1.00 50.66 334 THR A O 1
ATOM 2637 N N . THR A 1 335 ? 36.697 4.585 -19.966 1.00 55.47 335 THR A N 1
ATOM 2638 C CA . THR A 1 335 ? 37.058 3.253 -20.462 1.00 55.47 335 THR A CA 1
ATOM 2639 C C . THR A 1 335 ? 35.962 2.658 -21.349 1.00 55.47 335 THR A C 1
ATOM 2641 O O . THR A 1 335 ? 34.773 2.657 -21.022 1.00 55.47 335 THR A O 1
ATOM 2644 N N . ARG A 1 336 ? 36.375 2.152 -22.520 1.00 58.03 336 ARG A N 1
ATOM 2645 C CA . ARG A 1 336 ? 35.551 1.441 -23.512 1.00 58.03 336 ARG A CA 1
ATOM 2646 C C . ARG A 1 336 ? 35.100 0.066 -22.978 1.00 58.03 336 ARG A C 1
ATOM 2648 O O . ARG A 1 336 ? 35.496 -0.957 -23.518 1.00 58.03 336 ARG A O 1
ATOM 2655 N N . SER A 1 337 ? 34.290 0.015 -21.919 1.00 65.19 337 SER A N 1
ATOM 2656 C CA . SER A 1 337 ? 33.606 -1.228 -21.540 1.00 65.19 337 SER A CA 1
ATOM 2657 C C . SER A 1 337 ? 32.422 -1.487 -22.480 1.00 65.19 337 SER A C 1
ATOM 2659 O O . SER A 1 337 ? 31.687 -0.561 -22.854 1.00 65.19 337 SER A O 1
ATOM 2661 N N . SER A 1 338 ? 32.245 -2.752 -22.867 1.00 75.88 338 SER A N 1
ATOM 2662 C CA . SER A 1 338 ? 31.109 -3.249 -23.659 1.00 75.88 338 SER A CA 1
ATOM 2663 C C . SER A 1 338 ? 29.791 -3.249 -22.871 1.00 75.88 338 SER A C 1
ATOM 2665 O O . SER A 1 338 ? 28.715 -3.256 -23.470 1.00 75.88 338 SER A O 1
ATOM 2667 N N . SER A 1 339 ? 29.869 -3.174 -21.539 1.00 82.50 339 SER A N 1
ATOM 2668 C CA . SER A 1 339 ? 28.735 -3.141 -20.615 1.00 82.50 339 SER A CA 1
ATOM 2669 C C . SER A 1 339 ? 28.637 -1.822 -19.842 1.00 82.50 339 SER A C 1
ATOM 2671 O O . SER A 1 339 ? 29.637 -1.130 -19.619 1.00 82.50 339 SER A O 1
ATOM 2673 N N . VAL A 1 340 ? 27.424 -1.492 -19.400 1.00 85.69 340 VAL A N 1
ATOM 2674 C CA . VAL A 1 340 ? 27.090 -0.345 -18.548 1.00 85.69 340 VAL A CA 1
ATOM 2675 C C . VAL A 1 340 ? 26.574 -0.855 -17.205 1.00 85.69 340 VAL A C 1
ATOM 2677 O O . VAL A 1 340 ? 25.668 -1.687 -17.164 1.00 85.69 340 VAL A O 1
ATOM 2680 N N . ASP A 1 341 ? 27.129 -0.332 -16.111 1.00 88.19 341 ASP A N 1
ATOM 2681 C CA . ASP A 1 341 ? 26.637 -0.609 -14.761 1.00 88.19 341 ASP A CA 1
ATOM 2682 C C . ASP A 1 341 ? 25.369 0.212 -14.468 1.00 88.19 341 ASP A C 1
ATOM 2684 O O . ASP A 1 341 ? 25.323 1.438 -14.646 1.00 88.19 341 ASP A O 1
ATOM 2688 N N . LEU A 1 342 ? 24.345 -0.468 -13.963 1.00 90.62 342 LEU A N 1
ATOM 2689 C CA . LEU A 1 342 ? 23.075 0.108 -13.540 1.00 90.62 342 LEU A CA 1
ATOM 2690 C C . LEU A 1 342 ? 22.633 -0.460 -12.188 1.00 90.62 342 LEU A C 1
ATOM 2692 O O . LEU A 1 342 ? 23.165 -1.447 -11.683 1.00 90.62 342 LEU A O 1
ATOM 2696 N N . TYR A 1 343 ? 21.640 0.184 -11.589 1.00 92.50 343 TYR A N 1
ATOM 2697 C CA . TYR A 1 343 ? 21.008 -0.255 -10.355 1.00 92.50 343 TYR A CA 1
ATOM 2698 C C . TYR A 1 343 ? 19.518 -0.438 -10.576 1.00 92.50 343 TYR A C 1
ATOM 2700 O O . TYR A 1 343 ? 18.841 0.473 -11.051 1.00 92.50 343 TYR A O 1
ATOM 2708 N N . ILE A 1 344 ? 18.998 -1.588 -10.170 1.00 91.62 344 ILE A N 1
ATOM 2709 C CA . ILE A 1 344 ? 17.563 -1.803 -10.044 1.00 91.62 344 ILE A CA 1
ATOM 2710 C C . ILE A 1 344 ? 17.166 -1.364 -8.639 1.00 91.62 344 ILE A C 1
ATOM 2712 O O . ILE A 1 344 ? 17.661 -1.900 -7.647 1.00 91.62 344 ILE A O 1
ATOM 2716 N N . ARG A 1 345 ? 16.303 -0.354 -8.559 1.00 92.62 345 ARG A N 1
ATOM 2717 C CA . ARG A 1 345 ? 15.788 0.202 -7.313 1.00 92.62 345 ARG A CA 1
ATOM 2718 C C . ARG A 1 345 ? 14.312 -0.103 -7.171 1.00 92.62 345 ARG A C 1
ATOM 2720 O O . ARG A 1 345 ? 13.525 0.170 -8.073 1.00 92.62 345 ARG A O 1
ATOM 2727 N N . HIS A 1 346 ? 13.931 -0.605 -6.013 1.00 91.19 346 HIS A N 1
ATOM 2728 C CA . HIS A 1 346 ? 12.537 -0.757 -5.616 1.00 91.19 346 HIS A CA 1
ATOM 2729 C C . HIS A 1 346 ? 12.417 -0.539 -4.113 1.00 91.19 346 HIS A C 1
ATOM 2731 O O . HIS A 1 346 ? 13.395 -0.229 -3.437 1.00 91.19 346 HIS A O 1
ATOM 2737 N N . GLY A 1 347 ? 11.209 -0.629 -3.577 1.00 90.81 347 GLY A N 1
ATOM 2738 C CA . GLY A 1 347 ? 10.999 -0.381 -2.163 1.00 90.81 347 GLY A CA 1
ATOM 2739 C C . GLY A 1 347 ? 9.546 -0.118 -1.845 1.00 90.81 347 GLY A C 1
ATOM 2740 O O . GLY A 1 347 ? 8.646 -0.472 -2.608 1.00 90.81 347 GLY A O 1
ATOM 2741 N N . GLY A 1 348 ? 9.317 0.549 -0.728 1.00 92.75 348 GLY A N 1
ATOM 2742 C CA . GLY A 1 348 ? 7.977 0.921 -0.322 1.00 92.75 348 GLY A CA 1
ATOM 2743 C C . GLY A 1 348 ? 7.926 1.463 1.089 1.00 92.75 348 GLY A C 1
ATOM 2744 O O . GLY A 1 348 ? 8.948 1.758 1.708 1.00 92.75 348 GLY A O 1
ATOM 2745 N N . TYR A 1 349 ? 6.704 1.587 1.584 1.00 93.81 349 TYR A N 1
ATOM 2746 C CA . TYR A 1 349 ? 6.423 2.003 2.941 1.00 93.81 349 TYR A CA 1
ATOM 2747 C C . TYR A 1 349 ? 5.537 0.974 3.615 1.00 93.81 349 TYR A C 1
ATOM 2749 O O . TYR A 1 349 ? 4.526 0.531 3.058 1.00 93.81 349 TYR A O 1
ATOM 2757 N N . ILE A 1 350 ? 5.930 0.636 4.834 1.00 94.75 350 ILE A N 1
ATOM 2758 C CA . ILE A 1 350 ? 5.215 -0.284 5.704 1.00 94.75 350 ILE A CA 1
ATOM 2759 C C . ILE A 1 350 ? 4.763 0.453 6.961 1.00 94.75 350 ILE A C 1
ATOM 2761 O O . ILE A 1 350 ? 5.452 1.351 7.455 1.00 94.75 350 ILE A O 1
ATOM 2765 N N . VAL A 1 351 ? 3.604 0.064 7.478 1.00 94.81 351 VAL A N 1
ATOM 2766 C CA . VAL A 1 351 ? 3.133 0.434 8.813 1.00 94.81 351 VAL A CA 1
ATOM 2767 C C . VAL A 1 351 ? 3.187 -0.812 9.680 1.00 94.81 351 VAL A C 1
ATOM 2769 O O . VAL A 1 351 ? 2.718 -1.872 9.268 1.00 94.81 351 VAL A O 1
ATOM 2772 N N . SER A 1 352 ? 3.805 -0.695 10.852 1.00 93.81 352 SER A N 1
ATOM 2773 C CA . SER A 1 352 ? 3.931 -1.792 11.804 1.00 93.81 352 SER A CA 1
ATOM 2774 C C . SER A 1 352 ? 3.364 -1.381 13.152 1.00 93.81 352 SER A C 1
ATOM 2776 O O . SER A 1 352 ? 3.758 -0.358 13.707 1.00 93.81 352 SER A O 1
ATOM 2778 N N . CYS A 1 353 ? 2.445 -2.188 13.666 1.00 93.69 353 CYS A N 1
ATOM 2779 C CA . CYS A 1 353 ? 1.755 -2.017 14.933 1.00 93.69 353 CYS A CA 1
ATOM 2780 C C . CYS A 1 353 ? 2.004 -3.267 15.778 1.00 93.69 353 CYS A C 1
ATOM 2782 O O . CYS A 1 353 ? 1.625 -4.364 15.380 1.00 93.69 353 CYS A O 1
ATOM 2784 N N . PHE A 1 354 ? 2.635 -3.121 16.936 1.00 92.19 354 PHE A N 1
ATOM 2785 C CA . PHE A 1 354 ? 3.005 -4.230 17.806 1.00 92.19 354 PHE A CA 1
ATOM 2786 C C . PHE A 1 354 ? 2.456 -4.059 19.215 1.00 92.19 354 PHE A C 1
ATOM 2788 O O . PHE A 1 354 ? 2.299 -2.947 19.721 1.00 92.19 354 PHE A O 1
ATOM 2795 N N . ASN A 1 355 ? 2.220 -5.199 19.854 1.00 91.25 355 ASN A N 1
ATOM 2796 C CA . ASN A 1 355 ? 1.787 -5.329 21.230 1.00 91.25 355 ASN A CA 1
ATOM 2797 C C . ASN A 1 355 ? 2.792 -6.177 22.009 1.00 91.25 355 ASN A C 1
ATOM 2799 O O . ASN A 1 355 ? 3.230 -7.238 21.552 1.00 91.25 355 ASN A O 1
ATOM 2803 N N . THR A 1 356 ? 3.125 -5.727 23.216 1.00 88.81 356 THR A N 1
ATOM 2804 C CA . THR A 1 356 ? 3.904 -6.518 24.180 1.00 88.81 356 THR A CA 1
ATOM 2805 C C . THR A 1 356 ? 3.128 -7.758 24.621 1.00 88.81 356 THR A C 1
ATOM 2807 O O . THR A 1 356 ? 3.698 -8.832 24.783 1.00 88.81 356 THR A O 1
ATOM 2810 N N . ASN A 1 357 ? 1.803 -7.646 24.718 1.00 87.50 357 ASN A N 1
ATOM 2811 C CA . ASN A 1 357 ? 0.910 -8.752 25.041 1.00 87.50 357 ASN A CA 1
ATOM 2812 C C . ASN A 1 357 ? 0.398 -9.466 23.782 1.00 87.50 357 ASN A C 1
ATOM 2814 O O . ASN A 1 357 ? 0.345 -8.897 22.689 1.00 87.50 357 ASN A O 1
ATOM 2818 N N . SER A 1 358 ? -0.005 -10.730 23.935 1.00 86.31 358 SER A N 1
ATOM 2819 C CA . SER A 1 358 ? -0.709 -11.450 22.872 1.00 86.31 358 SER A CA 1
ATOM 2820 C C . SER A 1 358 ? -2.144 -10.934 22.795 1.00 86.31 358 SER A C 1
ATOM 2822 O O . SER A 1 358 ? -2.927 -11.140 23.721 1.00 86.31 358 SER A O 1
ATOM 2824 N N . ARG A 1 359 ? -2.476 -10.224 21.713 1.00 87.94 359 ARG A N 1
ATOM 2825 C CA . ARG A 1 359 ? -3.809 -9.675 21.457 1.00 87.94 359 ARG A CA 1
ATOM 2826 C C . ARG A 1 359 ? -4.236 -10.020 20.028 1.00 87.94 359 ARG A C 1
ATOM 2828 O O . ARG A 1 359 ? -3.465 -9.787 19.093 1.00 87.94 359 ARG A O 1
ATOM 2835 N N . PRO A 1 360 ? -5.450 -10.557 19.820 1.00 87.62 360 PRO A N 1
ATOM 2836 C CA . PRO A 1 360 ? -6.000 -10.694 18.480 1.00 87.62 360 PRO A CA 1
ATOM 2837 C C . PRO A 1 360 ? -6.308 -9.309 17.897 1.00 87.62 360 PRO A C 1
ATOM 2839 O O . PRO A 1 360 ? -6.832 -8.442 18.591 1.00 87.62 360 PRO A O 1
ATOM 2842 N N . ILE A 1 361 ? -5.978 -9.115 16.622 1.00 89.44 361 ILE A N 1
ATOM 2843 C CA . ILE A 1 361 ? -6.257 -7.883 15.879 1.00 89.44 361 ILE A CA 1
ATOM 2844 C C . ILE A 1 361 ? -7.451 -8.167 14.968 1.00 89.44 361 ILE A C 1
ATOM 2846 O O . ILE A 1 361 ? -7.424 -9.120 14.186 1.00 89.44 361 ILE A O 1
ATOM 2850 N N . SER A 1 362 ? -8.509 -7.377 15.111 1.00 87.31 362 SER A N 1
ATOM 2851 C CA . SER A 1 362 ? -9.756 -7.495 14.358 1.00 87.31 362 SER A CA 1
ATOM 2852 C C . SER A 1 362 ? -9.625 -6.938 12.936 1.00 87.31 362 SER A C 1
ATOM 2854 O O . SER A 1 362 ? -8.788 -6.082 12.650 1.00 87.31 362 SER A O 1
ATOM 2856 N N . GLN A 1 363 ? -10.499 -7.381 12.028 1.00 83.25 363 GLN A N 1
ATOM 2857 C CA . GLN A 1 363 ? -10.532 -6.859 10.655 1.00 83.25 363 GLN A CA 1
ATOM 2858 C C . GLN A 1 363 ? -10.848 -5.358 10.598 1.00 83.25 363 GLN A C 1
ATOM 2860 O O . GLN A 1 363 ? -10.297 -4.659 9.751 1.00 83.25 363 GLN A O 1
ATOM 2865 N N . ALA A 1 364 ? -11.679 -4.852 11.514 1.00 82.75 364 ALA A N 1
ATOM 2866 C CA . ALA A 1 364 ? -11.992 -3.428 11.604 1.00 82.75 364 ALA A CA 1
ATOM 2867 C C . ALA A 1 364 ? -10.746 -2.593 11.943 1.00 82.75 364 ALA A C 1
ATOM 2869 O O . ALA A 1 364 ? -10.501 -1.565 11.315 1.00 82.75 364 ALA A O 1
ATOM 2870 N N . GLU A 1 365 ? -9.909 -3.066 12.872 1.00 88.50 365 GLU A N 1
ATOM 2871 C CA . GLU A 1 365 ? -8.640 -2.410 13.213 1.00 88.50 365 GLU A CA 1
ATOM 2872 C C . GLU A 1 365 ? -7.665 -2.425 12.035 1.00 88.50 365 GLU A C 1
ATOM 2874 O O . GLU A 1 365 ? -7.058 -1.400 11.732 1.00 88.50 365 GLU A O 1
ATOM 2879 N N . ILE A 1 366 ? -7.548 -3.558 11.333 1.00 88.38 366 ILE A N 1
ATOM 2880 C CA . ILE A 1 366 ? -6.717 -3.673 10.123 1.00 88.38 366 ILE A CA 1
ATOM 2881 C C . ILE A 1 366 ? -7.183 -2.661 9.068 1.00 88.38 366 ILE A C 1
ATOM 2883 O O . ILE A 1 366 ? -6.364 -1.916 8.523 1.00 88.38 366 ILE A O 1
ATOM 2887 N N . GLY A 1 367 ? -8.494 -2.602 8.814 1.00 85.12 367 GLY A N 1
ATOM 2888 C CA . GLY A 1 367 ? -9.103 -1.669 7.869 1.00 85.12 367 GLY A CA 1
ATOM 2889 C C . GLY A 1 367 ? -8.848 -0.211 8.244 1.00 85.12 367 GLY A C 1
ATOM 2890 O O . GLY A 1 367 ? -8.458 0.579 7.387 1.00 85.12 367 GLY A O 1
ATOM 2891 N N . TYR A 1 368 ? -8.974 0.131 9.527 1.00 87.62 368 TYR A N 1
ATOM 2892 C CA . TYR A 1 368 ? -8.707 1.479 10.024 1.00 87.62 368 TYR A CA 1
ATOM 2893 C C . TYR A 1 368 ? -7.229 1.872 9.879 1.00 87.62 368 TYR A C 1
ATOM 2895 O O . TYR A 1 368 ? -6.924 2.940 9.347 1.00 87.62 368 TYR A O 1
ATOM 2903 N N . ILE A 1 369 ? -6.294 0.994 10.271 1.00 90.88 369 ILE A N 1
ATOM 2904 C CA . ILE A 1 369 ? -4.845 1.228 10.123 1.00 90.88 369 ILE A CA 1
ATOM 2905 C C . ILE A 1 369 ? -4.495 1.469 8.650 1.00 90.88 369 ILE A C 1
ATOM 2907 O O . ILE A 1 369 ? -3.808 2.443 8.321 1.00 90.88 369 ILE A O 1
ATOM 2911 N N . TYR A 1 370 ? -4.997 0.612 7.756 1.00 89.75 370 TYR A N 1
ATOM 2912 C CA . TYR A 1 370 ? -4.775 0.749 6.320 1.00 89.75 370 TYR A CA 1
ATOM 2913 C C . TYR A 1 370 ? -5.413 2.023 5.756 1.00 89.75 370 TYR A C 1
ATOM 2915 O O . TYR A 1 370 ? -4.790 2.722 4.949 1.00 89.75 370 TYR A O 1
ATOM 2923 N N . GLY A 1 371 ? -6.628 2.355 6.199 1.00 85.44 371 GLY A N 1
ATOM 2924 C CA . GLY A 1 371 ? -7.345 3.571 5.831 1.00 85.44 371 GLY A CA 1
ATOM 2925 C C . GLY A 1 371 ? -6.526 4.813 6.158 1.00 85.44 371 GLY A C 1
ATOM 2926 O O . GLY A 1 371 ? -6.241 5.613 5.266 1.00 85.44 371 GLY A O 1
ATOM 2927 N N . CYS A 1 372 ? -6.039 4.934 7.395 1.00 88.81 372 CYS A N 1
ATOM 2928 C CA . CYS A 1 372 ? -5.215 6.066 7.804 1.00 88.81 372 CYS A CA 1
ATOM 2929 C C . CYS A 1 372 ? -3.862 6.125 7.068 1.00 88.81 372 CYS A C 1
ATOM 2931 O O . CYS A 1 372 ? -3.448 7.200 6.623 1.00 88.81 372 CYS A O 1
ATOM 2933 N N . ALA A 1 373 ? -3.178 4.991 6.878 1.00 90.12 373 ALA A N 1
ATOM 2934 C CA . ALA A 1 373 ? -1.920 4.942 6.125 1.00 90.12 373 ALA A CA 1
ATOM 2935 C C . ALA A 1 373 ? -2.113 5.322 4.641 1.00 90.12 373 ALA A C 1
ATOM 2937 O O . ALA A 1 373 ? -1.277 6.007 4.040 1.00 90.12 373 ALA A O 1
ATOM 2938 N N . SER A 1 374 ? -3.258 4.960 4.058 1.00 86.19 374 SER A N 1
ATOM 2939 C CA . SER A 1 374 ? -3.636 5.323 2.687 1.00 86.19 374 SER A CA 1
ATOM 2940 C C . SER A 1 374 ? -3.832 6.831 2.499 1.00 86.19 374 SER A C 1
ATOM 2942 O O . SER A 1 374 ? -3.592 7.344 1.402 1.00 86.19 374 SER A O 1
ATOM 2944 N N . ILE A 1 375 ? -4.188 7.572 3.555 1.00 86.19 375 ILE A N 1
ATOM 2945 C CA . ILE A 1 375 ? -4.234 9.042 3.515 1.00 86.19 375 ILE A CA 1
ATOM 2946 C C . ILE A 1 375 ? -2.825 9.611 3.296 1.00 86.19 375 ILE A C 1
ATOM 2948 O O . ILE A 1 375 ? -2.624 10.446 2.412 1.00 86.19 375 ILE A O 1
ATOM 2952 N N . ILE A 1 376 ? -1.827 9.116 4.041 1.00 88.75 376 ILE A N 1
ATOM 2953 C CA . ILE A 1 376 ? -0.421 9.529 3.874 1.00 88.75 376 ILE A CA 1
ATOM 2954 C C . ILE A 1 376 ? 0.057 9.220 2.454 1.00 88.75 376 ILE A C 1
ATOM 2956 O O . ILE A 1 376 ? 0.668 10.075 1.807 1.00 88.75 376 ILE A O 1
ATOM 2960 N N . ARG A 1 377 ? -0.262 8.025 1.943 1.00 87.88 377 ARG A N 1
ATOM 2961 C CA . ARG A 1 377 ? 0.047 7.635 0.561 1.00 87.88 377 ARG A CA 1
ATOM 2962 C C . ARG A 1 377 ? -0.465 8.661 -0.442 1.00 87.88 377 ARG A C 1
ATOM 2964 O O . ARG A 1 377 ? 0.274 9.079 -1.329 1.00 87.88 377 ARG A O 1
ATOM 2971 N N . ARG A 1 378 ? -1.719 9.078 -0.290 1.00 83.56 378 ARG A N 1
ATOM 2972 C CA . ARG A 1 378 ? -2.377 9.983 -1.232 1.00 83.56 378 ARG A CA 1
ATOM 2973 C C . ARG A 1 378 ? -1.802 11.395 -1.207 1.00 83.56 378 ARG A C 1
ATOM 2975 O O . ARG A 1 378 ? -1.694 12.010 -2.262 1.00 83.56 378 ARG A O 1
ATOM 2982 N N . PHE A 1 379 ? -1.414 11.900 -0.039 1.00 84.31 379 PHE A N 1
ATOM 2983 C CA . PHE A 1 379 ? -0.842 13.244 0.063 1.00 84.31 379 PHE A CA 1
ATOM 2984 C C . PHE A 1 379 ? 0.623 13.322 -0.365 1.00 84.31 379 PHE A C 1
ATOM 2986 O O . PHE A 1 379 ? 1.013 14.295 -1.009 1.00 84.31 379 PHE A O 1
ATOM 2993 N N . TYR A 1 380 ? 1.437 12.324 -0.013 1.00 86.38 380 TYR A N 1
ATOM 2994 C CA . TYR A 1 380 ? 2.893 12.441 -0.137 1.00 86.38 380 TYR A CA 1
ATOM 2995 C C . TYR A 1 380 ? 3.520 11.526 -1.192 1.00 86.38 380 TYR A C 1
ATOM 2997 O O . TYR A 1 380 ? 4.601 11.854 -1.682 1.00 86.38 380 TYR A O 1
ATOM 3005 N N . LEU A 1 381 ? 2.881 10.402 -1.537 1.00 81.94 381 LEU A N 1
ATOM 3006 C CA . LEU A 1 381 ? 3.486 9.349 -2.368 1.00 81.94 381 LEU A CA 1
ATOM 3007 C C . LEU A 1 381 ? 2.880 9.245 -3.774 1.00 81.94 381 LEU A C 1
ATOM 3009 O O . LEU A 1 381 ? 3.579 8.840 -4.697 1.00 81.94 381 LEU A O 1
ATOM 3013 N N . MET A 1 382 ? 1.615 9.634 -3.956 1.00 73.81 382 MET A N 1
ATOM 3014 C CA . MET A 1 382 ? 0.984 9.749 -5.276 1.00 73.81 382 MET A CA 1
ATOM 3015 C C . MET A 1 382 ? 1.236 11.160 -5.826 1.00 73.81 382 MET A C 1
ATOM 3017 O O . MET A 1 382 ? 0.491 12.096 -5.523 1.00 73.81 382 MET A O 1
ATOM 3021 N N . LYS A 1 383 ? 2.342 11.317 -6.559 1.00 56.00 383 LYS A N 1
ATOM 3022 C CA . LYS A 1 383 ? 2.707 12.545 -7.273 1.00 56.00 383 LYS A CA 1
ATOM 3023 C C . LYS A 1 383 ? 2.555 12.376 -8.768 1.00 56.00 383 LYS A C 1
ATOM 3025 O O . LYS A 1 383 ? 2.926 11.284 -9.252 1.00 56.00 383 LYS A O 1
#

Secondary structure (DSSP, 8-state):
--PBTTTBEEEETTTSTTTTT-HHHHSTT---EEEEEEEE-TTS-EEEEEEEEESS--S---HHHHHHHHHHHHHHHHHHHHHHHHHHHHHHHHHHTTSSS------------------------------SSSHHHHHHHHHHHHHH-EE-B--SSS---EETT--SPPB---------TTPPP-TTTS-HHHHHHHHH-SSHHHHHHHHHHHHHHHH--SEEEEEEEEEEEEEEEETTT--SSSEEEGGG-TTGGGPEE-S--EEEEEEEEEEES-S---HHHHHHHHHHHHHSSS-EEEE---SSSS-SEEEEEEEEEEEEEEEEPPS---S--SEEEEEEEEEEEEEEEEESS--PPPHHHHHHHHHHHHHHIIIII--

Organism: Dekkera bruxellensis (NCBI:txid5007)